Protein AF-A0A1Y2V292-F1 (afdb_monomer_lite)

Structure (mmCIF, N/CA/C/O backbone):
data_AF-A0A1Y2V292-F1
#
_entry.id   AF-A0A1Y2V292-F1
#
loop_
_atom_site.group_PDB
_atom_site.id
_atom_site.type_symbol
_atom_site.label_atom_id
_atom_site.label_alt_id
_atom_site.label_comp_id
_atom_site.label_asym_id
_atom_site.label_entity_id
_atom_site.label_seq_id
_atom_site.pdbx_PDB_ins_code
_atom_site.Cartn_x
_atom_site.Cartn_y
_atom_site.Cartn_z
_atom_site.occupancy
_atom_site.B_iso_or_equiv
_atom_site.auth_seq_id
_atom_site.auth_comp_id
_atom_site.auth_asym_id
_atom_site.auth_atom_id
_atom_site.pdbx_PDB_model_num
ATOM 1 N N . MET A 1 1 ? 59.115 -25.676 40.950 1.00 40.88 1 MET A N 1
ATOM 2 C CA . MET A 1 1 ? 59.741 -25.800 39.617 1.00 40.88 1 MET A CA 1
ATOM 3 C C . MET A 1 1 ? 59.013 -24.858 38.677 1.00 40.88 1 MET A C 1
ATOM 5 O O . MET A 1 1 ? 57.844 -25.071 38.398 1.00 40.88 1 MET A O 1
ATOM 9 N N . SER A 1 2 ? 59.670 -23.750 38.344 1.00 34.72 2 SER A N 1
ATOM 10 C CA . SER A 1 2 ? 59.132 -22.605 37.603 1.00 34.72 2 SER A CA 1
ATOM 11 C C . SER A 1 2 ? 59.642 -22.670 36.166 1.00 34.72 2 SER A C 1
ATOM 13 O O . SER A 1 2 ? 60.848 -22.814 35.972 1.00 34.72 2 SER A O 1
ATOM 15 N N . THR A 1 3 ? 58.759 -22.581 35.170 1.00 42.88 3 THR A N 1
ATOM 16 C CA . THR A 1 3 ? 59.147 -22.465 33.758 1.00 42.88 3 THR A CA 1
ATOM 17 C C . THR A 1 3 ? 58.533 -21.212 33.138 1.00 42.88 3 THR A C 1
ATOM 19 O O . THR A 1 3 ? 57.341 -21.119 32.850 1.00 42.88 3 THR A O 1
ATOM 22 N N . SER A 1 4 ? 59.409 -20.223 32.966 1.00 35.53 4 SER A N 1
ATOM 23 C CA . SER A 1 4 ? 59.188 -18.934 32.318 1.00 35.53 4 SER A CA 1
ATOM 24 C C . SER A 1 4 ? 58.824 -19.074 30.838 1.00 35.53 4 SER A C 1
ATOM 26 O O . SER A 1 4 ? 59.497 -19.781 30.090 1.00 35.53 4 SER A O 1
ATOM 28 N N . LYS A 1 5 ? 57.813 -18.318 30.390 1.00 45.03 5 LYS A N 1
ATOM 29 C CA . LYS A 1 5 ? 57.549 -18.051 28.968 1.00 45.03 5 LYS A CA 1
ATOM 30 C C . LYS A 1 5 ? 58.281 -16.778 28.541 1.00 45.03 5 LYS A C 1
ATOM 32 O O . LYS A 1 5 ? 58.003 -15.693 29.044 1.00 45.03 5 LYS A O 1
ATOM 37 N N . THR A 1 6 ? 59.211 -16.923 27.606 1.00 40.28 6 THR A N 1
ATOM 38 C CA . THR A 1 6 ? 59.966 -15.850 26.954 1.00 40.28 6 THR A CA 1
ATOM 39 C C . THR A 1 6 ? 59.163 -15.241 25.799 1.00 40.28 6 THR A C 1
ATOM 41 O O . THR A 1 6 ? 58.741 -15.939 24.880 1.00 40.28 6 THR A O 1
ATOM 44 N N . TYR A 1 7 ? 58.973 -13.920 25.827 1.00 36.31 7 TYR A N 1
ATOM 45 C CA . TYR A 1 7 ? 58.482 -13.130 24.693 1.00 36.31 7 TYR A CA 1
ATOM 46 C C . TYR A 1 7 ? 59.663 -12.753 23.784 1.00 36.31 7 TYR A C 1
ATOM 48 O O . TYR A 1 7 ? 60.621 -12.131 24.237 1.00 36.31 7 TYR A O 1
ATOM 56 N N . ARG A 1 8 ? 59.599 -13.117 22.494 1.00 41.25 8 ARG A N 1
ATOM 57 C CA . ARG A 1 8 ? 60.532 -12.637 21.458 1.00 41.25 8 ARG A CA 1
ATOM 58 C C . ARG A 1 8 ? 60.065 -11.278 20.931 1.00 41.25 8 ARG A C 1
ATOM 60 O O . ARG A 1 8 ? 58.993 -11.180 20.338 1.00 41.25 8 ARG A O 1
ATOM 67 N N . LEU A 1 9 ? 60.892 -10.253 21.118 1.00 35.84 9 LEU A N 1
ATOM 68 C CA . LEU A 1 9 ? 60.782 -8.951 20.456 1.00 35.84 9 LEU A CA 1
ATOM 69 C C . LEU A 1 9 ? 61.297 -9.072 19.011 1.00 35.84 9 LEU A C 1
ATOM 71 O O . LEU A 1 9 ? 62.362 -9.645 18.784 1.00 35.84 9 LEU A O 1
ATOM 75 N N . ARG A 1 10 ? 60.544 -8.547 18.034 1.00 39.53 10 ARG A N 1
ATOM 76 C CA . ARG A 1 10 ? 61.016 -8.381 16.647 1.00 39.53 10 ARG A CA 1
ATOM 77 C C . ARG A 1 10 ? 61.915 -7.135 16.538 1.00 39.53 10 ARG A C 1
ATOM 79 O O . ARG A 1 10 ? 61.606 -6.142 17.201 1.00 39.53 10 ARG A O 1
ATOM 86 N N . PRO A 1 11 ? 62.970 -7.149 15.702 1.00 44.09 11 PRO A N 1
ATOM 87 C CA . PRO A 1 11 ? 63.811 -5.978 15.458 1.00 44.09 11 PRO A CA 1
ATOM 88 C C . PRO A 1 11 ? 63.058 -4.922 14.639 1.00 44.09 11 PRO A C 1
ATOM 90 O O . PRO A 1 11 ? 62.239 -5.260 13.784 1.00 44.09 11 PRO A O 1
ATOM 93 N N . LYS A 1 12 ? 63.334 -3.645 14.917 1.00 37.88 12 LYS A N 1
ATOM 94 C CA . LYS A 1 12 ? 62.961 -2.520 14.055 1.00 37.88 12 LYS A CA 1
ATOM 95 C C . LYS A 1 12 ? 64.041 -2.379 12.987 1.00 37.88 12 LYS A C 1
ATOM 97 O O . LYS A 1 12 ? 65.187 -2.129 13.341 1.00 37.88 12 LYS A O 1
ATOM 102 N N . ASP A 1 13 ? 63.657 -2.529 11.726 1.00 41.38 13 ASP A N 1
ATOM 103 C CA . ASP A 1 13 ? 64.514 -2.207 10.591 1.00 41.38 13 ASP A CA 1
ATOM 104 C C . ASP A 1 13 ? 64.533 -0.691 10.359 1.00 41.38 13 ASP A C 1
ATOM 106 O O . ASP A 1 13 ? 63.489 -0.041 10.237 1.00 41.38 13 ASP A O 1
ATOM 110 N N . ASP A 1 14 ? 65.749 -0.152 10.313 1.00 42.75 14 ASP A N 1
ATOM 111 C CA . ASP A 1 14 ? 66.082 1.207 9.907 1.00 42.75 14 ASP A CA 1
ATOM 112 C C . ASP A 1 14 ? 65.820 1.394 8.405 1.00 42.75 14 ASP A C 1
ATOM 114 O O . ASP A 1 14 ? 66.371 0.677 7.568 1.00 42.75 14 ASP A O 1
ATOM 118 N N . GLN A 1 15 ? 65.021 2.403 8.046 1.00 41.19 15 GLN A N 1
ATOM 119 C CA . GLN A 1 15 ? 64.960 2.925 6.677 1.00 41.19 15 GLN A CA 1
ATOM 120 C C . GLN A 1 15 ? 65.544 4.343 6.589 1.00 41.19 15 GLN A C 1
ATOM 122 O O . GLN A 1 15 ? 65.433 5.120 7.543 1.00 41.19 15 GLN A O 1
ATOM 127 N N . PRO A 1 16 ? 66.160 4.714 5.449 1.00 44.25 16 PRO A N 1
ATOM 128 C CA . PRO A 1 16 ? 66.985 5.908 5.345 1.00 44.25 16 PRO A CA 1
ATOM 129 C C . PRO A 1 16 ? 66.153 7.188 5.211 1.00 44.25 16 PRO A C 1
ATOM 131 O O . PRO A 1 16 ? 65.164 7.247 4.476 1.00 44.25 16 PRO A O 1
ATOM 134 N N . ARG A 1 17 ? 66.633 8.244 5.881 1.00 40.88 17 ARG A N 1
ATOM 135 C CA . ARG A 1 17 ? 66.195 9.641 5.745 1.00 40.88 17 ARG A CA 1
ATOM 136 C C . ARG A 1 17 ? 66.127 10.054 4.272 1.00 40.88 17 ARG A C 1
ATOM 138 O O . ARG A 1 17 ? 67.160 10.226 3.628 1.00 40.88 17 ARG A O 1
ATOM 145 N N . ARG A 1 18 ? 64.912 10.294 3.772 1.00 40.31 18 ARG A N 1
ATOM 146 C CA . ARG A 1 18 ? 64.693 11.093 2.562 1.00 40.31 18 ARG A CA 1
ATOM 147 C C . ARG A 1 18 ? 64.847 12.577 2.888 1.00 40.31 18 ARG A C 1
ATOM 149 O O . ARG A 1 18 ? 64.392 13.064 3.920 1.00 40.31 18 ARG A O 1
ATOM 156 N N . SER A 1 19 ? 65.547 13.235 1.981 1.00 37.91 19 SER A N 1
ATOM 157 C CA . SER A 1 19 ? 65.898 14.644 1.907 1.00 37.91 19 SER A CA 1
ATOM 158 C C . SER A 1 19 ? 64.694 15.580 2.029 1.00 37.91 19 SER A C 1
ATOM 160 O O . SER A 1 19 ? 63.627 15.344 1.464 1.00 37.91 19 SER A O 1
ATOM 162 N N . ALA A 1 20 ? 64.910 16.664 2.776 1.00 39.16 20 ALA A N 1
ATOM 163 C CA . ALA A 1 20 ? 63.980 17.764 2.971 1.00 39.16 20 ALA A CA 1
ATOM 164 C C . ALA A 1 20 ? 63.659 18.462 1.640 1.00 39.16 20 ALA A C 1
ATOM 166 O O . ALA A 1 20 ? 64.563 18.855 0.904 1.00 39.16 20 ALA A O 1
ATOM 167 N N . SER A 1 21 ? 62.365 18.615 1.355 1.00 39.28 21 SER A N 1
ATOM 168 C CA . SER A 1 21 ? 61.843 19.546 0.350 1.00 39.28 21 SER A CA 1
ATOM 169 C C . SER A 1 21 ? 61.397 20.842 1.043 1.00 39.28 21 SER A C 1
ATOM 171 O O . SER A 1 21 ? 61.067 20.789 2.231 1.00 39.28 21 SER A O 1
ATOM 173 N N . PRO A 1 22 ? 61.412 21.994 0.350 1.00 44.09 22 PRO A N 1
ATOM 174 C CA . PRO A 1 22 ? 61.291 23.304 0.977 1.00 44.09 22 PRO A CA 1
ATOM 175 C C . PRO A 1 22 ? 59.896 23.549 1.548 1.00 44.09 22 PRO A C 1
ATOM 177 O O . PRO A 1 22 ? 58.886 23.143 0.975 1.00 44.09 22 PRO A O 1
ATOM 180 N N . GLU A 1 23 ? 59.890 24.242 2.680 1.00 44.22 23 GLU A N 1
ATOM 181 C CA . GLU A 1 23 ? 58.747 24.730 3.440 1.00 44.22 23 GLU A CA 1
ATOM 182 C C . GLU A 1 23 ? 57.673 25.375 2.551 1.00 44.22 23 GLU A C 1
ATOM 184 O O . GLU A 1 23 ? 57.825 26.490 2.059 1.00 44.22 23 GLU A O 1
ATOM 189 N N . SER A 1 24 ? 56.532 24.699 2.404 1.00 40.19 24 SER A N 1
ATOM 190 C CA . SER A 1 24 ? 55.270 25.386 2.150 1.00 40.19 24 SER A CA 1
ATOM 191 C C . SER A 1 24 ? 54.741 25.871 3.498 1.00 40.19 24 SER A C 1
ATOM 193 O O . SER A 1 24 ? 54.194 25.081 4.274 1.00 40.19 24 SER A O 1
ATOM 195 N N . GLU A 1 25 ? 54.934 27.154 3.800 1.00 39.38 25 GLU A N 1
ATOM 196 C CA . GLU A 1 25 ? 54.267 27.832 4.911 1.00 39.38 25 GLU A CA 1
ATOM 197 C C . GLU A 1 25 ? 52.749 27.646 4.776 1.00 39.38 25 GLU A C 1
ATOM 199 O O . GLU A 1 25 ? 52.076 28.322 3.998 1.00 39.38 25 GLU A O 1
ATOM 204 N N . ILE A 1 26 ? 52.190 26.702 5.534 1.00 41.53 26 ILE A N 1
ATOM 205 C CA . ILE A 1 26 ? 50.746 26.610 5.729 1.00 41.53 26 ILE A CA 1
ATOM 206 C C . ILE A 1 26 ? 50.348 27.899 6.458 1.00 41.53 26 ILE A C 1
ATOM 208 O O . ILE A 1 26 ? 50.830 28.126 7.575 1.00 41.53 26 ILE A O 1
ATOM 212 N N . PRO A 1 27 ? 49.478 28.749 5.880 1.00 41.22 27 PRO A N 1
ATOM 213 C CA . PRO A 1 27 ? 49.068 29.981 6.527 1.00 41.22 27 PRO A CA 1
ATOM 214 C C . PRO A 1 27 ? 48.492 29.641 7.897 1.00 41.22 27 PRO A C 1
ATOM 216 O O . PRO A 1 27 ? 47.537 28.865 7.994 1.00 41.22 27 PRO A O 1
ATOM 219 N N . ARG A 1 28 ? 49.074 30.213 8.962 1.00 43.59 28 ARG A N 1
ATOM 220 C CA . ARG A 1 28 ? 48.508 30.191 10.317 1.00 43.59 28 ARG A CA 1
ATOM 221 C C . ARG A 1 28 ? 47.019 30.497 10.199 1.00 43.59 28 ARG A C 1
ATOM 223 O O . ARG A 1 28 ? 46.648 31.631 9.899 1.00 43.59 28 ARG A O 1
ATOM 230 N N . GLN A 1 29 ? 46.188 29.469 10.394 1.00 47.66 29 GLN A N 1
ATOM 231 C CA . GLN A 1 29 ? 44.736 29.573 10.330 1.00 47.66 29 GLN A CA 1
ATOM 232 C C . GLN A 1 29 ? 44.321 30.776 11.171 1.00 47.66 29 GLN A C 1
ATOM 234 O O . GLN A 1 29 ? 44.526 30.792 12.389 1.00 47.66 29 GLN A O 1
ATOM 239 N N . LYS A 1 30 ? 43.788 31.806 10.499 1.00 43.59 30 LYS A N 1
ATOM 240 C CA . LYS A 1 30 ? 43.164 32.966 11.136 1.00 43.59 30 LYS A CA 1
ATOM 241 C C . LYS A 1 30 ? 42.320 32.427 12.285 1.00 43.59 30 LYS A C 1
ATOM 243 O O . LYS A 1 30 ? 41.455 31.587 12.037 1.00 43.59 30 LYS A O 1
ATOM 248 N N . ARG A 1 31 ? 42.603 32.854 13.526 1.00 47.22 31 ARG A N 1
ATOM 249 C CA . ARG A 1 31 ? 41.786 32.536 14.709 1.00 47.22 31 ARG A CA 1
ATOM 250 C C . ARG A 1 31 ? 40.329 32.756 14.306 1.00 47.22 31 ARG A C 1
ATOM 252 O O . ARG A 1 31 ? 39.920 33.907 14.164 1.00 47.22 31 ARG A O 1
ATOM 259 N N . LYS A 1 32 ? 39.589 31.667 14.038 1.00 55.28 32 LYS A N 1
ATOM 260 C CA . LYS A 1 32 ? 38.180 31.728 13.636 1.00 55.28 32 LYS A CA 1
ATOM 261 C C . LYS A 1 32 ? 37.493 32.607 14.674 1.00 55.28 32 LYS A C 1
ATOM 263 O O . LYS A 1 32 ? 37.588 32.313 15.869 1.00 55.28 32 LYS A O 1
ATOM 268 N N . ARG A 1 33 ? 36.879 33.715 14.236 1.00 55.53 33 ARG A N 1
ATOM 269 C CA . ARG A 1 33 ? 35.988 34.508 15.093 1.00 55.53 33 ARG A CA 1
ATOM 270 C C . ARG A 1 33 ? 35.072 33.502 15.785 1.00 55.53 33 ARG A C 1
ATOM 272 O O . ARG A 1 33 ? 34.469 32.674 15.105 1.00 55.53 33 ARG A O 1
ATOM 279 N N . ARG A 1 34 ? 35.061 33.501 17.122 1.00 61.03 34 ARG A N 1
ATOM 280 C CA . ARG A 1 34 ? 34.201 32.607 17.902 1.00 61.03 34 ARG A CA 1
ATOM 281 C C . ARG A 1 34 ? 32.762 32.942 17.521 1.00 61.03 34 ARG A C 1
ATOM 283 O O . ARG A 1 34 ? 32.246 33.960 17.965 1.00 61.03 34 ARG A O 1
ATOM 290 N N . GLN A 1 35 ? 32.170 32.135 16.645 1.00 70.62 35 GLN A N 1
ATOM 291 C CA . GLN A 1 35 ? 30.758 32.245 16.303 1.00 70.62 35 GLN A CA 1
ATOM 292 C C . GLN A 1 35 ? 29.939 32.083 17.585 1.00 70.62 35 GLN A C 1
ATOM 294 O O . GLN A 1 35 ? 30.312 31.301 18.469 1.00 70.62 35 GLN A O 1
ATOM 299 N N . ALA A 1 36 ? 28.846 32.838 17.699 1.00 84.50 36 ALA A N 1
ATOM 300 C CA . ALA A 1 36 ? 27.937 32.712 18.825 1.00 84.50 36 ALA A CA 1
ATOM 301 C C . ALA A 1 36 ? 27.435 31.264 18.921 1.00 84.50 36 ALA A C 1
ATOM 303 O O . ALA A 1 36 ? 27.092 30.624 17.922 1.00 84.50 36 ALA A O 1
ATOM 304 N N . ALA A 1 37 ? 27.425 30.710 20.132 1.00 91.00 37 ALA A N 1
ATOM 305 C CA . ALA A 1 37 ? 26.958 29.347 20.324 1.00 91.00 37 ALA A CA 1
ATOM 306 C C . ALA A 1 37 ? 25.457 29.246 20.030 1.00 91.00 37 ALA A C 1
ATOM 308 O O . ALA A 1 37 ? 24.704 30.124 20.441 1.00 91.00 37 ALA A O 1
ATOM 309 N N . CYS A 1 38 ? 25.014 28.179 19.355 1.00 94.06 38 CYS A N 1
ATOM 310 C CA . CYS A 1 38 ? 23.580 27.925 19.169 1.00 94.06 38 CYS A CA 1
ATOM 311 C C . CYS A 1 38 ? 22.887 27.639 20.511 1.00 94.06 38 CYS A C 1
ATOM 313 O O . CYS A 1 38 ? 23.549 27.230 21.471 1.00 94.06 38 CYS A O 1
ATOM 315 N N . GLN A 1 39 ? 21.562 27.788 20.567 1.00 94.06 39 GLN A N 1
ATOM 316 C CA . GLN A 1 39 ? 20.769 27.582 21.786 1.00 94.06 39 GLN A CA 1
ATOM 317 C C . GLN A 1 39 ? 21.048 26.214 22.441 1.00 94.06 39 GLN A C 1
ATOM 319 O O . GLN A 1 39 ? 21.305 26.144 23.642 1.00 94.06 39 GLN A O 1
ATOM 324 N N . GLY A 1 40 ? 21.113 25.133 21.652 1.00 91.75 40 GLY A N 1
ATOM 325 C CA . GLY A 1 40 ? 21.432 23.792 22.161 1.00 91.75 40 GLY A CA 1
ATOM 326 C C . GLY A 1 40 ? 22.835 23.688 22.781 1.00 91.75 40 GLY A C 1
ATOM 327 O O . GLY A 1 40 ? 23.012 23.108 23.851 1.00 91.75 40 GLY A O 1
ATOM 328 N N . CYS A 1 41 ? 23.850 24.309 22.169 1.00 92.50 41 CYS A N 1
ATOM 329 C CA . CYS A 1 41 ? 25.205 24.366 22.734 1.00 92.50 41 CYS A CA 1
ATOM 330 C C . CYS A 1 41 ? 25.301 25.282 23.968 1.00 92.50 41 CYS A C 1
ATOM 332 O O . CYS A 1 41 ? 26.134 25.041 24.847 1.00 92.50 41 CYS A O 1
ATOM 334 N N . GLN A 1 42 ? 24.473 26.327 24.051 1.00 92.88 42 GLN A N 1
ATOM 335 C CA . GLN A 1 42 ? 24.370 27.190 25.232 1.00 92.88 42 GLN A CA 1
ATOM 336 C C . GLN A 1 42 ? 23.706 26.470 26.416 1.00 92.88 42 GLN A C 1
ATOM 338 O O . GLN A 1 42 ? 24.078 26.720 27.565 1.00 92.88 42 GLN A O 1
ATOM 343 N N . ALA A 1 43 ? 22.783 25.545 26.137 1.00 91.50 43 ALA A N 1
ATOM 344 C CA . ALA A 1 43 ? 22.066 24.752 27.133 1.00 91.50 43 ALA A CA 1
ATOM 345 C C . ALA A 1 43 ? 22.886 23.596 27.738 1.00 91.50 43 ALA A C 1
ATOM 347 O O . ALA A 1 43 ? 22.407 22.918 28.643 1.00 91.50 43 ALA A O 1
ATOM 348 N N . ARG A 1 44 ? 24.126 23.351 27.294 1.00 90.00 44 ARG A N 1
ATOM 349 C CA . ARG A 1 44 ? 24.986 22.296 27.861 1.00 90.00 44 ARG A CA 1
ATOM 350 C C . ARG A 1 44 ? 25.307 22.547 29.340 1.00 90.00 44 ARG A C 1
ATOM 352 O O . ARG A 1 44 ? 25.632 23.670 29.727 1.00 90.00 44 ARG A O 1
ATOM 359 N N . VAL A 1 45 ? 25.257 21.489 30.153 1.00 82.31 45 VAL A N 1
ATOM 360 C CA . VAL A 1 45 ? 25.317 21.603 31.623 1.00 82.31 45 VAL A CA 1
ATOM 361 C C . VAL A 1 45 ? 26.758 21.688 32.162 1.00 82.31 45 VAL A C 1
ATOM 363 O O . VAL A 1 45 ? 27.010 22.494 33.054 1.00 82.31 45 VAL A O 1
ATOM 366 N N . ALA A 1 46 ? 27.732 20.961 31.585 1.00 73.25 46 ALA A N 1
ATOM 367 C CA . ALA A 1 46 ? 29.126 20.967 32.066 1.00 73.25 46 ALA A CA 1
ATOM 368 C C . ALA A 1 46 ? 30.203 20.843 30.961 1.00 73.25 46 ALA A C 1
ATOM 370 O O . ALA A 1 46 ? 30.022 20.152 29.955 1.00 73.25 46 ALA A O 1
ATOM 371 N N . GLY A 1 47 ? 31.354 21.506 31.163 1.00 64.38 47 GLY A N 1
ATOM 372 C CA . GLY A 1 47 ? 32.618 21.342 30.411 1.00 64.38 47 GLY A CA 1
ATOM 373 C C . GLY A 1 47 ? 32.657 21.837 28.955 1.00 64.38 47 GLY A C 1
ATOM 374 O O . GLY A 1 47 ? 33.739 22.042 28.416 1.00 64.38 47 GLY A O 1
ATOM 375 N N . TYR A 1 48 ? 31.498 22.052 28.326 1.00 65.44 48 TYR A N 1
ATOM 376 C CA . TYR A 1 48 ? 31.367 22.415 26.905 1.00 65.44 48 TYR A CA 1
ATOM 377 C C . TYR A 1 48 ? 30.347 23.540 26.662 1.00 65.44 48 TYR A C 1
ATOM 379 O O . TYR A 1 48 ? 29.878 23.723 25.537 1.00 65.44 48 TYR A O 1
ATOM 387 N N . LYS A 1 49 ? 29.968 24.284 27.710 1.00 72.00 49 LYS A N 1
ATOM 388 C CA . LYS A 1 49 ? 29.015 25.392 27.589 1.00 72.00 49 LYS A CA 1
ATOM 389 C C . LYS A 1 49 ? 29.580 26.451 26.642 1.00 72.00 49 LYS A C 1
ATOM 391 O O . LYS A 1 49 ? 30.691 26.935 26.839 1.00 72.00 49 LYS A O 1
ATOM 396 N N . GLY A 1 50 ? 28.821 26.787 25.602 1.00 70.12 50 GLY A N 1
ATOM 397 C CA . GLY A 1 50 ? 29.223 27.799 24.624 1.00 70.12 50 GLY A CA 1
ATOM 398 C C . GLY A 1 50 ? 30.226 27.328 23.561 1.00 70.12 50 GLY A C 1
ATOM 399 O O . GLY A 1 50 ? 30.602 28.128 22.709 1.00 70.12 50 GLY A O 1
ATOM 400 N N . HIS A 1 51 ? 30.636 26.052 23.547 1.00 82.19 51 HIS A N 1
ATOM 401 C CA . HIS A 1 51 ? 31.389 25.509 22.415 1.00 82.19 51 HIS A CA 1
ATOM 402 C C . HIS A 1 51 ? 30.409 25.022 21.342 1.00 82.19 51 HIS A C 1
ATOM 404 O O . HIS A 1 51 ? 29.716 24.020 21.518 1.00 82.19 51 HIS A O 1
ATOM 410 N N . CYS A 1 52 ? 30.358 25.732 20.217 1.00 87.38 52 CYS A N 1
ATOM 411 C CA . CYS A 1 52 ? 29.556 25.368 19.054 1.00 87.38 52 CYS A CA 1
ATOM 412 C C . CYS A 1 52 ? 30.492 25.014 17.899 1.00 87.38 52 CYS A C 1
ATOM 414 O O . CYS A 1 52 ? 31.326 25.817 17.490 1.00 87.38 52 CYS A O 1
ATOM 416 N N . ASP A 1 53 ? 30.405 23.775 17.434 1.00 85.88 53 ASP A N 1
ATOM 417 C CA . ASP A 1 53 ? 31.248 23.186 16.400 1.00 85.88 53 ASP A CA 1
ATOM 418 C C . ASP A 1 53 ? 30.532 23.218 15.046 1.00 85.88 53 ASP A C 1
ATOM 420 O O . ASP A 1 53 ? 30.122 22.185 14.522 1.00 85.88 53 ASP A O 1
ATOM 424 N N . ARG A 1 54 ? 30.337 24.420 14.491 1.00 86.94 54 ARG A N 1
ATOM 425 C CA . ARG A 1 54 ? 29.807 24.589 13.128 1.00 86.94 54 ARG A CA 1
ATOM 426 C C . ARG A 1 54 ? 30.937 24.416 12.114 1.00 86.94 54 ARG A C 1
ATOM 428 O O . ARG A 1 54 ? 31.847 25.251 12.085 1.00 86.94 54 ARG A O 1
ATOM 435 N N . PRO A 1 55 ? 30.929 23.343 11.306 1.00 82.19 55 PRO A N 1
ATOM 436 C CA . PRO A 1 55 ? 31.976 23.136 10.317 1.00 82.19 55 PRO A CA 1
ATOM 437 C C . PRO A 1 55 ? 31.756 24.001 9.074 1.00 82.19 55 PRO A C 1
ATOM 439 O O . PRO A 1 55 ? 32.736 24.427 8.466 1.00 82.19 55 PRO A O 1
ATOM 442 N N . VAL A 1 56 ? 30.492 24.293 8.745 1.00 84.38 56 VAL A N 1
ATOM 443 C CA . VAL A 1 56 ? 30.058 25.012 7.542 1.00 84.38 56 VAL A CA 1
ATOM 444 C C . VAL A 1 56 ? 29.178 26.194 7.952 1.00 84.38 56 VAL A C 1
ATOM 446 O O . VAL A 1 56 ? 28.338 26.072 8.845 1.00 84.38 56 VAL A O 1
ATOM 449 N N . GLU A 1 57 ? 29.395 27.349 7.327 1.00 86.69 57 GLU A N 1
ATOM 450 C CA . GLU A 1 57 ? 28.551 28.534 7.508 1.00 86.69 57 GLU A CA 1
ATOM 451 C C . GLU A 1 57 ? 27.128 28.272 6.984 1.00 86.69 57 GLU A C 1
ATOM 453 O O . GLU A 1 57 ? 26.924 27.460 6.081 1.00 86.69 57 GLU A O 1
ATOM 458 N N . GLY A 1 58 ? 26.120 28.877 7.615 1.00 90.69 58 GLY A N 1
ATOM 459 C CA . GLY A 1 58 ? 24.710 28.632 7.287 1.00 90.69 58 GLY A CA 1
ATOM 460 C C . GLY A 1 58 ? 24.164 27.259 7.701 1.00 90.69 58 GLY A C 1
ATOM 461 O O . GLY A 1 58 ? 22.979 27.020 7.529 1.00 90.69 58 GLY A O 1
ATOM 462 N N . HIS A 1 59 ? 24.978 26.371 8.280 1.00 94.38 59 HIS A N 1
ATOM 463 C CA . HIS A 1 59 ? 24.536 25.054 8.742 1.00 94.38 59 HIS A CA 1
ATOM 464 C C . HIS A 1 59 ? 24.629 24.924 10.264 1.00 94.38 59 HIS A C 1
ATOM 466 O O . HIS A 1 59 ? 25.381 25.617 10.960 1.00 94.38 59 HIS A O 1
ATOM 472 N N . GLY A 1 60 ? 23.851 23.989 10.791 1.00 94.69 60 GLY A N 1
ATOM 473 C CA . GLY A 1 60 ? 23.842 23.602 12.184 1.00 94.69 60 GLY A CA 1
ATOM 474 C C . GLY A 1 60 ? 25.170 22.997 12.624 1.00 94.69 60 GLY A C 1
ATOM 475 O O . GLY A 1 60 ? 26.000 22.578 11.819 1.00 94.69 60 GLY A O 1
ATOM 476 N N . CYS A 1 61 ? 25.394 22.949 13.935 1.00 94.06 61 CYS A N 1
ATOM 477 C CA . CYS A 1 61 ? 26.616 22.371 14.483 1.00 94.06 61 CYS A CA 1
ATOM 478 C C . CYS A 1 61 ? 26.568 20.838 14.539 1.00 94.06 61 CYS A C 1
ATOM 480 O O . CYS A 1 61 ? 25.493 20.227 14.602 1.00 94.06 61 CYS A O 1
ATOM 482 N N . ILE A 1 62 ? 27.750 20.216 14.577 1.00 90.81 62 ILE A N 1
ATOM 483 C CA . ILE A 1 62 ? 27.903 18.758 14.708 1.00 90.81 62 ILE A CA 1
ATOM 484 C C . ILE A 1 62 ? 27.227 18.274 15.996 1.00 90.81 62 ILE A C 1
ATOM 486 O O . ILE A 1 62 ? 26.562 17.238 16.001 1.00 90.81 62 ILE A O 1
ATOM 490 N N . SER A 1 63 ? 27.337 19.046 17.081 1.00 90.31 63 SER A N 1
ATOM 491 C CA . SER A 1 63 ? 26.672 18.755 18.349 1.00 90.31 63 SER A CA 1
ATOM 492 C C . SER A 1 63 ? 25.152 18.604 18.211 1.00 90.31 63 SER A C 1
ATOM 494 O O . SER A 1 63 ? 24.609 17.611 18.683 1.00 90.31 63 SER A O 1
ATOM 496 N N . CYS A 1 64 ? 24.456 19.565 17.596 1.00 93.62 64 CYS A N 1
ATOM 497 C CA . CYS A 1 64 ? 22.996 19.511 17.448 1.00 93.62 64 CYS A CA 1
ATOM 498 C C . CYS A 1 64 ? 22.573 18.315 16.589 1.00 93.62 64 CYS A C 1
ATOM 500 O O . CYS A 1 64 ? 21.730 17.536 17.033 1.00 93.62 64 CYS A O 1
ATOM 502 N N . ARG A 1 65 ? 23.252 18.087 15.451 1.00 92.25 65 ARG A N 1
ATOM 503 C CA . ARG A 1 65 ? 23.029 16.896 14.611 1.00 92.25 65 ARG A CA 1
ATOM 504 C C . ARG A 1 65 ? 23.169 15.611 15.422 1.00 92.25 65 ARG A C 1
ATOM 506 O O . ARG A 1 65 ? 22.317 14.736 15.349 1.00 92.25 65 ARG A O 1
ATOM 513 N N . ARG A 1 66 ? 24.207 15.530 16.255 1.00 87.94 66 ARG A N 1
ATOM 514 C CA . ARG A 1 66 ? 24.496 14.363 17.089 1.00 87.94 66 ARG A CA 1
ATOM 515 C C . ARG A 1 66 ? 23.450 14.079 18.166 1.00 87.94 66 ARG A C 1
ATOM 517 O O . ARG A 1 66 ? 23.366 12.933 18.589 1.00 87.94 66 ARG A O 1
ATOM 524 N N . PHE A 1 67 ? 22.715 15.080 18.640 1.00 90.56 67 PHE A N 1
ATOM 525 C CA . PHE A 1 67 ? 21.610 14.864 19.577 1.00 90.56 67 PHE A CA 1
ATOM 526 C C . PHE A 1 67 ? 20.269 14.652 18.877 1.00 90.56 67 PHE A C 1
ATOM 528 O O . PHE A 1 67 ? 19.313 14.320 19.557 1.00 90.56 67 PHE A O 1
ATOM 535 N N . GLY A 1 68 ? 20.169 14.841 17.559 1.00 93.50 68 GLY A N 1
ATOM 536 C CA . GLY A 1 68 ? 18.863 14.919 16.904 1.00 93.50 68 GLY A CA 1
ATOM 537 C C . GLY A 1 68 ? 18.156 16.266 17.123 1.00 93.50 68 GLY A C 1
ATOM 538 O O . GLY A 1 68 ? 16.952 16.372 16.918 1.00 93.50 68 GLY A O 1
ATOM 539 N N . LEU A 1 69 ? 18.882 17.306 17.551 1.00 95.44 69 LEU A N 1
ATOM 540 C CA . LEU A 1 69 ? 18.339 18.642 17.812 1.00 95.44 69 LEU A CA 1
ATOM 541 C C . LEU A 1 69 ? 18.455 19.539 16.576 1.00 95.44 69 LEU A C 1
ATOM 543 O O . LEU A 1 69 ? 19.439 19.472 15.836 1.00 95.44 69 LEU A O 1
ATOM 547 N N . VAL A 1 70 ? 17.500 20.452 16.416 1.00 96.81 70 VAL A N 1
ATOM 548 C CA . VAL A 1 70 ? 17.585 21.534 15.432 1.00 96.81 70 VAL A CA 1
ATOM 549 C C . VAL A 1 70 ? 18.501 22.628 15.966 1.00 96.81 70 VAL A C 1
ATOM 551 O O . VAL A 1 70 ? 18.436 23.027 17.130 1.00 96.81 70 VAL A O 1
ATOM 554 N N . CYS A 1 71 ? 19.412 23.103 15.121 1.00 96.88 71 CYS A N 1
ATOM 555 C CA . CYS A 1 71 ? 20.382 24.109 15.524 1.00 96.88 71 CYS A CA 1
ATOM 556 C C . CYS A 1 71 ? 19.787 25.516 15.379 1.00 96.88 71 CYS A C 1
ATOM 558 O O . CYS A 1 71 ? 19.760 26.055 14.278 1.00 96.88 71 CYS A O 1
ATOM 560 N N . LEU A 1 72 ? 19.367 26.124 16.494 1.00 95.50 72 LEU A N 1
ATOM 561 C CA . LEU A 1 72 ? 18.895 27.513 16.537 1.00 95.50 72 LEU A CA 1
ATOM 562 C C . LEU A 1 72 ? 20.053 28.487 16.792 1.00 95.50 72 LEU A C 1
ATOM 564 O O . LEU A 1 72 ? 20.695 28.438 17.850 1.00 95.50 72 LEU A O 1
ATOM 568 N N . SER A 1 73 ? 20.315 29.383 15.844 1.00 93.94 73 SER A N 1
ATOM 569 C CA . SER A 1 73 ? 21.305 30.456 15.970 1.00 93.94 73 SER A CA 1
ATOM 570 C C . SER A 1 73 ? 20.674 31.786 15.621 1.00 93.94 73 SER A C 1
ATOM 572 O O . SER A 1 73 ? 20.106 31.899 14.550 1.00 93.94 73 SER A O 1
ATOM 574 N N . GLU A 1 74 ? 20.811 32.791 16.488 1.00 91.38 74 GLU A N 1
ATOM 575 C CA . GLU A 1 74 ? 20.366 34.164 16.180 1.00 91.38 74 GLU A CA 1
ATOM 576 C C . GLU A 1 74 ? 18.883 34.253 15.746 1.00 91.38 74 GLU A C 1
ATOM 578 O O . GLU A 1 74 ? 18.491 35.154 15.021 1.00 91.38 74 GLU A O 1
ATOM 583 N N . GLY A 1 75 ? 18.042 33.325 16.224 1.00 91.69 75 GLY A N 1
ATOM 584 C CA . GLY A 1 75 ? 16.616 33.256 15.881 1.00 91.69 75 GLY A CA 1
ATOM 585 C C . GLY A 1 75 ? 16.284 32.409 14.647 1.00 91.69 75 GLY A C 1
ATOM 586 O O . GLY A 1 75 ? 15.106 32.180 14.385 1.00 91.69 75 GLY A O 1
ATOM 587 N N . GLU A 1 76 ? 17.285 31.884 13.940 1.00 94.50 76 GLU A N 1
ATOM 588 C CA . GLU A 1 76 ? 17.104 31.079 12.729 1.00 94.50 76 GLU A CA 1
ATOM 589 C C . GLU A 1 76 ? 17.368 29.584 12.958 1.00 94.50 76 GLU A C 1
ATOM 591 O O . GLU A 1 76 ? 18.361 29.189 13.585 1.00 94.50 76 GLU A O 1
ATOM 596 N N . TYR A 1 77 ? 16.482 28.734 12.426 1.00 96.06 77 TYR A N 1
ATOM 597 C CA . TYR A 1 77 ? 16.688 27.285 12.378 1.00 96.06 77 TYR A CA 1
ATOM 598 C C . TYR A 1 77 ? 17.604 26.949 11.208 1.00 96.06 77 TYR A C 1
ATOM 600 O O . TYR A 1 77 ? 17.225 27.107 10.049 1.00 96.06 77 TYR A O 1
ATOM 608 N N . LEU A 1 78 ? 18.807 26.472 11.508 1.00 95.94 78 LEU A N 1
ATOM 609 C CA . LEU A 1 78 ? 19.790 26.162 10.478 1.00 95.94 78 LEU A CA 1
ATOM 610 C C . LEU A 1 78 ? 19.611 24.728 9.948 1.00 95.94 78 LEU A C 1
ATOM 612 O O . LEU A 1 78 ? 19.376 23.822 10.761 1.00 95.94 78 LEU A O 1
ATOM 616 N N . PRO A 1 79 ? 19.809 24.494 8.634 1.00 95.38 79 PRO A N 1
ATOM 617 C CA . PRO A 1 79 ? 19.945 23.161 8.052 1.00 95.38 79 PRO A CA 1
ATOM 618 C C . PRO A 1 79 ? 20.925 22.276 8.825 1.00 95.38 79 PRO A C 1
ATOM 620 O O . PRO A 1 79 ? 21.899 22.790 9.375 1.00 95.38 79 PRO A O 1
ATOM 623 N N . PRO A 1 80 ? 20.735 20.949 8.891 1.00 93.88 80 PRO A N 1
ATOM 624 C CA . PRO A 1 80 ? 21.672 20.063 9.575 1.00 93.88 80 PRO A CA 1
ATOM 625 C C . PRO A 1 80 ? 23.104 20.189 9.053 1.00 93.88 80 PRO A C 1
ATOM 627 O O . PRO A 1 80 ? 23.339 20.374 7.867 1.00 93.88 80 PRO A O 1
ATOM 630 N N . CYS A 1 81 ? 24.090 20.016 9.934 1.00 92.44 81 CYS A N 1
ATOM 631 C CA . CYS A 1 81 ? 25.494 19.895 9.528 1.00 92.44 81 CYS A CA 1
ATOM 632 C C . CYS A 1 81 ? 25.654 18.802 8.452 1.00 92.44 81 CYS A C 1
ATOM 634 O O . CYS A 1 81 ? 25.263 17.682 8.765 1.00 92.44 81 CYS A O 1
ATOM 636 N N . PRO A 1 82 ? 26.276 19.026 7.278 1.00 87.88 82 PRO A N 1
ATOM 637 C CA . PRO A 1 82 ? 26.444 17.988 6.253 1.00 87.88 82 PRO A CA 1
ATOM 638 C C . PRO A 1 82 ? 27.152 16.727 6.776 1.00 87.88 82 PRO A C 1
ATOM 640 O O . PRO A 1 82 ? 28.024 16.812 7.648 1.00 87.88 82 PRO A O 1
ATOM 643 N N . ARG A 1 83 ? 26.784 15.554 6.240 1.00 79.50 83 ARG A N 1
ATOM 644 C CA . ARG A 1 83 ? 27.214 14.230 6.740 1.00 79.50 83 ARG A CA 1
ATOM 645 C C . ARG A 1 83 ? 28.731 14.056 6.756 1.00 79.50 83 ARG A C 1
ATOM 647 O O . ARG A 1 83 ? 29.273 13.558 7.737 1.00 79.50 83 ARG A O 1
ATOM 654 N N . GLU A 1 84 ? 29.401 14.504 5.702 1.00 80.56 84 GLU A N 1
ATOM 655 C CA . GLU A 1 84 ? 30.854 14.378 5.510 1.00 80.56 84 GLU A CA 1
ATOM 656 C C . GLU A 1 84 ? 31.667 15.055 6.624 1.00 80.56 84 GLU A C 1
ATOM 658 O O . GLU A 1 84 ? 32.806 14.681 6.892 1.00 80.56 84 GLU A O 1
ATOM 663 N N . ASN A 1 85 ? 31.053 16.012 7.326 1.00 74.31 85 ASN A N 1
ATOM 664 C CA . ASN A 1 85 ? 31.694 16.805 8.368 1.00 74.31 85 ASN A CA 1
ATOM 665 C C . ASN A 1 85 ? 31.420 16.293 9.793 1.00 74.31 85 ASN A C 1
ATOM 667 O O . ASN A 1 85 ? 31.967 16.842 10.752 1.00 74.31 85 ASN A O 1
ATOM 671 N N . ALA A 1 86 ? 30.581 15.266 9.965 1.00 70.94 86 ALA A N 1
ATOM 672 C CA . ALA A 1 86 ? 30.237 14.722 11.275 1.00 70.94 86 ALA A CA 1
ATOM 673 C C . ALA A 1 86 ? 31.129 13.506 11.611 1.00 70.94 86 ALA A C 1
ATOM 675 O O . ALA A 1 86 ? 31.002 12.455 10.983 1.00 70.94 86 ALA A O 1
ATOM 676 N N . PRO A 1 87 ? 32.032 13.587 12.607 1.00 70.19 87 PRO A N 1
ATOM 677 C CA . PRO A 1 87 ? 32.870 12.454 12.976 1.00 70.19 87 PRO A CA 1
ATOM 678 C C . PRO A 1 87 ? 32.027 11.291 13.519 1.00 70.19 87 PRO A C 1
ATOM 680 O O . PRO A 1 87 ? 31.260 11.450 14.468 1.00 70.19 87 PRO A O 1
ATOM 683 N N . ASN A 1 88 ? 32.255 10.089 12.978 1.00 56.91 88 ASN A N 1
ATOM 684 C CA . ASN A 1 88 ? 31.543 8.847 13.327 1.00 56.91 88 ASN A CA 1
ATOM 685 C C . ASN A 1 88 ? 31.701 8.385 14.791 1.00 56.91 88 ASN A C 1
ATOM 687 O O . ASN A 1 88 ? 31.058 7.425 15.209 1.00 56.91 88 ASN A O 1
ATOM 691 N N . ARG A 1 89 ? 32.578 9.005 15.591 1.00 52.31 89 ARG A N 1
ATOM 692 C CA . ARG A 1 89 ? 32.839 8.592 16.978 1.00 52.31 89 ARG A CA 1
ATOM 693 C C . ARG A 1 89 ? 33.041 9.794 17.882 1.00 52.31 89 ARG A C 1
ATOM 695 O O . ARG A 1 89 ? 34.132 10.348 17.963 1.00 52.31 89 ARG A O 1
ATOM 702 N N . ALA A 1 90 ? 32.012 10.138 18.642 1.00 55.84 90 ALA A N 1
ATOM 703 C CA . ALA A 1 90 ? 32.154 11.035 19.776 1.00 55.84 90 ALA A CA 1
ATOM 704 C C . ALA A 1 90 ? 31.692 10.333 21.063 1.00 55.84 90 ALA A C 1
ATOM 706 O O . ALA A 1 90 ? 30.873 9.416 21.032 1.00 55.84 90 ALA A O 1
ATOM 707 N N . LYS A 1 91 ? 32.267 10.727 22.207 1.00 64.69 91 LYS A N 1
ATOM 708 C CA . LYS A 1 91 ? 31.982 10.121 23.522 1.00 64.69 91 LYS A CA 1
ATOM 709 C C . LYS A 1 91 ? 30.507 10.313 23.869 1.00 64.69 91 LYS A C 1
ATOM 711 O O . LYS A 1 91 ? 30.020 11.444 23.789 1.00 64.69 91 LYS A O 1
ATOM 716 N N . TYR A 1 92 ? 29.787 9.229 24.152 1.00 71.44 92 TYR A N 1
ATOM 717 C CA . TYR A 1 92 ? 28.368 9.266 24.525 1.00 71.44 92 TYR A CA 1
ATOM 718 C C . TYR A 1 92 ? 28.153 10.110 25.796 1.00 71.44 92 TYR A C 1
ATOM 720 O O . TYR A 1 92 ? 29.058 10.157 26.637 1.00 71.44 92 TYR A O 1
ATOM 728 N N . PRO A 1 93 ? 27.016 10.817 25.923 1.00 84.25 93 PRO A N 1
ATOM 729 C CA . PRO A 1 93 ? 26.666 11.512 27.158 1.00 84.25 93 PRO A CA 1
ATOM 730 C C . PRO A 1 93 ? 26.531 10.522 28.324 1.00 84.25 93 PRO A C 1
ATOM 732 O O . PRO A 1 93 ? 26.220 9.347 28.117 1.00 84.25 93 PRO A O 1
ATOM 735 N N . THR A 1 94 ? 26.765 10.986 29.550 1.00 90.62 94 THR A N 1
ATOM 736 C CA . THR A 1 94 ? 26.588 10.158 30.751 1.00 90.62 94 THR A CA 1
ATOM 737 C C . THR A 1 94 ? 25.115 10.067 31.154 1.00 90.62 94 THR A C 1
ATOM 739 O O . THR A 1 94 ? 24.390 11.065 31.137 1.00 90.62 94 THR A O 1
ATOM 742 N N . ARG A 1 95 ? 24.655 8.867 31.528 1.00 94.88 95 ARG A N 1
ATOM 743 C CA . ARG A 1 95 ? 23.312 8.670 32.098 1.00 94.88 95 ARG A CA 1
ATOM 744 C C . ARG A 1 95 ? 23.236 9.324 33.485 1.00 94.88 95 ARG A C 1
ATOM 746 O O . ARG A 1 95 ? 24.269 9.567 34.106 1.00 94.88 95 ARG A O 1
ATOM 753 N N . CYS A 1 96 ? 22.032 9.680 33.931 1.00 96.38 96 CYS A N 1
ATOM 754 C CA . CYS A 1 96 ? 21.830 10.076 35.325 1.00 96.38 96 CYS A CA 1
ATOM 755 C C . CYS A 1 96 ? 21.908 8.834 36.226 1.00 96.38 96 CYS A C 1
ATOM 757 O O . CYS A 1 96 ? 21.589 7.729 35.776 1.00 96.38 96 CYS A O 1
ATOM 759 N N . THR A 1 97 ? 22.296 9.024 37.486 1.00 97.44 97 THR A N 1
ATOM 760 C CA . THR A 1 97 ? 22.445 7.947 38.472 1.00 97.44 97 THR A CA 1
ATOM 761 C C . THR A 1 97 ? 21.170 7.100 38.596 1.00 97.44 97 THR A C 1
ATOM 763 O O . THR A 1 97 ? 21.278 5.885 38.436 1.00 97.44 97 THR A O 1
ATOM 766 N N . PRO A 1 98 ? 19.950 7.676 38.719 1.00 97.31 98 PRO A N 1
ATOM 767 C CA . PRO A 1 98 ? 18.734 6.864 38.827 1.00 97.31 98 PRO A CA 1
ATOM 768 C C . PRO A 1 98 ? 18.454 5.975 37.604 1.00 97.31 98 PRO A C 1
ATOM 770 O O . PRO A 1 98 ? 17.992 4.844 37.749 1.00 97.31 98 PRO A O 1
ATOM 773 N N . CYS A 1 99 ? 18.716 6.459 36.382 1.00 97.06 99 CYS A N 1
ATOM 774 C CA . CYS A 1 99 ? 18.524 5.647 35.176 1.00 97.06 99 CYS A CA 1
ATOM 775 C C . CYS A 1 99 ? 19.624 4.594 35.009 1.00 97.06 99 CYS A C 1
ATOM 777 O O . CYS A 1 99 ? 19.359 3.531 34.457 1.00 97.06 99 CYS A O 1
ATOM 779 N N . GLU A 1 100 ? 20.853 4.881 35.440 1.00 96.75 100 GLU A N 1
ATOM 780 C CA . GLU A 1 100 ? 21.955 3.920 35.396 1.00 96.75 100 GLU A CA 1
ATOM 781 C C . GLU A 1 100 ? 21.727 2.766 36.379 1.00 96.75 100 GLU A C 1
ATOM 783 O O . GLU A 1 100 ? 21.718 1.612 35.953 1.00 96.75 100 GLU A O 1
ATOM 788 N N . GLU A 1 101 ? 21.439 3.076 37.646 1.00 96.69 101 GLU A N 1
ATOM 789 C CA . GLU A 1 101 ? 21.145 2.091 38.697 1.00 96.69 101 GLU A CA 1
ATOM 790 C C . GLU A 1 101 ? 19.865 1.300 38.408 1.00 96.69 101 GLU A C 1
ATOM 792 O O . GLU A 1 101 ? 19.810 0.092 38.614 1.00 96.69 101 GLU A O 1
ATOM 797 N N . 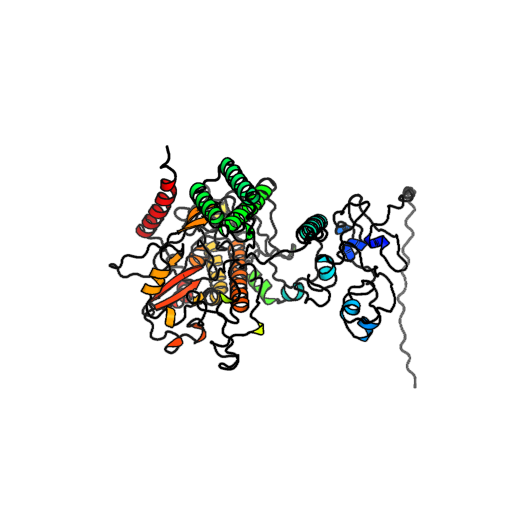GLY A 1 102 ? 18.836 1.967 37.879 1.00 94.50 102 GLY A N 1
ATOM 798 C CA . GLY A 1 102 ? 17.575 1.328 37.512 1.00 94.50 102 GLY A CA 1
ATOM 799 C C . GLY A 1 102 ? 17.595 0.592 36.170 1.00 94.50 102 GLY A C 1
ATOM 800 O O . GLY A 1 102 ? 16.537 0.136 35.740 1.00 94.50 102 GLY A O 1
ATOM 801 N N . HIS A 1 103 ? 18.738 0.539 35.472 1.00 94.31 103 HIS A N 1
ATOM 802 C CA . HIS A 1 103 ? 18.868 0.010 34.106 1.00 94.31 103 HIS A CA 1
ATOM 803 C C . HIS A 1 103 ? 17.837 0.578 33.108 1.00 94.31 103 HIS A C 1
ATOM 805 O O . HIS A 1 103 ? 17.406 -0.098 32.173 1.00 94.31 103 HIS A O 1
ATOM 811 N N . ARG A 1 104 ? 17.451 1.846 33.282 1.00 94.00 104 ARG A N 1
ATOM 812 C CA . ARG A 1 104 ? 16.455 2.542 32.455 1.00 94.00 104 ARG A CA 1
ATOM 813 C C . ARG A 1 104 ? 17.122 3.313 31.319 1.00 94.00 104 ARG A C 1
ATOM 815 O O . ARG A 1 104 ? 18.316 3.640 31.362 1.00 94.00 104 ARG A O 1
ATOM 822 N N . LYS A 1 105 ? 16.347 3.634 30.282 1.00 93.31 105 LYS A N 1
ATOM 823 C CA . LYS A 1 105 ? 16.793 4.554 29.231 1.00 93.31 105 LYS A CA 1
ATOM 824 C C . LYS A 1 105 ? 16.833 5.984 29.790 1.00 93.31 105 LYS A C 1
ATOM 826 O O . LYS A 1 105 ? 15.968 6.389 30.556 1.00 93.31 105 LYS A O 1
ATOM 831 N N . CYS A 1 106 ? 17.868 6.738 29.430 1.00 95.19 106 CYS A N 1
ATOM 832 C CA . CYS A 1 106 ? 18.038 8.140 29.810 1.00 95.19 106 CYS A CA 1
ATOM 833 C C . CYS A 1 106 ? 18.161 8.951 28.526 1.00 95.19 106 CYS A C 1
ATOM 835 O O . CYS A 1 106 ? 18.981 8.612 27.674 1.00 95.19 106 CYS A O 1
ATOM 837 N N . ASP A 1 107 ? 17.368 10.010 28.397 1.00 94.00 107 ASP A N 1
ATOM 838 C CA . ASP A 1 107 ? 17.373 10.879 27.218 1.00 94.00 107 ASP A CA 1
ATOM 839 C C . ASP A 1 107 ? 18.555 11.875 27.214 1.00 94.00 107 ASP A C 1
ATOM 841 O O . ASP A 1 107 ? 18.890 12.470 26.194 1.00 94.00 107 ASP A O 1
ATOM 845 N N . TYR A 1 108 ? 19.259 12.010 28.340 1.00 93.19 108 TYR A N 1
ATOM 846 C CA . TYR A 1 108 ? 20.360 12.955 28.548 1.00 93.19 108 TYR A CA 1
ATOM 847 C C . TYR A 1 108 ? 19.943 14.435 28.663 1.00 93.19 108 TYR A C 1
ATOM 849 O O . TYR A 1 108 ? 20.825 15.301 28.740 1.00 93.19 108 TYR A O 1
ATOM 857 N N . LYS A 1 109 ? 18.636 14.729 28.775 1.00 94.38 109 LYS A N 1
ATOM 858 C CA . LYS A 1 109 ? 18.155 15.998 29.346 1.00 94.38 109 LYS A CA 1
ATOM 859 C C . LYS A 1 109 ? 18.470 16.019 30.843 1.00 94.38 109 LYS A C 1
ATOM 861 O O . LYS A 1 109 ? 18.691 14.982 31.487 1.00 94.38 109 LYS A O 1
ATOM 866 N N . ARG A 1 110 ? 18.508 17.219 31.415 1.00 93.81 110 ARG A N 1
ATOM 867 C CA . ARG A 1 110 ? 18.616 17.435 32.862 1.00 93.81 110 ARG A CA 1
ATOM 868 C C . ARG A 1 110 ? 17.549 18.433 33.326 1.00 93.81 110 ARG A C 1
ATOM 870 O O . ARG A 1 110 ? 17.634 19.598 32.924 1.00 93.81 110 ARG A O 1
ATOM 877 N N . PRO A 1 111 ? 16.574 18.001 34.154 1.00 96.38 111 PRO A N 1
ATOM 878 C CA . PRO A 1 111 ? 16.261 16.597 34.487 1.00 96.38 111 PRO A CA 1
ATOM 879 C C . PRO A 1 111 ? 15.826 15.789 33.244 1.00 96.38 111 PRO A C 1
ATOM 881 O O . PRO A 1 111 ? 15.270 16.374 32.318 1.00 96.38 111 PRO A O 1
ATOM 884 N N . CYS A 1 112 ? 16.090 14.474 33.215 1.00 96.69 112 CYS A N 1
ATOM 885 C CA . CYS A 1 112 ? 15.712 13.578 32.103 1.00 96.69 112 CYS A CA 1
ATOM 886 C C . CYS A 1 112 ? 14.211 13.245 32.096 1.00 96.69 112 CYS A C 1
ATOM 888 O O . CYS A 1 112 ? 13.583 13.322 33.154 1.00 96.69 112 CYS A O 1
ATOM 890 N N . ASP A 1 113 ? 13.634 12.869 30.946 1.00 96.00 113 ASP A N 1
ATOM 891 C CA . ASP A 1 113 ? 12.196 12.549 30.819 1.00 96.00 113 ASP A CA 1
ATOM 892 C C . ASP A 1 113 ? 11.742 11.472 31.804 1.00 96.00 113 ASP A C 1
ATOM 894 O O . ASP A 1 113 ? 10.760 11.670 32.514 1.00 96.00 113 ASP A O 1
ATOM 898 N N . HIS A 1 114 ? 12.516 10.392 31.941 1.00 95.19 114 HIS A N 1
ATOM 899 C CA . HIS A 1 114 ? 12.221 9.320 32.894 1.00 95.19 114 HIS A CA 1
ATOM 900 C C . HIS A 1 114 ? 12.090 9.860 34.332 1.00 95.19 114 HIS A C 1
ATOM 902 O O . HIS A 1 114 ? 11.092 9.619 35.008 1.00 95.19 114 HIS A O 1
ATOM 908 N N . CYS A 1 115 ? 13.085 10.621 34.802 1.00 96.94 115 CYS A N 1
ATOM 909 C CA . CYS A 1 115 ? 13.085 11.202 36.150 1.00 96.94 115 CYS A CA 1
ATOM 910 C C . CYS A 1 115 ? 11.928 12.188 36.352 1.00 96.94 115 CYS A C 1
ATOM 912 O O . CYS A 1 115 ? 11.286 12.160 37.402 1.00 96.94 115 CYS A O 1
ATOM 914 N N . THR A 1 116 ? 11.650 13.029 35.350 1.00 96.75 116 THR A N 1
ATOM 915 C CA . THR A 1 116 ? 10.528 13.975 35.371 1.00 96.75 116 THR A CA 1
ATOM 916 C C . THR A 1 116 ? 9.192 13.242 35.493 1.00 96.75 116 THR A C 1
ATOM 918 O O . THR A 1 116 ? 8.390 13.600 36.351 1.00 96.75 116 THR A O 1
ATOM 921 N N . ASN A 1 117 ? 8.982 12.180 34.712 1.00 93.62 117 ASN A N 1
ATOM 922 C CA . ASN A 1 117 ? 7.734 11.416 34.708 1.00 93.62 117 ASN A CA 1
ATOM 923 C C . ASN A 1 117 ? 7.515 10.629 36.008 1.00 93.62 117 ASN A C 1
ATOM 925 O O . ASN A 1 117 ? 6.382 10.498 36.459 1.00 93.62 117 ASN A O 1
ATOM 929 N N . THR A 1 118 ? 8.582 10.119 36.634 1.00 94.19 118 THR A N 1
ATOM 930 C CA . THR A 1 118 ? 8.469 9.356 37.890 1.00 94.19 118 THR A CA 1
ATOM 931 C C . THR A 1 118 ? 8.585 10.206 39.156 1.00 94.19 118 THR A C 1
ATOM 933 O O . THR A 1 118 ? 8.531 9.651 40.250 1.00 94.19 118 THR A O 1
ATOM 936 N N . GLY A 1 119 ? 8.812 11.519 39.040 1.00 96.00 119 GLY A N 1
ATOM 937 C CA . GLY A 1 119 ? 9.039 12.403 40.190 1.00 96.00 119 GLY A CA 1
ATOM 938 C C . GLY A 1 119 ? 10.317 12.094 40.984 1.00 96.00 119 GLY A C 1
ATOM 939 O O . GLY A 1 119 ? 10.425 12.475 42.145 1.00 96.00 119 GLY A O 1
ATOM 940 N N . VAL A 1 120 ? 11.283 11.393 40.378 1.00 96.44 120 VAL A N 1
ATOM 941 C CA . VAL A 1 120 ? 12.563 11.040 41.019 1.00 96.44 120 VAL A CA 1
ATOM 942 C C . VAL A 1 120 ? 13.587 12.129 40.714 1.00 96.44 120 VAL A C 1
ATOM 944 O O . VAL A 1 120 ? 13.692 12.582 39.574 1.00 96.44 120 VAL A O 1
ATOM 947 N N . GLU A 1 121 ? 14.380 12.531 41.706 1.00 97.44 121 GLU A N 1
ATOM 948 C CA . GLU A 1 121 ? 15.423 13.542 41.519 1.00 97.44 121 GLU A CA 1
ATOM 949 C C . GLU A 1 121 ? 16.496 13.069 40.520 1.00 97.44 121 GLU A C 1
ATOM 951 O O . GLU A 1 121 ? 17.082 11.997 40.660 1.00 97.44 121 GLU A O 1
ATOM 956 N N . CYS A 1 122 ? 16.762 13.869 39.483 1.00 97.06 122 CYS A N 1
ATOM 957 C CA . CYS A 1 122 ? 17.711 13.524 38.423 1.00 97.06 122 CYS A CA 1
ATOM 958 C C . CYS A 1 122 ? 19.145 13.922 38.813 1.00 97.06 122 CYS A C 1
ATOM 960 O O . CYS A 1 122 ? 19.591 15.024 38.494 1.00 97.06 122 CYS A O 1
ATOM 962 N N . THR A 1 123 ? 19.865 13.027 39.492 1.00 96.31 123 THR A N 1
ATOM 963 C CA . THR A 1 123 ? 21.249 13.238 39.960 1.00 96.31 123 THR A CA 1
ATOM 964 C C . THR A 1 123 ? 22.292 12.539 39.072 1.00 96.31 123 THR A C 1
ATOM 966 O O . THR A 1 123 ? 21.950 11.719 38.219 1.00 96.31 123 THR A O 1
ATOM 969 N N . GLY A 1 124 ? 23.579 12.864 39.238 1.00 91.06 124 GLY A N 1
ATOM 970 C CA . GLY A 1 124 ? 24.698 12.194 38.556 1.00 91.06 124 GLY A CA 1
ATOM 971 C C . GLY A 1 124 ? 25.560 13.119 37.686 1.00 91.06 124 GLY A C 1
ATOM 972 O O . GLY A 1 124 ? 25.391 14.338 37.705 1.00 91.06 124 GLY A O 1
ATOM 973 N N . PRO A 1 125 ? 26.528 12.572 36.929 1.00 89.31 125 PRO A N 1
ATOM 974 C CA . PRO A 1 125 ? 27.427 13.373 36.109 1.00 89.31 125 PRO A CA 1
ATOM 975 C C . PRO A 1 125 ? 26.709 14.014 34.907 1.00 89.31 125 PRO A C 1
ATOM 977 O O . PRO A 1 125 ? 25.985 13.365 34.147 1.00 89.31 125 PRO A O 1
ATOM 980 N N . ASP A 1 126 ? 27.013 15.290 34.674 1.00 87.94 126 ASP A N 1
ATOM 981 C CA . ASP A 1 126 ? 26.436 16.130 33.611 1.00 87.94 126 ASP A CA 1
ATOM 982 C C . ASP A 1 126 ? 27.252 16.144 32.307 1.00 87.94 126 ASP A C 1
ATOM 984 O O . ASP A 1 126 ? 27.119 17.019 31.440 1.00 87.94 126 ASP A O 1
ATOM 988 N N . LYS A 1 127 ? 28.153 15.173 32.144 1.00 87.62 127 LYS A N 1
ATOM 989 C CA . LYS A 1 127 ? 29.114 15.168 31.046 1.00 87.62 127 LYS A CA 1
ATOM 990 C C . LYS A 1 127 ? 28.410 14.915 29.715 1.00 87.62 127 LYS A C 1
ATOM 992 O O . LYS A 1 127 ? 27.955 13.815 29.418 1.00 87.62 127 LYS A O 1
ATOM 997 N N . GLY A 1 128 ? 28.385 15.952 28.881 1.00 84.94 128 GLY A N 1
ATOM 998 C CA . GLY A 1 128 ? 27.752 15.902 27.566 1.00 84.94 128 GLY A CA 1
ATOM 999 C C . GLY A 1 128 ? 26.229 16.016 27.596 1.00 84.94 128 GLY A C 1
ATOM 1000 O O . GLY A 1 128 ? 25.629 15.825 26.553 1.00 84.94 128 GLY A O 1
ATOM 1001 N N . CYS A 1 129 ? 25.612 16.337 28.733 1.00 91.25 129 CYS A N 1
ATOM 1002 C CA . CYS A 1 129 ? 24.165 16.543 28.833 1.00 91.25 129 CYS A CA 1
ATOM 1003 C C . CYS A 1 129 ? 23.781 18.001 28.525 1.00 91.25 129 CYS A C 1
ATOM 1005 O O . CYS A 1 129 ? 24.638 18.899 28.522 1.00 91.25 129 CYS A O 1
ATOM 1007 N N . PHE A 1 130 ? 22.491 18.251 28.305 1.00 92.62 130 PHE A N 1
ATOM 1008 C CA . PHE A 1 130 ? 21.932 19.598 28.158 1.00 92.62 130 PHE A CA 1
ATOM 1009 C C . PHE A 1 130 ? 20.726 19.804 29.084 1.00 92.62 130 PHE A C 1
ATOM 1011 O O . PHE A 1 130 ? 20.089 18.849 29.528 1.00 92.62 130 PHE A O 1
ATOM 1018 N N . LYS A 1 131 ? 20.468 21.062 29.443 1.00 93.25 131 LYS A N 1
ATOM 1019 C CA . LYS A 1 131 ? 19.337 21.452 30.286 1.00 93.25 131 LYS A CA 1
ATOM 1020 C C . LYS A 1 131 ? 18.032 21.252 29.525 1.00 93.25 131 LYS A C 1
ATOM 1022 O O . LYS A 1 131 ? 17.973 21.612 28.352 1.00 93.25 131 LYS A O 1
ATOM 1027 N N . ARG A 1 132 ? 17.007 20.756 30.220 1.00 94.19 132 ARG A N 1
ATOM 1028 C CA . ARG A 1 132 ? 15.624 20.769 29.729 1.00 94.19 132 ARG A CA 1
ATOM 1029 C C . ARG A 1 132 ? 15.198 22.205 29.373 1.00 94.19 132 ARG A C 1
ATOM 1031 O O . ARG A 1 132 ? 15.640 23.159 30.018 1.00 94.19 132 ARG A O 1
ATOM 1038 N N . GLY A 1 133 ? 14.337 22.346 28.376 1.00 93.19 133 GLY A N 1
ATOM 1039 C CA . GLY A 1 133 ? 13.822 23.595 27.823 1.00 93.19 133 GLY A CA 1
ATOM 1040 C C . GLY A 1 133 ? 14.483 24.022 26.509 1.00 93.19 133 GLY A C 1
ATOM 1041 O O . GLY A 1 133 ? 14.309 25.170 26.098 1.00 93.19 133 GLY A O 1
ATOM 1042 N N . VAL A 1 134 ? 15.265 23.157 25.850 1.00 93.81 134 VAL A N 1
ATOM 1043 C CA . VAL A 1 134 ? 15.754 23.452 24.493 1.00 93.81 134 VAL A CA 1
ATOM 1044 C C . VAL A 1 134 ? 14.590 23.329 23.519 1.00 93.81 134 VAL A C 1
ATOM 1046 O O . VAL A 1 134 ? 13.837 22.367 23.555 1.00 93.81 134 VAL A O 1
ATOM 1049 N N . GLU A 1 135 ? 14.452 24.293 22.613 1.00 93.81 135 GLU A N 1
ATOM 1050 C CA . GLU A 1 135 ? 13.231 24.440 21.819 1.00 93.81 135 GLU A CA 1
ATOM 1051 C C . GLU A 1 135 ? 12.865 23.201 20.981 1.00 93.81 135 GLU A C 1
ATOM 1053 O O . GLU A 1 135 ? 11.690 22.882 20.820 1.00 93.81 135 GLU A O 1
ATOM 1058 N N . SER A 1 136 ? 13.870 22.480 20.477 1.00 94.69 136 SER A N 1
ATOM 1059 C CA . SER A 1 136 ? 13.690 21.272 19.666 1.00 94.69 136 SER A CA 1
ATOM 1060 C C . SER A 1 136 ? 13.847 19.963 20.445 1.00 94.69 136 SER A C 1
ATOM 1062 O O . SER A 1 136 ? 14.084 18.925 19.830 1.00 94.69 136 SER A O 1
ATOM 1064 N N . GLU A 1 137 ? 13.821 19.991 21.779 1.00 94.06 137 GLU A N 1
ATOM 1065 C CA . GLU A 1 137 ? 14.084 18.799 22.601 1.00 94.06 137 GLU A CA 1
ATOM 1066 C C . GLU A 1 137 ? 12.938 17.783 22.610 1.00 94.06 137 GLU A C 1
ATOM 1068 O O . GLU A 1 137 ? 13.154 16.627 22.961 1.00 94.06 137 GLU A O 1
ATOM 1073 N N . ASP A 1 138 ? 11.742 18.210 22.206 1.00 93.19 138 ASP A N 1
ATOM 1074 C CA . ASP A 1 138 ? 10.555 17.357 22.082 1.00 93.19 138 ASP A CA 1
ATOM 1075 C C . ASP A 1 138 ? 10.227 17.042 20.615 1.00 93.19 138 ASP A C 1
ATOM 1077 O O . ASP A 1 138 ? 9.153 16.523 20.306 1.00 93.19 138 ASP A O 1
ATOM 1081 N N . PHE A 1 139 ? 11.116 17.403 19.684 1.00 95.94 139 PHE A N 1
ATOM 1082 C CA . PHE A 1 139 ? 10.930 17.090 18.274 1.00 95.94 139 PHE A CA 1
ATOM 1083 C C . PHE A 1 139 ? 11.391 15.663 17.967 1.00 95.94 139 PHE A C 1
ATOM 1085 O O . PHE A 1 139 ? 12.338 15.161 18.571 1.00 95.94 139 PHE A O 1
ATOM 1092 N N . TYR A 1 140 ? 10.728 15.002 17.016 1.00 94.25 140 TYR A N 1
ATOM 1093 C CA . TYR A 1 140 ? 10.807 13.547 16.848 1.00 94.25 140 TYR A CA 1
ATOM 1094 C C . TYR A 1 140 ? 12.242 13.016 16.681 1.00 94.25 140 TYR A C 1
ATOM 1096 O O . TYR A 1 140 ? 12.591 11.967 17.224 1.00 94.25 140 TYR A O 1
ATOM 1104 N N . GLY A 1 141 ? 13.095 13.738 15.949 1.00 92.00 141 GLY A N 1
ATOM 1105 C CA . GLY A 1 141 ? 14.436 13.264 15.624 1.00 92.00 141 GLY A CA 1
ATOM 1106 C C . GLY A 1 141 ? 15.369 13.226 16.829 1.00 92.00 141 GLY A C 1
ATOM 1107 O O . GLY A 1 141 ? 16.322 12.452 16.826 1.00 92.00 141 GLY A O 1
ATOM 1108 N N . TYR A 1 142 ? 15.069 13.971 17.897 1.00 95.25 142 TYR A N 1
ATOM 1109 C CA . TYR A 1 142 ? 15.800 13.871 19.155 1.00 95.25 142 TYR A CA 1
ATOM 1110 C C . TYR A 1 142 ? 15.693 12.456 19.747 1.00 95.25 142 TYR A C 1
ATOM 1112 O O . TYR A 1 142 ? 16.712 11.813 19.999 1.00 95.25 142 TYR A O 1
ATOM 1120 N N . TYR A 1 143 ? 14.476 11.922 19.887 1.00 94.88 143 TYR A N 1
ATOM 1121 C CA . TYR A 1 143 ? 14.262 10.580 20.440 1.00 94.88 143 TYR A CA 1
ATOM 1122 C C . TYR A 1 143 ? 14.703 9.467 19.488 1.00 94.88 143 TYR A C 1
ATOM 1124 O O . TYR A 1 143 ? 15.351 8.511 19.927 1.00 94.88 143 TYR A O 1
ATOM 1132 N N . LEU A 1 144 ? 14.438 9.615 18.182 1.00 90.88 144 LEU A N 1
ATOM 1133 C CA . LEU A 1 144 ? 14.864 8.631 17.180 1.00 90.88 144 LEU A CA 1
ATOM 1134 C C . LEU A 1 144 ? 16.386 8.466 17.162 1.00 90.88 144 LEU A C 1
ATOM 1136 O O . LEU A 1 144 ? 16.899 7.349 17.112 1.00 90.88 144 LEU A O 1
ATOM 1140 N N . ASN A 1 145 ? 17.123 9.568 17.283 1.00 90.12 145 ASN A N 1
ATOM 1141 C CA . ASN A 1 145 ? 18.578 9.544 17.340 1.00 90.12 145 ASN A CA 1
ATOM 1142 C C . ASN A 1 145 ? 19.130 8.864 18.613 1.00 90.12 145 ASN A C 1
ATOM 1144 O O . ASN A 1 145 ? 20.274 8.411 18.634 1.00 90.12 145 ASN A O 1
ATOM 1148 N N . LEU A 1 146 ? 18.318 8.751 19.669 1.00 89.38 146 LEU A N 1
ATOM 1149 C CA . LEU A 1 146 ? 18.638 8.025 20.902 1.00 89.38 146 LEU A CA 1
ATOM 1150 C C . LEU A 1 146 ? 18.205 6.549 20.868 1.00 89.38 146 LEU A C 1
ATOM 1152 O O . LEU A 1 146 ? 18.361 5.846 21.868 1.00 89.38 146 LEU A O 1
ATOM 1156 N N . GLY A 1 147 ? 17.660 6.065 19.747 1.00 88.94 147 GLY A N 1
ATOM 1157 C CA . GLY A 1 147 ? 17.133 4.703 19.638 1.00 88.94 147 GLY A CA 1
ATOM 1158 C C . GLY A 1 147 ? 15.854 4.503 20.454 1.00 88.94 147 GLY A C 1
ATOM 1159 O O . GLY A 1 147 ? 15.665 3.459 21.087 1.00 88.94 147 GLY A O 1
ATOM 1160 N N . SER A 1 148 ? 15.002 5.527 20.495 1.00 90.94 148 SER A N 1
ATOM 1161 C CA . SER A 1 148 ? 13.655 5.479 21.078 1.00 90.94 148 SER A CA 1
ATOM 1162 C C . SER A 1 148 ? 12.645 6.011 20.068 1.00 90.94 148 SER A C 1
ATOM 1164 O O . SER A 1 148 ? 13.029 6.654 19.094 1.00 90.94 148 SER A O 1
ATOM 1166 N N . GLY A 1 149 ? 11.372 5.677 20.223 1.00 88.19 149 GLY A N 1
ATOM 1167 C CA . GLY A 1 149 ? 10.326 6.084 19.295 1.00 88.19 149 GLY A CA 1
ATOM 1168 C C . GLY A 1 149 ? 10.056 7.592 19.324 1.00 88.19 149 GLY A C 1
ATOM 1169 O O . GLY A 1 149 ? 10.534 8.326 20.186 1.00 88.19 149 GLY A O 1
ATOM 1170 N N . HIS A 1 150 ? 9.303 8.074 18.338 1.00 91.38 150 HIS A N 1
ATOM 1171 C CA . HIS A 1 150 ? 9.065 9.504 18.125 1.00 91.38 150 HIS A CA 1
ATOM 1172 C C . HIS A 1 150 ? 8.278 10.185 19.258 1.00 91.38 150 HIS A C 1
ATOM 1174 O O . HIS A 1 150 ? 8.292 11.414 19.330 1.00 91.38 150 HIS A O 1
ATOM 1180 N N . LYS A 1 151 ? 7.597 9.418 20.125 1.00 87.75 151 LYS A N 1
ATOM 1181 C CA . LYS A 1 151 ? 6.795 9.950 21.239 1.00 87.75 151 LYS A CA 1
ATOM 1182 C C . LYS A 1 151 ? 7.575 10.120 22.544 1.00 87.75 151 LYS A C 1
ATOM 1184 O O . LYS A 1 151 ? 7.036 10.721 23.469 1.00 87.75 151 LYS A O 1
ATOM 1189 N N . GLY A 1 152 ? 8.802 9.604 22.651 1.00 93.19 152 GLY A N 1
ATOM 1190 C CA . GLY A 1 152 ? 9.598 9.754 23.869 1.00 93.19 152 GLY A CA 1
ATOM 1191 C C . GLY A 1 152 ? 10.614 8.642 24.118 1.00 93.19 152 GLY A C 1
ATOM 1192 O O . GLY A 1 152 ? 10.762 7.710 23.332 1.00 93.19 152 GLY A O 1
ATOM 1193 N N . ILE A 1 153 ? 11.307 8.727 25.257 1.00 93.00 153 ILE A N 1
ATOM 1194 C CA . ILE A 1 153 ? 12.359 7.776 25.661 1.00 93.00 153 ILE A CA 1
ATOM 1195 C C . ILE A 1 153 ? 11.832 6.352 25.929 1.00 93.00 153 ILE A C 1
ATOM 1197 O O . ILE A 1 153 ? 12.562 5.377 25.735 1.00 93.00 153 ILE A O 1
ATOM 1201 N N . ASP A 1 154 ? 10.563 6.240 26.330 1.00 89.69 154 ASP A N 1
ATOM 1202 C CA . ASP A 1 154 ? 9.882 4.969 26.607 1.00 89.69 154 ASP A CA 1
ATOM 1203 C C . ASP A 1 154 ? 9.128 4.415 25.386 1.00 89.69 154 ASP A C 1
ATOM 1205 O O . ASP A 1 154 ? 8.699 3.262 25.391 1.00 89.69 154 ASP A O 1
ATOM 1209 N N . ASP A 1 155 ? 8.994 5.208 24.318 1.00 88.31 155 ASP A N 1
ATOM 1210 C CA . ASP A 1 155 ? 8.373 4.771 23.068 1.00 88.31 155 ASP A CA 1
ATOM 1211 C C . ASP A 1 155 ? 9.303 3.744 22.384 1.00 88.31 155 ASP A C 1
ATOM 1213 O O . ASP A 1 155 ? 10.512 3.996 22.245 1.00 88.31 155 ASP A O 1
ATOM 1217 N N . PRO A 1 156 ? 8.814 2.556 21.981 1.00 85.06 156 PRO A N 1
ATOM 1218 C CA . PRO A 1 156 ? 9.638 1.577 21.284 1.00 85.06 156 PRO A CA 1
ATOM 1219 C C . PRO A 1 156 ? 10.169 2.150 19.967 1.00 85.06 156 PRO A C 1
ATOM 1221 O O . PRO A 1 156 ? 9.461 2.814 19.215 1.00 85.06 156 PRO A O 1
ATOM 1224 N N . TYR A 1 157 ? 11.446 1.894 19.678 1.00 83.25 157 TYR A N 1
ATOM 1225 C CA . TYR A 1 157 ? 12.100 2.425 18.485 1.00 83.25 157 TYR A CA 1
ATOM 1226 C C . TYR A 1 157 ? 11.592 1.690 17.233 1.00 83.25 157 TYR A C 1
ATOM 1228 O O . TYR A 1 157 ? 11.921 0.513 17.055 1.00 83.25 157 TYR A O 1
ATOM 1236 N N . PRO A 1 158 ? 10.824 2.347 16.338 1.00 69.56 158 PRO A N 1
ATOM 1237 C CA . PRO A 1 158 ? 10.162 1.671 15.216 1.00 69.56 158 PRO A CA 1
ATOM 1238 C C . PRO A 1 158 ? 11.169 1.064 14.234 1.00 69.56 158 PRO A C 1
ATOM 1240 O O . PRO A 1 158 ? 10.933 0.024 13.633 1.00 69.56 158 PRO A O 1
ATOM 1243 N N . ALA A 1 159 ? 12.345 1.672 14.141 1.00 60.41 159 ALA A N 1
ATOM 1244 C CA . ALA A 1 159 ? 13.485 1.214 13.365 1.00 60.41 159 ALA A CA 1
ATOM 1245 C C . ALA A 1 159 ? 13.939 -0.219 13.687 1.00 60.41 159 ALA A C 1
ATOM 1247 O O . ALA A 1 159 ? 14.452 -0.889 12.800 1.00 60.41 159 ALA A O 1
ATOM 1248 N N . GLN A 1 160 ? 13.719 -0.726 14.904 1.00 57.19 160 GLN A N 1
ATOM 1249 C CA . GLN A 1 160 ? 14.053 -2.116 15.228 1.00 57.19 160 GLN A CA 1
ATOM 1250 C C . GLN A 1 160 ? 13.069 -3.107 14.582 1.00 57.19 160 GLN A C 1
ATOM 1252 O O . GLN A 1 160 ? 13.479 -4.188 14.176 1.00 57.19 160 GLN A O 1
ATOM 1257 N N . ALA A 1 161 ? 11.804 -2.705 14.407 1.00 50.06 161 ALA A N 1
ATOM 1258 C CA . ALA A 1 161 ? 10.809 -3.445 13.628 1.00 50.06 161 ALA A CA 1
ATOM 1259 C C . ALA A 1 161 ? 10.974 -3.240 12.107 1.00 50.06 161 ALA A C 1
ATOM 1261 O O . ALA A 1 161 ? 10.586 -4.103 11.328 1.00 50.06 161 ALA A O 1
ATOM 1262 N N . LEU A 1 162 ? 11.574 -2.118 11.686 1.00 48.94 162 LEU A N 1
ATOM 1263 C CA . LEU A 1 162 ? 11.800 -1.748 10.278 1.00 48.94 162 LEU A CA 1
ATOM 1264 C C . LEU A 1 162 ? 13.227 -2.048 9.765 1.00 48.94 162 LEU A C 1
ATOM 1266 O O . LEU A 1 162 ? 13.571 -1.670 8.646 1.00 48.94 162 LEU A O 1
ATOM 1270 N N . GLY A 1 163 ? 14.083 -2.689 10.569 1.00 60.31 163 GLY A N 1
ATOM 1271 C CA . GLY A 1 163 ? 15.458 -3.056 10.194 1.00 60.31 163 GLY A CA 1
ATOM 1272 C C . GLY A 1 163 ? 16.453 -1.890 10.049 1.00 60.31 163 GLY A C 1
ATOM 1273 O O . GLY A 1 163 ? 17.528 -2.059 9.470 1.00 60.31 163 GLY A O 1
ATOM 1274 N N . TRP A 1 164 ? 16.147 -0.690 10.550 1.00 67.62 164 TRP A N 1
ATOM 1275 C CA . TRP A 1 164 ? 17.060 0.456 10.468 1.00 67.62 164 TRP A CA 1
ATOM 1276 C C . TRP A 1 164 ? 18.130 0.391 11.565 1.00 67.62 164 TRP A C 1
ATOM 1278 O O . TRP A 1 164 ? 17.825 0.337 12.756 1.00 67.62 164 TRP A O 1
ATOM 1288 N N . LYS A 1 165 ? 19.410 0.478 11.174 1.00 65.12 165 LYS A N 1
ATOM 1289 C CA . LYS A 1 165 ? 20.546 0.481 12.120 1.00 65.12 165 LYS A CA 1
ATOM 1290 C C . LYS A 1 165 ? 20.622 1.757 12.968 1.00 65.12 165 LYS A C 1
ATOM 1292 O O . LYS A 1 165 ? 21.052 1.701 14.115 1.00 65.12 165 LYS A O 1
ATOM 1297 N N . SER A 1 166 ? 20.224 2.896 12.408 1.00 78.00 166 SER A N 1
ATOM 1298 C CA . SER A 1 166 ? 20.206 4.204 13.071 1.00 78.00 166 SER A CA 1
ATOM 1299 C C . SER A 1 166 ? 19.344 5.175 12.274 1.00 78.00 166 SER A C 1
ATOM 1301 O O . SER A 1 166 ? 19.293 5.078 11.050 1.00 78.00 166 SER A O 1
ATOM 1303 N N . TRP A 1 167 ? 18.693 6.115 12.952 1.00 86.94 167 TRP A N 1
ATOM 1304 C CA . TRP A 1 167 ? 17.976 7.200 12.297 1.00 86.94 167 TRP A CA 1
ATOM 1305 C C . TRP A 1 167 ? 18.977 8.173 11.671 1.00 86.94 167 TRP A C 1
ATOM 1307 O O . TRP A 1 167 ? 19.966 8.547 12.306 1.00 86.94 167 TRP A O 1
ATOM 1317 N N . GLU A 1 168 ? 18.729 8.572 10.426 1.00 87.12 168 GLU A N 1
ATOM 1318 C CA . GLU A 1 168 ? 19.492 9.618 9.751 1.00 87.12 168 GLU A CA 1
ATOM 1319 C C . GLU A 1 168 ? 18.655 10.901 9.713 1.00 87.12 168 GLU A C 1
ATOM 1321 O O . GLU A 1 168 ? 17.504 10.886 9.285 1.00 87.12 168 GLU A O 1
ATOM 1326 N N . MET A 1 169 ? 19.240 12.009 10.180 1.00 90.62 169 MET A N 1
ATOM 1327 C CA . MET A 1 169 ? 18.604 13.328 10.159 1.00 90.62 169 MET A CA 1
ATOM 1328 C C . MET A 1 169 ? 18.431 13.814 8.706 1.00 90.62 169 MET A C 1
ATOM 1330 O O . MET A 1 169 ? 19.459 13.976 8.040 1.00 90.62 169 MET A O 1
ATOM 1334 N N . PRO A 1 170 ? 17.193 14.065 8.229 1.00 91.44 170 PRO A N 1
ATOM 1335 C CA . PRO A 1 170 ? 16.929 14.587 6.882 1.00 91.44 170 PRO A CA 1
ATOM 1336 C C . PRO A 1 170 ? 17.521 15.983 6.661 1.00 91.44 170 PRO A C 1
ATOM 1338 O O . PRO A 1 170 ? 17.583 16.767 7.604 1.00 91.44 170 PRO A O 1
ATOM 1341 N N . ASP A 1 171 ? 17.902 16.345 5.436 1.00 90.38 171 ASP A N 1
ATOM 1342 C CA . ASP A 1 171 ? 18.503 17.664 5.153 1.00 90.38 171 ASP A CA 1
ATOM 1343 C C . ASP A 1 171 ? 17.514 18.835 5.363 1.00 90.38 171 ASP A C 1
ATOM 1345 O O . ASP A 1 171 ? 17.891 19.944 5.752 1.00 90.38 171 ASP A O 1
ATOM 1349 N N . ASP A 1 172 ? 16.216 18.577 5.223 1.00 93.69 172 ASP A N 1
ATOM 1350 C CA . ASP A 1 172 ? 15.112 19.507 5.473 1.00 93.69 172 ASP A CA 1
ATOM 1351 C C . ASP A 1 172 ? 14.607 19.487 6.933 1.00 93.69 172 ASP A C 1
ATOM 1353 O O . ASP A 1 172 ? 13.617 20.141 7.256 1.00 93.69 172 ASP A O 1
ATOM 1357 N N . TYR A 1 173 ? 15.296 18.803 7.858 1.00 95.75 173 TYR A N 1
ATOM 1358 C CA . TYR A 1 173 ? 14.855 18.631 9.256 1.00 95.75 173 TYR A CA 1
ATOM 1359 C C . TYR A 1 173 ? 14.554 19.953 9.992 1.00 95.75 173 TYR A C 1
ATOM 1361 O O . TYR A 1 173 ? 13.666 20.026 10.841 1.00 95.75 173 TYR A O 1
ATOM 1369 N N . HIS A 1 174 ? 15.266 21.024 9.643 1.00 96.88 174 HIS A N 1
ATOM 1370 C CA . HIS A 1 174 ? 15.040 22.375 10.161 1.00 96.88 174 HIS A CA 1
ATOM 1371 C C . HIS A 1 174 ? 13.715 23.005 9.683 1.00 96.88 174 HIS A C 1
ATOM 1373 O O . HIS A 1 174 ? 13.079 23.731 10.449 1.00 96.88 174 HIS A O 1
ATOM 1379 N N . LEU A 1 175 ? 13.275 22.704 8.455 1.00 93.81 175 LEU A N 1
ATOM 1380 C CA . LEU A 1 175 ? 11.985 23.139 7.906 1.00 93.81 175 LEU A CA 1
ATOM 1381 C C . LEU A 1 175 ? 10.842 22.353 8.541 1.00 93.81 175 LEU A C 1
ATOM 1383 O O . LEU A 1 175 ? 9.881 22.954 9.014 1.00 93.81 175 LEU A O 1
ATOM 1387 N N . GLN A 1 176 ? 11.001 21.034 8.668 1.00 94.12 176 GLN A N 1
ATOM 1388 C CA . GLN A 1 176 ? 10.014 20.179 9.334 1.00 94.12 176 GLN A CA 1
ATOM 1389 C C . GLN A 1 176 ? 9.766 20.619 10.785 1.00 94.12 176 GLN A C 1
ATOM 1391 O O . GLN A 1 176 ? 8.635 20.614 11.268 1.00 94.12 176 GLN A O 1
ATOM 1396 N N . PHE A 1 177 ? 10.816 21.047 11.492 1.00 96.69 177 PHE A N 1
ATOM 1397 C CA . PHE A 1 177 ? 10.676 21.598 12.839 1.00 96.69 177 PHE A CA 1
ATOM 1398 C C . PHE A 1 177 ? 9.923 22.928 12.867 1.00 96.69 177 PHE A C 1
ATOM 1400 O O . PHE A 1 177 ? 9.097 23.149 13.757 1.00 96.69 177 PHE A O 1
ATOM 1407 N N . LYS A 1 178 ? 10.187 23.810 11.896 1.00 94.94 178 LYS A N 1
ATOM 1408 C CA . LYS A 1 178 ? 9.467 25.078 11.753 1.00 94.94 178 LYS A CA 1
ATOM 1409 C C . LYS A 1 178 ? 7.972 24.826 11.549 1.00 94.94 178 LYS A C 1
ATOM 1411 O O . LYS A 1 178 ? 7.165 25.375 12.295 1.00 94.94 178 LYS A O 1
ATOM 1416 N N . GLU A 1 179 ? 7.619 23.934 10.627 1.00 91.31 179 GLU A N 1
ATOM 1417 C CA . GLU A 1 179 ? 6.232 23.533 10.374 1.00 91.31 179 GLU A CA 1
ATOM 1418 C C . GLU A 1 179 ? 5.571 22.949 11.622 1.00 91.31 179 GLU A C 1
ATOM 1420 O O . GLU A 1 179 ? 4.481 23.380 11.999 1.00 91.31 179 GLU A O 1
ATOM 1425 N N . TRP A 1 180 ? 6.257 22.030 12.310 1.00 94.31 180 TRP A N 1
ATOM 1426 C CA . TRP A 1 180 ? 5.783 21.439 13.559 1.00 94.31 180 TRP A CA 1
ATOM 1427 C C . TRP A 1 180 ? 5.488 22.500 14.625 1.00 94.31 180 TRP A C 1
ATOM 1429 O O . TRP A 1 180 ? 4.426 22.471 15.259 1.00 94.31 180 TRP A O 1
ATOM 1439 N N . LYS A 1 181 ? 6.389 23.474 14.796 1.00 93.50 181 LYS A N 1
ATOM 1440 C CA . LYS A 1 181 ? 6.215 24.581 15.744 1.00 93.50 181 LYS A CA 1
ATOM 1441 C C . LYS A 1 181 ? 5.022 25.455 15.364 1.00 93.50 181 LYS A C 1
ATOM 1443 O O . LYS A 1 181 ? 4.233 25.811 16.241 1.00 93.50 181 LYS A O 1
ATOM 1448 N N . ASP A 1 182 ? 4.859 25.755 14.080 1.00 88.56 182 ASP A N 1
ATOM 1449 C CA . ASP A 1 182 ? 3.727 26.531 13.574 1.00 88.56 182 ASP A CA 1
ATOM 1450 C C . ASP A 1 182 ? 2.404 25.785 13.794 1.00 88.56 182 ASP A C 1
ATOM 1452 O O . ASP A 1 182 ? 1.431 26.379 14.260 1.00 88.56 182 ASP A O 1
ATOM 1456 N N . SER A 1 183 ? 2.370 24.465 13.585 1.00 84.12 183 SER A N 1
ATOM 1457 C CA . SER A 1 183 ? 1.200 23.647 13.926 1.00 84.12 183 SER A CA 1
ATOM 1458 C C . SER A 1 183 ? 0.913 23.595 15.429 1.00 84.12 183 SER A C 1
ATOM 1460 O O . SER A 1 183 ? -0.249 23.713 15.808 1.00 84.12 183 SER A O 1
ATOM 1462 N N . LYS A 1 184 ? 1.927 23.511 16.305 1.00 86.31 184 LYS A N 1
ATOM 1463 C CA . LYS A 1 184 ? 1.719 23.602 17.764 1.00 86.31 184 LYS A CA 1
ATOM 1464 C C . LYS A 1 184 ? 1.154 24.960 18.181 1.00 86.31 184 LYS A C 1
ATOM 1466 O O . LYS A 1 184 ? 0.293 25.005 19.054 1.00 86.31 184 LYS A O 1
ATOM 1471 N N . ARG A 1 185 ? 1.602 26.051 17.551 1.00 87.00 185 ARG A N 1
ATOM 1472 C CA . ARG A 1 185 ? 1.049 27.397 17.782 1.00 87.00 185 ARG A CA 1
ATOM 1473 C C . ARG A 1 185 ? -0.407 27.494 17.341 1.00 87.00 185 ARG A C 1
ATOM 1475 O O . ARG A 1 185 ? -1.202 28.063 18.074 1.00 87.00 185 ARG A O 1
ATOM 1482 N N . ARG A 1 186 ? -0.760 26.904 16.192 1.00 82.69 186 ARG A N 1
ATOM 1483 C CA . ARG A 1 186 ? -2.156 26.821 15.723 1.00 82.69 186 ARG A CA 1
ATOM 1484 C C . ARG A 1 186 ? -3.039 25.969 16.640 1.00 82.69 186 ARG A C 1
ATOM 1486 O O . ARG A 1 186 ? -4.212 26.274 16.794 1.00 82.69 186 ARG A O 1
ATOM 1493 N N . ALA A 1 187 ? -2.482 24.917 17.239 1.00 76.75 187 ALA A N 1
ATOM 1494 C CA . ALA A 1 187 ? -3.214 23.990 18.101 1.00 76.75 187 ALA A CA 1
ATOM 1495 C C . ALA A 1 187 ? -3.370 24.466 19.557 1.00 76.75 187 ALA A C 1
ATOM 1497 O O . ALA A 1 187 ? -4.187 23.908 20.287 1.00 76.75 187 ALA A O 1
ATOM 1498 N N . GLN A 1 188 ? -2.597 25.459 20.012 1.00 78.00 188 GLN A N 1
ATOM 1499 C CA . GLN A 1 188 ? -2.775 26.018 21.352 1.00 78.00 188 GLN A CA 1
ATOM 1500 C C . GLN A 1 188 ? -4.044 26.887 21.381 1.00 78.00 188 GLN A C 1
ATOM 1502 O O . GLN A 1 188 ? -4.098 27.893 20.671 1.00 78.00 188 GLN A O 1
ATOM 1507 N N . PRO A 1 189 ? -5.067 26.540 22.186 1.00 62.62 189 PRO A N 1
ATOM 1508 C CA . PRO A 1 189 ? -6.253 27.376 22.323 1.00 62.62 189 PRO A CA 1
ATOM 1509 C C . PRO A 1 189 ? -5.844 28.762 22.836 1.00 62.62 189 PRO A C 1
ATOM 1511 O O . PRO A 1 189 ? -5.011 28.861 23.738 1.00 62.62 189 PRO A O 1
ATOM 1514 N N . MET A 1 190 ? -6.421 29.825 22.261 1.00 52.50 190 MET A N 1
ATOM 1515 C CA . MET A 1 190 ? -6.204 31.227 22.650 1.00 52.50 190 MET A CA 1
ATOM 1516 C C . MET A 1 190 ? -6.700 31.487 24.084 1.00 52.50 190 MET A C 1
ATOM 1518 O O . MET A 1 190 ? -7.738 32.100 24.314 1.00 52.50 190 MET A O 1
ATOM 1522 N N . ALA A 1 191 ? -5.977 30.992 25.081 1.00 45.97 191 ALA A N 1
ATOM 1523 C CA . ALA A 1 191 ? -6.293 31.180 26.483 1.00 45.97 191 ALA A CA 1
ATOM 1524 C C . ALA A 1 191 ? -5.716 32.520 26.956 1.00 45.97 191 ALA A C 1
ATOM 1526 O O . ALA A 1 191 ? -4.560 32.554 27.368 1.00 45.97 191 ALA A O 1
ATOM 1527 N N . GLN A 1 192 ? -6.507 33.601 26.857 1.00 47.31 192 GLN A N 1
ATOM 1528 C CA . GLN A 1 192 ? -6.530 34.771 27.768 1.00 47.31 192 GLN A CA 1
ATOM 1529 C C . GLN A 1 192 ? -7.421 35.916 27.233 1.00 47.31 192 GLN A C 1
ATOM 1531 O O . GLN A 1 192 ? -6.979 37.043 27.030 1.00 47.31 192 GLN A O 1
ATOM 1536 N N . ALA A 1 193 ? -8.716 35.658 27.065 1.00 41.44 193 ALA A N 1
ATOM 1537 C CA . ALA A 1 193 ? -9.722 36.710 27.190 1.00 41.44 193 ALA A CA 1
ATOM 1538 C C . ALA A 1 193 ? -10.731 36.236 28.239 1.00 41.44 193 ALA A C 1
ATOM 1540 O O . ALA A 1 193 ? -11.333 35.174 28.086 1.00 41.44 193 ALA A O 1
ATOM 1541 N N . ALA A 1 194 ? -10.830 36.961 29.354 1.00 38.81 194 ALA A N 1
ATOM 1542 C CA . ALA A 1 194 ? -11.756 36.622 30.426 1.00 38.81 194 ALA A CA 1
ATOM 1543 C C . ALA A 1 194 ? -13.206 36.684 29.902 1.00 38.81 194 ALA A C 1
ATOM 1545 O O . ALA A 1 194 ? -13.550 37.646 29.211 1.00 38.81 194 ALA A O 1
ATOM 1546 N N . PRO A 1 195 ? -14.058 35.692 30.209 1.00 40.75 195 PRO A N 1
ATOM 1547 C CA . PRO A 1 195 ? -15.444 35.713 29.771 1.00 40.75 195 PRO A CA 1
ATOM 1548 C C . PRO A 1 195 ? -16.237 36.762 30.572 1.00 40.75 195 PRO A C 1
ATOM 1550 O O . PRO A 1 195 ? -16.048 36.866 31.789 1.00 40.75 195 PRO A O 1
ATOM 1553 N N . PRO A 1 196 ? -17.136 37.537 29.936 1.00 42.16 196 PRO A N 1
ATOM 1554 C CA . PRO A 1 196 ? -18.113 38.340 30.663 1.00 42.16 196 PRO A CA 1
ATOM 1555 C C . PRO A 1 196 ? -19.058 37.430 31.475 1.00 42.16 196 PRO A C 1
ATOM 1557 O O . PRO A 1 196 ? -19.219 36.250 31.147 1.00 42.16 196 PRO A O 1
ATOM 1560 N N . PRO A 1 197 ? -19.668 37.948 32.557 1.00 38.25 197 PRO A N 1
ATOM 1561 C CA . PRO A 1 197 ? -20.444 37.139 33.485 1.00 38.25 197 PRO A CA 1
ATOM 1562 C C . PRO A 1 197 ? -21.675 36.522 32.811 1.00 38.25 197 PRO A C 1
ATOM 1564 O O . PRO A 1 197 ? -22.404 37.170 32.063 1.00 38.25 197 PRO A O 1
ATOM 1567 N N . ILE A 1 198 ? -21.870 35.240 33.112 1.00 43.09 198 ILE A N 1
ATOM 1568 C CA . ILE A 1 198 ? -22.872 34.341 32.543 1.00 43.09 198 ILE A CA 1
ATOM 1569 C C . ILE A 1 198 ? -24.269 34.704 33.056 1.00 43.09 198 ILE A C 1
ATOM 1571 O O . ILE A 1 198 ? -24.514 34.694 34.263 1.00 43.09 198 ILE A O 1
ATOM 1575 N N . ALA A 1 199 ? -25.203 34.913 32.128 1.00 36.62 199 ALA A N 1
ATOM 1576 C CA . ALA A 1 199 ? -26.636 34.829 32.374 1.00 36.62 199 ALA A CA 1
ATOM 1577 C C . ALA A 1 199 ? -27.247 33.740 31.475 1.00 36.62 199 ALA A C 1
ATOM 1579 O O . ALA A 1 199 ? -27.263 33.894 30.261 1.00 36.62 199 ALA A O 1
ATOM 1580 N N . GLY A 1 200 ? -27.775 32.680 32.101 1.00 35.50 200 GLY A N 1
ATOM 1581 C CA . GLY A 1 200 ? -28.873 31.838 31.597 1.00 35.50 200 GLY A CA 1
ATOM 1582 C C . GLY A 1 200 ? -28.581 30.823 30.471 1.00 35.50 200 GLY A C 1
ATOM 1583 O O . GLY A 1 200 ? -27.844 31.126 29.541 1.00 35.50 200 GLY A O 1
ATOM 1584 N N . PRO A 1 201 ? -29.171 29.608 30.517 1.00 49.06 201 PRO A N 1
ATOM 1585 C CA . PRO A 1 201 ? -28.810 28.507 29.630 1.00 49.06 201 PRO A CA 1
ATOM 1586 C C . PRO A 1 201 ? -29.521 28.616 28.275 1.00 49.06 201 PRO A C 1
ATOM 1588 O O . PRO A 1 201 ? -30.738 28.470 28.181 1.00 49.06 201 PRO A O 1
ATOM 1591 N N . GLY A 1 202 ? -28.738 28.821 27.218 1.00 32.44 202 GLY A N 1
ATOM 1592 C CA . GLY A 1 202 ? -29.158 28.662 25.830 1.00 32.44 202 GLY A CA 1
ATOM 1593 C C . GLY A 1 202 ? -28.245 27.665 25.124 1.00 32.44 202 GLY A C 1
ATOM 1594 O O . GLY A 1 202 ? -27.049 27.905 24.978 1.00 32.44 202 GLY A O 1
ATOM 1595 N N . LEU A 1 203 ? -28.814 26.537 24.701 1.00 48.25 203 LEU A N 1
ATOM 1596 C CA . LEU A 1 203 ? -28.223 25.581 23.765 1.00 48.25 203 LEU A CA 1
ATOM 1597 C C . LEU A 1 203 ? -27.901 26.284 22.436 1.00 48.25 203 LEU A C 1
ATOM 1599 O O . LEU A 1 203 ? -28.744 26.335 21.549 1.00 48.25 203 LEU A O 1
ATOM 1603 N N . GLN A 1 204 ? -26.691 26.822 22.294 1.00 39.28 204 GLN A N 1
ATOM 1604 C CA . GLN A 1 204 ? -26.103 27.194 21.006 1.00 39.28 204 GLN A CA 1
ATOM 1605 C C . GLN A 1 204 ? -24.595 26.924 21.057 1.00 39.28 204 GLN A C 1
ATOM 1607 O O . GLN A 1 204 ? -23.790 27.805 21.348 1.00 39.28 204 GLN A O 1
ATOM 1612 N N . GLN A 1 205 ? -24.191 25.682 20.773 1.00 41.88 205 GLN A N 1
ATOM 1613 C CA . GLN A 1 205 ? -22.860 25.467 20.211 1.00 41.88 205 GLN A CA 1
ATOM 1614 C C . GLN A 1 205 ? -22.902 26.023 18.789 1.00 41.88 205 GLN A C 1
ATOM 1616 O O . GLN A 1 205 ? -23.422 25.384 17.880 1.00 41.88 205 GLN A O 1
ATOM 1621 N N . ALA A 1 206 ? -22.419 27.252 18.621 1.00 40.12 206 ALA A N 1
ATOM 1622 C CA . ALA A 1 206 ? -22.188 27.839 17.314 1.00 40.12 206 ALA A CA 1
ATOM 1623 C C . ALA A 1 206 ? -21.076 27.045 16.610 1.00 40.12 206 ALA A C 1
ATOM 1625 O O . ALA A 1 206 ? -19.887 27.240 16.864 1.00 40.12 206 ALA A O 1
ATOM 1626 N N . SER A 1 207 ? -21.474 26.128 15.731 1.00 46.75 207 SER A N 1
ATOM 1627 C CA . SER A 1 207 ? -20.642 25.611 14.652 1.00 46.75 207 SER A CA 1
ATOM 1628 C C . SER A 1 207 ? -20.378 26.756 13.675 1.00 46.75 207 SER A C 1
ATOM 1630 O O . SER A 1 207 ? -21.078 26.911 12.676 1.00 46.75 207 SER A O 1
ATOM 1632 N N . ASN A 1 208 ? -19.398 27.607 13.977 1.00 54.44 208 ASN A N 1
ATOM 1633 C CA . ASN A 1 208 ? -18.898 28.565 12.998 1.00 54.44 208 ASN A CA 1
ATOM 1634 C C . ASN A 1 208 ? -18.093 27.784 11.958 1.00 54.44 208 ASN A C 1
ATOM 1636 O O . ASN A 1 208 ? -16.877 27.640 12.072 1.00 54.44 208 ASN A O 1
ATOM 1640 N N . VAL A 1 209 ? -18.791 27.235 10.966 1.00 61.84 209 VAL A N 1
ATOM 1641 C CA . VAL A 1 209 ? -18.168 26.781 9.726 1.00 61.84 209 VAL A CA 1
ATOM 1642 C C . VAL A 1 209 ? -17.477 27.993 9.119 1.00 61.84 209 VAL A C 1
ATOM 1644 O O . VAL A 1 209 ? -18.111 29.008 8.830 1.00 61.84 209 VAL A O 1
ATOM 1647 N N . ASN A 1 210 ? -16.154 27.919 8.999 1.00 76.50 210 ASN A N 1
ATOM 1648 C CA . ASN A 1 210 ? -15.352 29.011 8.482 1.00 76.50 210 ASN A CA 1
ATOM 1649 C C . ASN A 1 210 ? -15.570 29.107 6.967 1.00 76.50 210 ASN A C 1
ATOM 1651 O O . ASN A 1 210 ? -14.906 28.427 6.188 1.00 76.50 210 ASN A O 1
ATOM 1655 N N . GLN A 1 211 ? -16.526 29.940 6.550 1.00 77.75 211 GLN A N 1
ATOM 1656 C CA . GLN A 1 211 ? -16.832 30.206 5.141 1.00 77.75 211 GLN A CA 1
ATOM 1657 C C . GLN A 1 211 ? -15.566 30.529 4.327 1.00 77.75 211 GLN A C 1
ATOM 1659 O O . GLN A 1 211 ? -15.432 30.085 3.189 1.00 77.75 211 GLN A O 1
ATOM 1664 N N . GLN A 1 212 ? -14.594 31.205 4.945 1.00 80.75 212 GLN A N 1
ATOM 1665 C CA . GLN A 1 212 ? -13.331 31.569 4.312 1.00 80.75 212 GLN A CA 1
ATOM 1666 C C . GLN A 1 212 ? -12.465 30.350 3.944 1.00 80.75 212 GLN A C 1
ATOM 1668 O O . GLN A 1 212 ? -11.745 30.391 2.950 1.00 80.75 212 GLN A O 1
ATOM 1673 N N . GLU A 1 213 ? -12.528 29.257 4.710 1.00 78.75 213 GLU A N 1
ATOM 1674 C CA . GLU A 1 213 ? -11.785 28.021 4.419 1.00 78.75 213 GLU A CA 1
ATOM 1675 C C . GLU A 1 213 ? -12.379 27.276 3.218 1.00 78.75 213 GLU A C 1
ATOM 1677 O O . GLU A 1 213 ? -11.637 26.828 2.341 1.00 78.75 213 GLU A O 1
ATOM 1682 N N . TYR A 1 214 ? -13.711 27.197 3.134 1.00 78.88 214 TYR A N 1
ATOM 1683 C CA . TYR A 1 214 ? -14.391 26.645 1.960 1.00 78.88 214 TYR A CA 1
ATOM 1684 C C . TYR A 1 214 ? -14.116 27.493 0.713 1.00 78.88 214 TYR A C 1
ATOM 1686 O O . TYR A 1 214 ? -13.764 26.945 -0.329 1.00 78.88 214 TYR A O 1
ATOM 1694 N N . GLU A 1 215 ? -14.189 28.823 0.817 1.00 80.38 215 GLU A N 1
ATOM 1695 C CA . GLU A 1 215 ? -13.861 29.745 -0.281 1.00 80.38 215 GLU A CA 1
ATOM 1696 C C . GLU A 1 215 ? -12.409 29.600 -0.762 1.00 80.38 215 GLU A C 1
ATOM 1698 O O . GLU A 1 215 ? -12.168 29.567 -1.970 1.00 80.38 215 GLU A O 1
ATOM 1703 N N . GLN A 1 216 ? -11.442 29.442 0.150 1.00 81.75 216 GLN A N 1
ATOM 1704 C CA . GLN A 1 216 ? -10.045 29.169 -0.211 1.00 81.75 216 GLN A CA 1
ATOM 1705 C C . GLN A 1 216 ? -9.895 27.846 -0.966 1.00 81.75 216 GLN A C 1
ATOM 1707 O O . GLN A 1 216 ? -9.190 27.799 -1.976 1.00 81.75 216 GLN A O 1
ATOM 1712 N N . LEU A 1 217 ? -10.569 26.783 -0.517 1.00 77.06 217 LEU A N 1
ATOM 1713 C CA . LEU A 1 217 ? -10.529 25.494 -1.203 1.00 77.06 217 LEU A CA 1
ATOM 1714 C C . LEU A 1 217 ? -11.192 25.571 -2.586 1.00 77.06 217 LEU A C 1
ATOM 1716 O O . LEU A 1 217 ? -10.633 25.059 -3.555 1.00 77.06 217 LEU A O 1
ATOM 1720 N N . PHE A 1 218 ? -12.335 26.255 -2.711 1.00 79.19 218 PHE A N 1
ATOM 1721 C CA . PHE A 1 218 ? -12.978 26.503 -4.003 1.00 79.19 218 PHE A CA 1
ATOM 1722 C C . PHE A 1 218 ? -12.052 27.253 -4.960 1.00 79.19 218 PHE A C 1
ATOM 1724 O O . PHE A 1 218 ? -11.929 26.864 -6.122 1.00 79.19 218 PHE A O 1
ATOM 1731 N N . GLN A 1 219 ? -11.368 28.291 -4.475 1.00 79.00 219 GLN A N 1
ATOM 1732 C CA . GLN A 1 219 ? -10.431 29.057 -5.288 1.00 79.00 219 GLN A CA 1
ATOM 1733 C C . GLN A 1 219 ? -9.241 28.201 -5.737 1.00 79.00 219 GLN A C 1
ATOM 1735 O O . GLN A 1 219 ? -8.852 28.256 -6.902 1.00 79.00 219 GLN A O 1
ATOM 1740 N N . LEU A 1 220 ? -8.729 27.339 -4.857 1.00 74.75 220 LEU A N 1
ATOM 1741 C CA . LEU A 1 220 ? -7.652 26.405 -5.172 1.00 74.75 220 LEU A CA 1
ATOM 1742 C C . LEU A 1 220 ? -8.072 25.390 -6.250 1.00 74.75 220 LEU A C 1
ATOM 1744 O O . LEU A 1 220 ? -7.310 25.142 -7.181 1.00 74.75 220 LEU A O 1
ATOM 1748 N N . ILE A 1 221 ? -9.300 24.859 -6.186 1.00 71.44 221 ILE A N 1
ATOM 1749 C CA . ILE A 1 221 ? -9.863 23.995 -7.240 1.00 71.44 221 ILE A CA 1
ATOM 1750 C C . ILE A 1 221 ? -9.958 24.757 -8.572 1.00 71.44 221 ILE A C 1
ATOM 1752 O O . ILE A 1 221 ? -9.588 24.230 -9.623 1.00 71.44 221 ILE A O 1
ATOM 1756 N N . ILE A 1 222 ? -10.440 26.004 -8.548 1.00 72.06 222 ILE A N 1
ATOM 1757 C CA . ILE A 1 222 ? -10.542 26.858 -9.742 1.00 72.06 222 ILE A CA 1
ATOM 1758 C C . ILE A 1 222 ? -9.155 27.116 -10.349 1.00 72.06 222 ILE A C 1
ATOM 1760 O O . ILE A 1 222 ? -8.987 27.075 -11.566 1.00 72.06 222 ILE A O 1
ATOM 1764 N N . ASP A 1 223 ? -8.139 27.360 -9.530 1.00 70.06 223 ASP A N 1
ATOM 1765 C CA . ASP A 1 223 ? -6.798 27.658 -10.030 1.00 70.06 223 ASP A CA 1
ATOM 1766 C C . ASP A 1 223 ? -6.093 26.407 -10.574 1.00 70.06 223 ASP A C 1
ATOM 1768 O O . ASP A 1 223 ? -5.457 26.478 -11.624 1.00 70.06 223 ASP A O 1
ATOM 1772 N N . VAL A 1 224 ? -6.301 25.241 -9.952 1.00 61.47 224 VAL A N 1
ATOM 1773 C CA . VAL A 1 224 ? -5.826 23.937 -10.456 1.00 61.47 224 VAL A CA 1
ATOM 1774 C C . VAL A 1 224 ? -6.542 23.514 -11.747 1.00 61.47 224 VAL A C 1
ATOM 1776 O O . VAL A 1 224 ? -6.004 22.755 -12.543 1.00 61.47 224 VAL A O 1
ATOM 1779 N N . THR A 1 225 ? -7.749 24.011 -12.007 1.00 62.59 225 THR A N 1
ATOM 1780 C CA . THR A 1 225 ? -8.484 23.687 -13.244 1.00 62.59 225 THR A CA 1
ATOM 1781 C C . THR A 1 225 ? -8.116 24.617 -14.395 1.00 62.59 225 THR A C 1
ATOM 1783 O O . THR A 1 225 ? -8.049 24.180 -15.545 1.00 62.59 225 THR A O 1
ATOM 1786 N N . LYS A 1 226 ? -7.743 25.871 -14.102 1.00 66.62 226 LYS A N 1
ATOM 1787 C CA . LYS A 1 226 ? -7.151 26.793 -15.089 1.00 66.62 226 LYS A CA 1
ATOM 1788 C C . LYS A 1 226 ? -5.817 26.303 -15.658 1.00 66.62 226 LYS A C 1
ATOM 1790 O O . LYS A 1 226 ? -5.469 26.705 -16.764 1.00 66.62 226 LYS A O 1
ATOM 1795 N N . THR A 1 227 ? -5.081 25.438 -14.956 1.00 58.91 227 THR A N 1
ATOM 1796 C CA . THR A 1 227 ? -3.837 24.836 -15.473 1.00 58.91 227 THR A CA 1
ATOM 1797 C C . THR A 1 227 ? -4.079 23.696 -16.472 1.00 58.91 227 THR A C 1
ATOM 1799 O O . THR A 1 227 ? -3.126 23.057 -16.910 1.00 58.91 227 THR A O 1
ATOM 1802 N N . GLY A 1 228 ? -5.330 23.471 -16.894 1.00 44.28 228 GLY A N 1
ATOM 1803 C CA . GLY A 1 228 ? -5.668 22.540 -17.972 1.00 44.28 228 GLY A CA 1
ATOM 1804 C C . GLY A 1 228 ? -5.934 21.113 -17.505 1.00 44.28 228 GLY A C 1
ATOM 1805 O O . GLY A 1 228 ? -5.922 20.197 -18.323 1.00 44.28 228 GLY A O 1
ATOM 1806 N N . ILE A 1 229 ? -6.183 20.909 -16.210 1.00 45.97 229 ILE A N 1
ATOM 1807 C CA . ILE A 1 229 ? -6.563 19.601 -15.681 1.00 45.97 229 ILE A CA 1
ATOM 1808 C C . ILE A 1 229 ? -8.078 19.409 -15.871 1.00 45.97 229 ILE A C 1
ATOM 1810 O O . ILE A 1 229 ? -8.865 20.172 -15.303 1.00 45.97 229 ILE A O 1
ATOM 1814 N N . PRO A 1 230 ? -8.519 18.399 -16.644 1.00 42.22 230 PRO A N 1
ATOM 1815 C CA . PRO A 1 230 ? -9.934 18.086 -16.765 1.00 42.22 230 PRO A CA 1
ATOM 1816 C C . PRO A 1 230 ? -10.482 17.583 -15.421 1.00 42.22 230 PRO A C 1
ATOM 1818 O O . PRO A 1 230 ? -9.832 16.865 -14.681 1.00 42.22 230 PRO A O 1
ATOM 1821 N N . GLY A 1 231 ? -11.703 17.921 -15.055 1.00 53.84 231 GLY A N 1
ATOM 1822 C CA . GLY A 1 231 ? -12.316 17.378 -13.846 1.00 53.84 231 GLY A CA 1
ATOM 1823 C C . GLY A 1 231 ? -13.783 17.740 -13.821 1.00 53.84 231 GLY A C 1
ATOM 1824 O O . GLY A 1 231 ? -14.166 18.774 -14.364 1.00 53.84 231 GLY A O 1
ATOM 1825 N N . ASN A 1 232 ? -14.626 16.919 -13.190 1.00 59.03 232 ASN A N 1
ATOM 1826 C CA . ASN A 1 232 ? -16.005 17.319 -12.904 1.00 59.03 232 ASN A CA 1
ATOM 1827 C C . ASN A 1 232 ? -16.003 18.302 -11.725 1.00 59.03 232 ASN A C 1
ATOM 1829 O O . ASN A 1 232 ? -16.480 18.005 -10.630 1.00 59.03 232 ASN A O 1
ATOM 1833 N N . VAL A 1 233 ? -15.413 19.474 -11.954 1.00 62.44 233 VAL A N 1
ATOM 1834 C CA . VAL A 1 233 ? -15.328 20.583 -10.999 1.00 62.44 233 VAL A CA 1
ATOM 1835 C C . VAL A 1 233 ? -16.712 20.940 -10.487 1.00 62.44 233 VAL A C 1
ATOM 1837 O O . VAL A 1 233 ? -16.873 21.241 -9.313 1.00 62.44 233 VAL A O 1
ATOM 1840 N N . VAL A 1 234 ? -17.718 20.839 -11.359 1.00 63.28 234 VAL A N 1
ATOM 1841 C CA . VAL A 1 234 ? -19.121 21.084 -11.033 1.00 63.28 234 VAL A CA 1
ATOM 1842 C C . VAL A 1 234 ? -19.607 20.118 -9.951 1.00 63.28 234 VAL A C 1
ATOM 1844 O O . VAL A 1 234 ? -20.151 20.575 -8.953 1.00 63.28 234 VAL A O 1
ATOM 1847 N N . GLY A 1 235 ? -19.355 18.814 -10.087 1.00 65.38 235 GLY A N 1
ATOM 1848 C CA . GLY A 1 235 ? -19.753 17.808 -9.097 1.00 65.38 235 GLY A CA 1
ATOM 1849 C C . GLY A 1 235 ? -19.027 17.951 -7.756 1.00 65.38 235 GLY A C 1
ATOM 1850 O O . GLY A 1 235 ? -19.656 17.863 -6.702 1.00 65.38 235 GLY A O 1
ATOM 1851 N N . ILE A 1 236 ? -17.719 18.238 -7.776 1.00 67.88 236 ILE A N 1
ATOM 1852 C CA . ILE A 1 236 ? -16.946 18.524 -6.552 1.00 67.88 236 ILE A CA 1
ATOM 1853 C C . ILE A 1 236 ? -17.499 19.772 -5.864 1.00 67.88 236 ILE A C 1
ATOM 1855 O O . ILE A 1 236 ? -17.716 19.775 -4.653 1.00 67.88 236 ILE A O 1
ATOM 1859 N N . LYS A 1 237 ? -17.748 20.824 -6.649 1.00 73.50 237 LYS A N 1
ATOM 1860 C CA . LYS A 1 237 ? -18.266 22.092 -6.152 1.00 73.50 237 LYS A CA 1
ATOM 1861 C C . LYS A 1 237 ? -19.635 21.905 -5.513 1.00 73.50 237 LYS A C 1
ATOM 1863 O O . LYS A 1 237 ? -19.806 22.307 -4.374 1.00 73.50 237 LYS A O 1
ATOM 1868 N N . GLN A 1 238 ? -20.550 21.213 -6.191 1.00 77.38 238 GLN A N 1
ATOM 1869 C CA . GLN A 1 238 ? -21.879 20.886 -5.668 1.00 77.38 238 GLN A CA 1
ATOM 1870 C C . GLN A 1 238 ? -21.809 20.103 -4.356 1.00 77.38 238 GLN A C 1
ATOM 1872 O O . GLN A 1 238 ? -22.584 20.367 -3.440 1.00 77.38 238 GLN A O 1
ATOM 1877 N N . ARG A 1 239 ? -20.873 19.151 -4.233 1.00 75.94 239 ARG A N 1
ATOM 1878 C CA . ARG A 1 239 ? -20.716 18.385 -2.995 1.00 75.94 239 ARG A CA 1
ATOM 1879 C C . ARG A 1 239 ? -20.176 19.238 -1.848 1.00 75.94 239 ARG A C 1
ATOM 1881 O O . ARG A 1 239 ? -20.721 19.167 -0.756 1.00 75.94 239 ARG A O 1
ATOM 1888 N N . LEU A 1 240 ? -19.155 20.056 -2.095 1.00 80.56 240 LEU A N 1
ATOM 1889 C CA . LEU A 1 240 ? -18.624 20.995 -1.101 1.00 80.56 240 LEU A CA 1
ATOM 1890 C C . LEU A 1 240 ? -19.647 22.076 -0.719 1.00 80.56 240 LEU A C 1
ATOM 1892 O O . LEU A 1 240 ? -19.701 22.479 0.437 1.00 80.56 240 LEU A O 1
ATOM 1896 N N . GLU A 1 241 ? -20.470 22.528 -1.667 1.00 80.44 241 GLU A N 1
ATOM 1897 C CA . GLU A 1 241 ? -21.591 23.439 -1.411 1.00 80.44 241 GLU A CA 1
ATOM 1898 C C . GLU A 1 241 ? -22.650 22.772 -0.526 1.00 80.44 241 GLU A C 1
ATOM 1900 O O . GLU A 1 241 ? -23.122 23.405 0.413 1.00 80.44 241 GLU A O 1
ATOM 1905 N N . SER A 1 242 ? -22.976 21.495 -0.766 1.00 79.12 242 SER A N 1
ATOM 1906 C CA . SER A 1 242 ? -23.857 20.718 0.118 1.00 79.12 242 SER A CA 1
ATOM 1907 C C . SER A 1 242 ? -23.269 20.594 1.521 1.00 79.12 242 SER A C 1
ATOM 1909 O O . SER A 1 242 ? -23.949 20.930 2.481 1.00 79.12 242 SER A O 1
ATOM 1911 N N . ASP A 1 243 ? -21.999 20.190 1.646 1.00 79.88 243 ASP A N 1
ATOM 1912 C CA . ASP A 1 243 ? -21.327 20.052 2.943 1.00 79.88 243 ASP A CA 1
ATOM 1913 C C . ASP A 1 243 ? -21.307 21.396 3.707 1.00 79.88 243 ASP A C 1
ATOM 1915 O O . ASP A 1 243 ? -21.510 21.431 4.920 1.00 79.88 243 ASP A O 1
ATOM 1919 N N . PHE A 1 244 ? -21.120 22.517 3.000 1.00 82.88 244 PHE A N 1
ATOM 1920 C CA . PHE A 1 244 ? -21.201 23.860 3.578 1.00 82.88 244 PHE A CA 1
ATOM 1921 C C . PHE A 1 244 ? -22.623 24.216 4.044 1.00 82.88 244 PHE A C 1
ATOM 1923 O O . PHE A 1 244 ? -22.788 24.717 5.158 1.00 82.88 244 PHE A O 1
ATOM 1930 N N . VAL A 1 245 ? -23.647 23.940 3.226 1.00 84.81 245 VAL A N 1
ATOM 1931 C CA . VAL A 1 245 ? -25.067 24.157 3.572 1.00 84.81 245 VAL A CA 1
ATOM 1932 C C . VAL A 1 245 ? -25.479 23.313 4.782 1.00 84.81 245 VAL A C 1
ATOM 1934 O O . VAL A 1 245 ? -26.177 23.814 5.663 1.00 84.81 245 VAL A O 1
ATOM 1937 N N . ASP A 1 246 ? -24.987 22.078 4.863 1.00 81.25 246 ASP A N 1
ATOM 1938 C CA . ASP A 1 246 ? -25.214 21.144 5.972 1.00 81.25 246 ASP A CA 1
ATOM 1939 C C . ASP A 1 246 ? -24.363 21.469 7.217 1.00 81.25 246 ASP A C 1
ATOM 1941 O O . ASP A 1 246 ? -24.388 20.742 8.211 1.00 81.25 246 ASP A O 1
ATOM 1945 N N . LEU A 1 247 ? -23.626 22.585 7.184 1.00 84.69 247 LEU A N 1
ATOM 1946 C CA . LEU A 1 247 ? -22.760 23.081 8.249 1.00 84.69 247 LEU A CA 1
ATOM 1947 C C . LEU A 1 247 ? -21.674 22.080 8.684 1.00 84.69 247 LEU A C 1
ATOM 1949 O O . LEU A 1 247 ? -21.266 22.060 9.849 1.00 84.69 247 LEU A O 1
ATOM 1953 N N . ILE A 1 248 ? -21.166 21.275 7.750 1.00 75.06 248 ILE A N 1
ATOM 1954 C CA . ILE A 1 248 ? -20.068 20.337 7.991 1.00 75.06 248 ILE A CA 1
ATOM 1955 C C . ILE A 1 248 ? -18.744 21.127 8.012 1.00 75.06 248 ILE A C 1
ATOM 1957 O O . ILE A 1 248 ? -18.375 21.742 7.006 1.00 75.06 248 ILE A O 1
ATOM 1961 N N . PRO A 1 249 ? -17.978 21.131 9.121 1.00 78.81 249 PRO A N 1
ATOM 1962 C CA . PRO A 1 249 ? -16.657 21.760 9.166 1.00 78.81 249 PRO A CA 1
ATOM 1963 C C . PRO A 1 249 ? -15.717 21.210 8.083 1.00 78.81 249 PRO A C 1
ATOM 1965 O O . PRO A 1 249 ? -15.727 20.011 7.810 1.00 78.81 249 PRO A O 1
ATOM 1968 N N . LEU A 1 250 ? -14.852 22.046 7.493 1.00 73.88 250 LEU A N 1
ATOM 1969 C CA . LEU A 1 250 ? -14.007 21.641 6.355 1.00 73.88 250 LEU A CA 1
ATOM 1970 C C . LEU A 1 250 ? -13.110 20.431 6.680 1.00 73.88 250 LEU A C 1
ATOM 1972 O O . LEU A 1 250 ? -12.931 19.537 5.859 1.00 73.88 250 LEU A O 1
ATOM 1976 N N . ASN A 1 251 ? -12.586 20.351 7.906 1.00 72.62 251 ASN A N 1
ATOM 1977 C CA . ASN A 1 251 ? -11.778 19.217 8.367 1.00 72.62 251 ASN A CA 1
ATOM 1978 C C . ASN A 1 251 ? -12.579 17.912 8.567 1.00 72.62 251 ASN A C 1
ATOM 1980 O O . ASN A 1 251 ? -11.964 16.849 8.712 1.00 72.62 251 ASN A O 1
ATOM 1984 N N . GLN A 1 252 ? -13.911 17.995 8.582 1.00 72.06 252 GLN A N 1
ATOM 1985 C CA . GLN A 1 252 ? -14.860 16.880 8.628 1.00 72.06 252 GLN A CA 1
ATOM 1986 C C . GLN A 1 252 ? -15.492 16.597 7.253 1.00 72.06 252 GLN A C 1
ATOM 1988 O O . GLN A 1 252 ? -16.035 15.516 7.058 1.00 72.06 252 GLN A O 1
ATOM 1993 N N . SER A 1 253 ? -15.381 17.512 6.282 1.00 74.88 253 SER A N 1
ATOM 1994 C CA . SER A 1 253 ? -15.823 17.268 4.906 1.00 74.88 253 SER A CA 1
ATOM 1995 C C . SER A 1 253 ? -14.907 16.257 4.214 1.00 74.88 253 SER A C 1
ATOM 1997 O O . SER A 1 253 ? -13.714 16.495 3.990 1.00 74.88 253 SER A O 1
ATOM 1999 N N . GLN A 1 254 ? -15.485 15.118 3.831 1.00 67.56 254 GLN A N 1
ATOM 2000 C CA . GLN A 1 254 ? -14.781 14.105 3.046 1.00 67.56 254 GLN A CA 1
ATOM 2001 C C . GLN A 1 254 ? -14.376 14.652 1.673 1.00 67.56 254 GLN A C 1
ATOM 2003 O O . GLN A 1 254 ? -13.244 14.447 1.241 1.00 67.56 254 GLN A O 1
ATOM 2008 N N . ALA A 1 255 ? -15.266 15.406 1.017 1.00 70.19 255 ALA A N 1
ATOM 2009 C CA . ALA A 1 255 ? -14.978 16.013 -0.278 1.00 70.19 255 ALA A CA 1
ATOM 2010 C C . ALA A 1 255 ? -13.794 16.988 -0.191 1.00 70.19 255 ALA A C 1
ATOM 2012 O O . ALA A 1 255 ? -12.927 16.989 -1.065 1.00 70.19 255 ALA A O 1
ATOM 2013 N N . ALA A 1 256 ? -13.703 17.768 0.891 1.00 74.00 256 ALA A N 1
ATOM 2014 C CA . ALA A 1 256 ? -12.609 18.711 1.087 1.00 74.00 256 ALA A CA 1
ATOM 2015 C C . ALA A 1 256 ? -11.252 18.021 1.243 1.00 74.00 256 ALA A C 1
ATOM 2017 O O . ALA A 1 256 ? -10.240 18.503 0.725 1.00 74.00 256 ALA A O 1
ATOM 2018 N N . ARG A 1 257 ? -11.222 16.873 1.924 1.00 66.75 257 ARG A N 1
ATOM 2019 C CA . ARG A 1 257 ? -10.015 16.052 2.059 1.00 66.75 257 ARG A CA 1
ATOM 2020 C C . ARG A 1 257 ? -9.630 15.365 0.768 1.00 66.75 257 ARG A C 1
ATOM 2022 O O . ARG A 1 257 ? -8.454 15.408 0.436 1.00 66.75 257 ARG A O 1
ATOM 2029 N N . ASP A 1 258 ? -10.584 14.790 0.042 1.00 64.00 258 ASP A N 1
ATOM 2030 C CA . ASP A 1 258 ? -10.313 14.144 -1.247 1.00 64.00 258 ASP A CA 1
ATOM 2031 C C . ASP A 1 258 ? -9.667 15.149 -2.212 1.00 64.00 258 ASP A C 1
ATOM 2033 O O . ASP A 1 258 ? -8.648 14.859 -2.842 1.00 64.00 258 ASP A O 1
ATOM 2037 N N . VAL A 1 259 ? -10.192 16.380 -2.238 1.00 70.25 259 VAL A N 1
ATOM 2038 C CA . VAL A 1 259 ? -9.618 17.502 -2.988 1.00 70.25 259 VAL A CA 1
ATOM 2039 C C . VAL A 1 259 ? -8.246 17.906 -2.447 1.00 70.25 259 VAL A C 1
ATOM 2041 O O . VAL A 1 259 ? -7.312 18.083 -3.221 1.00 70.25 259 VAL A O 1
ATOM 2044 N N . SER A 1 260 ? -8.089 18.058 -1.133 1.00 68.38 260 SER A N 1
ATOM 2045 C CA . SER A 1 260 ? -6.814 18.490 -0.541 1.00 68.38 260 SER A CA 1
ATOM 2046 C C . SER A 1 260 ? -5.706 17.458 -0.753 1.00 68.38 260 SER A C 1
ATOM 2048 O O . SER A 1 260 ? -4.593 17.818 -1.126 1.00 68.38 260 SER A O 1
ATOM 2050 N N . PHE A 1 261 ? -6.016 16.172 -0.574 1.00 60.16 261 PHE A N 1
ATOM 2051 C CA . PHE A 1 261 ? -5.129 15.052 -0.872 1.00 60.16 261 PHE A CA 1
ATOM 2052 C C . PHE A 1 261 ? -4.760 15.054 -2.350 1.00 60.16 261 PHE A C 1
ATOM 2054 O O . PHE A 1 261 ? -3.580 14.961 -2.684 1.00 60.16 261 PHE A O 1
ATOM 2061 N N . TYR A 1 262 ? -5.742 15.236 -3.236 1.00 62.25 262 TYR A N 1
ATOM 2062 C CA . TYR A 1 262 ? -5.494 15.376 -4.663 1.00 62.25 262 TYR A CA 1
ATOM 2063 C C . TYR A 1 262 ? -4.513 16.517 -4.962 1.00 62.25 262 TYR A C 1
ATOM 2065 O O . TYR A 1 262 ? -3.502 16.299 -5.628 1.00 62.25 262 TYR A O 1
ATOM 2073 N N . ILE A 1 263 ? -4.753 17.710 -4.421 1.00 64.19 263 ILE A N 1
ATOM 2074 C CA . ILE A 1 263 ? -3.909 18.884 -4.658 1.00 64.19 263 ILE A CA 1
ATOM 2075 C C . ILE A 1 263 ? -2.516 18.688 -4.064 1.00 64.19 263 ILE A C 1
ATOM 2077 O O . ILE A 1 263 ? -1.527 19.071 -4.687 1.00 64.19 263 ILE A O 1
ATOM 2081 N N . GLN A 1 264 ? -2.401 18.044 -2.905 1.00 61.72 264 GLN A N 1
ATOM 2082 C CA . GLN A 1 264 ? -1.113 17.701 -2.311 1.00 61.72 264 GLN A CA 1
ATOM 2083 C C . GLN A 1 264 ? -0.349 16.700 -3.187 1.00 61.72 264 GLN A C 1
ATOM 2085 O O . GLN A 1 264 ? 0.836 16.902 -3.448 1.00 61.72 264 GLN A O 1
ATOM 2090 N N . GLN A 1 265 ? -1.017 15.665 -3.703 1.00 55.31 265 GLN A N 1
ATOM 2091 C CA . GLN A 1 265 ? -0.418 14.721 -4.648 1.00 55.31 265 GLN A CA 1
ATOM 2092 C C . GLN A 1 265 ? -0.005 15.418 -5.946 1.00 55.31 265 GLN A C 1
ATOM 2094 O O . GLN A 1 265 ? 1.102 15.187 -6.423 1.00 55.31 265 GLN A O 1
ATOM 2099 N N . GLN A 1 266 ? -0.824 16.324 -6.484 1.00 56.12 266 GLN A N 1
ATOM 2100 C CA . GLN A 1 266 ? -0.465 17.110 -7.665 1.00 56.12 266 GLN A CA 1
ATOM 2101 C C . GLN A 1 266 ? 0.689 18.060 -7.397 1.00 56.12 266 GLN A C 1
ATOM 2103 O O . GLN A 1 266 ? 1.588 18.146 -8.213 1.00 56.12 266 GLN A O 1
ATOM 2108 N N . THR A 1 267 ? 0.732 18.721 -6.245 1.00 52.97 267 THR A N 1
ATOM 2109 C CA . THR A 1 267 ? 1.851 19.596 -5.871 1.00 52.97 267 THR A CA 1
ATOM 2110 C C . THR A 1 267 ? 3.141 18.787 -5.757 1.00 52.97 267 THR A C 1
ATOM 2112 O O . THR A 1 267 ? 4.195 19.224 -6.211 1.00 52.97 267 THR A O 1
ATOM 2115 N N . ILE A 1 268 ? 3.063 17.565 -5.223 1.00 49.41 268 ILE A N 1
ATOM 2116 C CA . ILE A 1 268 ? 4.177 16.613 -5.199 1.00 49.41 268 ILE A CA 1
ATOM 2117 C C . ILE A 1 268 ? 4.573 16.183 -6.619 1.00 49.41 268 ILE A C 1
ATOM 2119 O O . ILE A 1 268 ? 5.760 16.051 -6.892 1.00 49.41 268 ILE A O 1
ATOM 2123 N N . VAL A 1 269 ? 3.619 15.959 -7.524 1.00 44.00 269 VAL A N 1
ATOM 2124 C CA . VAL A 1 269 ? 3.899 15.613 -8.927 1.00 44.00 269 VAL A CA 1
ATOM 2125 C C . VAL A 1 269 ? 4.526 16.803 -9.666 1.00 44.00 269 VAL A C 1
ATOM 2127 O O . VAL A 1 269 ? 5.603 16.641 -10.228 1.00 44.00 269 VAL A O 1
ATOM 2130 N N . LEU A 1 270 ? 3.931 17.995 -9.581 1.00 45.03 270 LEU A N 1
ATOM 2131 C CA . LEU A 1 270 ? 4.354 19.236 -10.238 1.00 45.03 270 LEU A CA 1
ATOM 2132 C C . LEU A 1 270 ? 5.733 19.715 -9.758 1.00 45.03 270 LEU A C 1
ATOM 2134 O O . LEU A 1 270 ? 6.623 19.962 -10.568 1.00 45.03 270 LEU A O 1
ATOM 2138 N N . SER A 1 271 ? 5.966 19.741 -8.440 1.00 45.53 271 SER A N 1
ATOM 2139 C CA . SER A 1 271 ? 7.289 20.067 -7.872 1.00 45.53 271 SER A CA 1
ATOM 2140 C C . SER A 1 271 ? 8.380 19.059 -8.257 1.00 45.53 271 SER A C 1
ATOM 2142 O O . SER A 1 271 ? 9.567 19.364 -8.161 1.00 45.53 271 SER A O 1
ATOM 2144 N N . ARG A 1 272 ? 7.998 17.854 -8.703 1.00 41.62 272 ARG A N 1
ATOM 2145 C CA . ARG A 1 272 ? 8.919 16.815 -9.178 1.00 41.62 272 ARG A CA 1
ATOM 2146 C C . ARG A 1 272 ? 9.091 16.812 -10.696 1.00 41.62 272 ARG A C 1
ATOM 2148 O O . ARG A 1 272 ? 10.148 16.383 -11.146 1.00 41.62 272 ARG A O 1
ATOM 2155 N N . THR A 1 273 ? 8.117 17.291 -11.474 1.00 40.28 273 THR A N 1
ATOM 2156 C CA . THR A 1 273 ? 8.243 17.460 -12.934 1.00 40.28 273 THR A CA 1
ATOM 2157 C C . THR A 1 273 ? 9.095 18.668 -13.321 1.00 40.28 273 THR A C 1
ATOM 2159 O O . THR A 1 273 ? 9.741 18.623 -14.363 1.00 40.28 273 THR A O 1
ATOM 2162 N N . ASP A 1 274 ? 9.177 19.695 -12.468 1.00 41.56 274 ASP A N 1
ATOM 2163 C CA . ASP A 1 274 ? 10.067 20.850 -12.686 1.00 41.56 274 ASP A CA 1
ATOM 2164 C C . ASP A 1 274 ? 11.560 20.521 -12.475 1.00 41.56 274 ASP A C 1
ATOM 2166 O O . ASP A 1 274 ? 12.439 21.260 -12.925 1.00 41.56 274 ASP A O 1
ATOM 2170 N N . ASN A 1 275 ? 11.882 19.368 -11.873 1.00 38.12 275 ASN A N 1
ATOM 2171 C CA . ASN A 1 275 ? 13.241 18.828 -11.861 1.00 38.12 275 ASN A CA 1
ATOM 2172 C C . ASN A 1 275 ? 13.519 18.062 -13.169 1.00 38.12 275 ASN A C 1
ATOM 2174 O O . ASN A 1 275 ? 13.366 16.847 -13.257 1.00 38.12 275 ASN A O 1
ATOM 2178 N N . LEU A 1 276 ? 13.998 18.785 -14.187 1.00 39.47 276 LEU A N 1
ATOM 2179 C CA . LEU A 1 276 ? 14.459 18.250 -15.484 1.00 39.47 276 LEU A CA 1
ATOM 2180 C C . LEU A 1 276 ? 15.620 17.235 -15.386 1.00 39.47 276 LEU A C 1
ATOM 2182 O O . LEU A 1 276 ? 15.970 16.591 -16.379 1.00 39.47 276 LEU A O 1
ATOM 2186 N N . LEU A 1 277 ? 16.218 17.062 -14.206 1.00 39.31 277 LEU A N 1
ATOM 2187 C CA . LEU A 1 277 ? 17.145 15.971 -13.938 1.00 39.31 277 LEU A CA 1
ATOM 2188 C C . LEU A 1 277 ? 16.338 14.722 -13.579 1.00 39.31 277 LEU A C 1
ATOM 2190 O O . LEU A 1 277 ? 15.835 14.580 -12.468 1.00 39.31 277 LEU A O 1
ATOM 2194 N N . LYS A 1 278 ? 16.239 13.807 -14.552 1.00 44.19 278 LYS A N 1
ATOM 2195 C CA . LYS A 1 278 ? 15.839 12.407 -14.366 1.00 44.19 278 LYS A CA 1
ATOM 2196 C C . LYS A 1 278 ? 16.783 11.760 -13.346 1.00 44.19 278 LYS A C 1
ATOM 2198 O O . LYS A 1 278 ? 17.748 11.109 -13.733 1.00 44.19 278 LYS A O 1
ATOM 2203 N N . GLU A 1 279 ? 16.558 11.977 -12.055 1.00 39.84 279 GLU A N 1
ATOM 2204 C CA . GLU A 1 279 ? 17.299 11.265 -11.023 1.00 39.84 279 GLU A CA 1
ATOM 2205 C C . GLU A 1 279 ? 16.945 9.781 -11.150 1.00 39.84 279 GLU A C 1
ATOM 2207 O O . GLU A 1 279 ? 15.838 9.352 -10.812 1.00 39.84 279 GLU A O 1
ATOM 2212 N N . GLU A 1 280 ? 17.877 8.998 -11.698 1.00 41.75 280 GLU A N 1
ATOM 2213 C CA . GLU A 1 280 ? 17.890 7.551 -11.537 1.00 41.75 280 GLU A CA 1
ATOM 2214 C C . GLU A 1 280 ? 17.895 7.286 -10.034 1.00 41.75 280 GLU A C 1
ATOM 2216 O O . GLU A 1 280 ? 18.895 7.501 -9.351 1.00 41.75 280 GLU A O 1
ATOM 2221 N N . VAL A 1 281 ? 16.751 6.881 -9.488 1.00 40.72 281 VAL A N 1
ATOM 2222 C CA . VAL A 1 281 ? 16.683 6.535 -8.075 1.00 40.72 281 VAL A CA 1
ATOM 2223 C C . VAL A 1 281 ? 17.156 5.095 -7.957 1.00 40.72 281 VAL A C 1
ATOM 2225 O O . VAL A 1 281 ? 16.444 4.195 -8.414 1.00 40.72 281 VAL A O 1
ATOM 2228 N N . PRO A 1 282 ? 18.312 4.827 -7.325 1.00 41.91 282 PRO A N 1
ATOM 2229 C CA . PRO A 1 282 ? 18.616 3.474 -6.912 1.00 41.91 282 PRO A CA 1
ATOM 2230 C C . PRO A 1 282 ? 17.521 3.070 -5.927 1.00 41.91 282 PRO A C 1
ATOM 2232 O O . PRO A 1 282 ? 17.450 3.590 -4.810 1.00 41.91 282 PRO A O 1
ATOM 2235 N N . ILE A 1 283 ? 16.627 2.164 -6.330 1.00 42.75 283 ILE A N 1
ATOM 2236 C CA . ILE A 1 283 ? 15.805 1.474 -5.342 1.00 42.75 283 ILE A CA 1
ATOM 2237 C C . ILE A 1 283 ? 16.772 0.571 -4.597 1.00 42.75 283 ILE A C 1
ATOM 2239 O O . ILE A 1 283 ? 17.078 -0.545 -5.014 1.00 42.75 283 ILE A O 1
ATOM 2243 N N . ASN A 1 284 ? 17.270 1.092 -3.482 1.00 43.88 284 ASN A N 1
ATOM 2244 C CA . ASN A 1 284 ? 17.788 0.276 -2.410 1.00 43.88 284 ASN A CA 1
ATOM 2245 C C . ASN A 1 284 ? 16.599 -0.529 -1.912 1.00 43.88 284 ASN A C 1
ATOM 2247 O O . ASN A 1 284 ? 15.859 -0.076 -1.041 1.00 43.88 284 ASN A O 1
ATOM 2251 N N . VAL A 1 285 ? 16.369 -1.689 -2.527 1.00 46.66 285 VAL A N 1
ATOM 2252 C CA . VAL A 1 285 ? 15.425 -2.652 -1.989 1.00 46.66 285 VAL A CA 1
ATOM 2253 C C . VAL A 1 285 ? 15.897 -2.914 -0.562 1.00 46.66 285 VAL A C 1
ATOM 2255 O O . VAL A 1 285 ? 17.048 -3.331 -0.389 1.00 46.66 285 VAL A O 1
ATOM 2258 N N . PRO A 1 286 ? 15.088 -2.625 0.470 1.00 43.81 286 PRO A N 1
ATOM 2259 C CA . PRO A 1 286 ? 15.480 -2.881 1.841 1.00 43.81 286 PRO A CA 1
ATOM 2260 C C . PRO A 1 286 ? 15.412 -4.397 2.076 1.00 43.81 286 PRO A C 1
ATOM 2262 O O . PRO A 1 286 ? 14.528 -4.899 2.751 1.00 43.81 286 PRO A O 1
ATOM 2265 N N . LEU A 1 287 ? 16.365 -5.142 1.511 1.00 46.31 287 LEU A N 1
ATOM 2266 C CA . LEU A 1 287 ? 16.552 -6.591 1.680 1.00 46.31 287 LEU A CA 1
ATOM 2267 C C . LEU A 1 287 ? 17.230 -6.919 3.024 1.00 46.31 287 LEU A C 1
ATOM 2269 O O . LEU A 1 287 ? 17.764 -8.004 3.210 1.00 46.31 287 LEU A O 1
ATOM 2273 N N . ASN A 1 288 ? 17.265 -5.955 3.949 1.00 40.50 288 ASN A N 1
ATOM 2274 C CA . ASN A 1 288 ? 18.139 -5.935 5.120 1.00 40.50 288 ASN A CA 1
ATOM 2275 C C . ASN A 1 288 ? 17.389 -6.140 6.446 1.00 40.50 288 ASN A C 1
ATOM 2277 O O . ASN A 1 288 ? 17.857 -5.668 7.481 1.00 40.50 288 ASN A O 1
ATOM 2281 N N . ASP A 1 289 ? 16.299 -6.917 6.466 1.00 46.69 289 ASP A N 1
ATOM 2282 C CA . ASP A 1 289 ? 15.829 -7.503 7.738 1.00 46.69 289 ASP A CA 1
ATOM 2283 C C . ASP A 1 289 ? 16.877 -8.454 8.364 1.00 46.69 289 ASP A C 1
ATOM 2285 O O . ASP A 1 289 ? 16.721 -8.926 9.488 1.00 46.69 289 ASP A O 1
ATOM 2289 N N . GLY A 1 290 ? 17.994 -8.681 7.662 1.00 42.88 290 GLY A N 1
ATOM 2290 C CA . GLY A 1 290 ? 19.141 -9.435 8.137 1.00 42.88 290 GLY A CA 1
ATOM 2291 C C . GLY A 1 290 ? 19.002 -10.928 7.887 1.00 42.88 290 GLY A C 1
ATOM 2292 O O . GLY A 1 290 ? 19.894 -11.669 8.290 1.00 42.88 290 GLY A O 1
ATOM 2293 N N . THR A 1 291 ? 17.938 -11.377 7.209 1.00 45.34 291 THR A N 1
ATOM 2294 C CA . THR A 1 291 ? 17.822 -12.763 6.762 1.00 45.34 291 THR A CA 1
ATOM 2295 C C . THR A 1 291 ? 18.564 -12.928 5.429 1.00 45.34 291 THR A C 1
ATOM 2297 O O . THR A 1 291 ? 18.136 -12.381 4.412 1.00 45.34 291 THR A O 1
ATOM 2300 N N . PRO A 1 292 ? 19.678 -13.686 5.370 1.00 51.84 292 PRO A N 1
ATOM 2301 C CA . PRO A 1 292 ? 20.416 -13.914 4.121 1.00 51.84 292 PRO A CA 1
ATOM 2302 C C . PRO A 1 292 ? 19.528 -14.457 2.986 1.00 51.84 292 PRO A C 1
ATOM 2304 O O . PRO A 1 292 ? 19.787 -14.209 1.813 1.00 51.84 292 PRO A O 1
ATOM 2307 N N . SER A 1 293 ? 18.420 -15.117 3.346 1.00 63.19 293 SER A N 1
ATOM 2308 C CA . SER A 1 293 ? 17.499 -15.759 2.411 1.00 63.19 293 SER A CA 1
ATOM 2309 C C . SER A 1 293 ? 16.799 -14.790 1.448 1.00 63.19 293 SER A C 1
ATOM 2311 O O . SER A 1 293 ? 16.717 -15.103 0.265 1.00 63.19 293 SER A O 1
ATOM 2313 N N . LYS A 1 294 ? 16.369 -13.596 1.896 1.00 65.31 294 LYS A N 1
ATOM 2314 C CA . LYS A 1 294 ? 15.628 -12.655 1.029 1.00 65.31 294 LYS A CA 1
ATOM 2315 C C . LYS A 1 294 ? 16.520 -11.981 -0.007 1.00 65.31 294 LYS A C 1
ATOM 2317 O O . LYS A 1 294 ? 16.104 -11.753 -1.140 1.00 65.31 294 LYS A O 1
ATOM 2322 N N . LEU A 1 295 ? 17.763 -11.675 0.365 1.00 66.25 295 LEU A N 1
ATOM 2323 C CA . LEU A 1 295 ? 18.751 -11.140 -0.570 1.00 66.25 295 LEU A CA 1
ATOM 2324 C C . LEU A 1 295 ? 19.130 -12.187 -1.621 1.00 66.25 295 LEU A C 1
ATOM 2326 O O . LEU A 1 295 ? 19.214 -11.867 -2.806 1.00 66.25 295 LEU A O 1
ATOM 2330 N N . ASP A 1 296 ? 19.326 -13.436 -1.202 1.00 71.62 296 ASP A N 1
ATOM 2331 C CA . ASP A 1 296 ? 19.633 -14.533 -2.118 1.00 71.62 296 ASP A CA 1
ATOM 2332 C C . ASP A 1 296 ? 18.448 -14.873 -3.031 1.00 71.62 296 ASP A C 1
ATOM 2334 O O . ASP A 1 296 ? 18.641 -15.184 -4.205 1.00 71.62 296 ASP A O 1
ATOM 2338 N N . GLU A 1 297 ? 17.216 -14.748 -2.543 1.00 74.94 297 GLU A N 1
ATOM 2339 C CA . GLU A 1 297 ? 16.005 -14.874 -3.354 1.00 74.94 297 GLU A CA 1
ATOM 2340 C C . GLU A 1 297 ? 15.874 -13.733 -4.372 1.00 74.94 297 GLU A C 1
ATOM 2342 O O . GLU A 1 297 ? 15.697 -13.989 -5.564 1.00 74.94 297 GLU A O 1
ATOM 2347 N N . ALA A 1 298 ? 16.085 -12.482 -3.955 1.00 74.38 298 ALA A N 1
ATOM 2348 C CA . ALA A 1 298 ? 16.108 -11.338 -4.865 1.00 74.38 298 ALA A CA 1
ATOM 2349 C C . ALA A 1 298 ? 17.196 -11.472 -5.946 1.00 74.38 298 ALA A C 1
ATOM 2351 O O . ALA A 1 298 ? 16.959 -11.115 -7.099 1.00 74.38 298 ALA A O 1
ATOM 2352 N N . ARG A 1 299 ? 18.364 -12.039 -5.608 1.00 73.69 299 ARG A N 1
ATOM 2353 C CA . ARG A 1 299 ? 19.437 -12.361 -6.568 1.00 73.69 299 ARG A CA 1
ATOM 2354 C C . ARG A 1 299 ? 19.029 -13.446 -7.563 1.00 73.69 299 ARG A C 1
ATOM 2356 O O . ARG A 1 299 ? 19.338 -13.328 -8.743 1.00 73.69 299 ARG A O 1
ATOM 2363 N N . LYS A 1 300 ? 18.324 -14.491 -7.117 1.00 79.00 300 LYS A N 1
ATOM 2364 C CA . LYS A 1 300 ? 17.800 -15.542 -8.012 1.00 79.00 300 LYS A CA 1
ATOM 2365 C C . LYS A 1 300 ? 16.771 -14.984 -8.998 1.00 79.00 300 LYS A C 1
ATOM 2367 O O . LYS A 1 300 ? 16.756 -15.373 -10.168 1.00 79.00 300 LYS A O 1
ATOM 2372 N N . LEU A 1 301 ? 15.928 -14.070 -8.522 1.00 81.62 301 LEU A N 1
ATOM 2373 C CA . LEU A 1 301 ? 14.879 -13.427 -9.311 1.00 81.62 301 LEU A CA 1
ATOM 2374 C C . LEU A 1 301 ? 15.420 -12.353 -10.264 1.00 81.62 301 LEU A C 1
ATOM 2376 O O . LEU A 1 301 ? 14.916 -12.207 -11.376 1.00 81.62 301 LEU A O 1
ATOM 2380 N N . ASN A 1 302 ? 16.470 -11.634 -9.864 1.00 77.12 302 ASN A N 1
ATOM 2381 C CA . ASN A 1 302 ? 17.144 -10.644 -10.695 1.00 77.12 302 ASN A CA 1
ATOM 2382 C C . ASN A 1 302 ? 18.668 -10.901 -10.734 1.00 77.12 302 ASN A C 1
ATOM 2384 O O . ASN A 1 302 ? 19.414 -10.317 -9.943 1.00 77.12 302 ASN A O 1
ATOM 2388 N N . PRO A 1 303 ? 19.143 -11.766 -11.653 1.00 65.44 303 PRO A N 1
ATOM 2389 C CA . PRO A 1 303 ? 20.521 -12.265 -11.692 1.00 65.44 303 PRO A CA 1
ATOM 2390 C C . PRO A 1 303 ? 21.519 -11.226 -12.215 1.00 65.44 303 PRO A C 1
ATOM 2392 O O . PRO A 1 303 ? 22.723 -11.454 -12.167 1.00 65.44 303 PRO A O 1
ATOM 2395 N N . GLY A 1 304 ? 21.032 -10.065 -12.651 1.00 58.00 304 GLY A N 1
ATOM 2396 C CA . GLY A 1 304 ? 21.779 -8.862 -13.008 1.00 58.00 304 GLY A CA 1
ATOM 2397 C C . GLY A 1 304 ? 22.709 -8.260 -11.953 1.00 58.00 304 GLY A C 1
ATOM 2398 O O . GLY A 1 304 ? 23.145 -7.120 -12.052 1.00 58.00 304 GLY A O 1
ATOM 2399 N N . PHE A 1 305 ? 22.980 -8.973 -10.869 1.00 54.31 305 PHE A N 1
ATOM 2400 C CA . PHE A 1 305 ? 23.769 -8.484 -9.753 1.00 54.31 305 PHE A CA 1
ATOM 2401 C C . PHE A 1 305 ? 25.209 -8.151 -10.178 1.00 54.31 305 PHE A C 1
ATOM 2403 O O . PHE A 1 305 ? 25.947 -9.006 -10.660 1.00 54.31 305 PHE A O 1
ATOM 2410 N N . SER A 1 306 ? 25.635 -6.909 -9.929 1.00 51.44 306 SER A N 1
ATOM 2411 C CA . SER A 1 306 ? 27.028 -6.494 -10.099 1.00 51.44 306 SER A CA 1
ATOM 2412 C C . SER A 1 306 ? 27.789 -6.700 -8.791 1.00 51.44 306 SER A C 1
ATOM 2414 O O . SER A 1 306 ? 27.695 -5.886 -7.867 1.00 51.44 306 SER A O 1
ATOM 2416 N N . GLU A 1 307 ? 28.610 -7.750 -8.739 1.00 41.53 307 GLU A N 1
ATOM 2417 C CA . GLU A 1 307 ? 29.464 -8.086 -7.590 1.00 41.53 307 GLU A CA 1
ATOM 2418 C C . GLU A 1 307 ? 30.408 -6.935 -7.197 1.00 41.53 307 GLU A C 1
ATOM 2420 O O . GLU A 1 307 ? 30.636 -6.693 -6.014 1.00 41.53 307 GLU A O 1
ATOM 2425 N N . GLN A 1 308 ? 30.851 -6.134 -8.173 1.00 44.31 308 GLN A N 1
ATOM 2426 C CA . GLN A 1 308 ? 31.675 -4.938 -7.951 1.00 44.31 308 GLN A CA 1
ATOM 2427 C C . GLN A 1 308 ? 30.963 -3.800 -7.211 1.00 44.31 308 GLN A C 1
ATOM 2429 O O . GLN A 1 308 ? 31.631 -2.960 -6.612 1.00 44.31 308 GLN A O 1
ATOM 2434 N N . LEU A 1 309 ? 29.629 -3.737 -7.267 1.00 47.25 309 LEU A N 1
ATOM 2435 C CA . LEU A 1 309 ? 28.864 -2.645 -6.662 1.00 47.25 309 LEU A CA 1
ATOM 2436 C C . LEU A 1 309 ? 28.240 -3.059 -5.327 1.00 47.25 309 LEU A C 1
ATOM 2438 O O . LEU A 1 309 ? 28.015 -2.192 -4.492 1.00 47.25 309 LEU A O 1
ATOM 2442 N N . GLY A 1 310 ? 28.009 -4.353 -5.086 1.00 47.09 310 GLY A N 1
ATOM 2443 C CA . GLY A 1 310 ? 27.413 -4.845 -3.838 1.00 47.09 310 GLY A CA 1
ATOM 2444 C C . GLY A 1 310 ? 25.889 -4.684 -3.753 1.00 47.09 310 GLY A C 1
ATOM 2445 O O . GLY A 1 310 ? 25.322 -4.881 -2.681 1.00 47.09 310 GLY A O 1
ATOM 2446 N N . TRP A 1 311 ? 25.218 -4.372 -4.869 1.00 51.62 311 TRP A N 1
ATOM 2447 C CA . TRP A 1 311 ? 23.759 -4.213 -4.964 1.00 51.62 311 TRP A CA 1
ATOM 2448 C C . TRP A 1 311 ? 23.227 -4.941 -6.213 1.00 51.62 311 TRP A C 1
ATOM 2450 O O . TRP A 1 311 ? 23.959 -5.131 -7.188 1.00 51.62 311 TRP A O 1
ATOM 2460 N N . VAL A 1 312 ? 21.954 -5.357 -6.180 1.00 52.16 312 VAL A N 1
ATOM 2461 C CA . VAL A 1 312 ? 21.196 -5.833 -7.360 1.00 52.16 312 VAL A CA 1
ATOM 2462 C C . VAL A 1 312 ? 21.301 -4.766 -8.458 1.00 52.16 312 VAL A C 1
ATOM 2464 O O . VAL A 1 312 ? 21.291 -3.586 -8.100 1.00 52.16 312 VAL A O 1
ATOM 2467 N N . ALA A 1 313 ? 21.452 -5.148 -9.742 1.00 47.44 313 ALA A N 1
ATOM 2468 C CA . ALA A 1 313 ? 21.550 -4.198 -10.861 1.00 47.44 313 ALA A CA 1
ATOM 2469 C C . ALA A 1 313 ? 20.611 -3.012 -10.624 1.00 47.44 313 ALA A C 1
ATOM 2471 O O . ALA A 1 313 ? 19.430 -3.242 -10.323 1.00 47.44 313 ALA A O 1
ATOM 2472 N N . PRO A 1 314 ? 21.111 -1.761 -10.697 1.00 47.41 314 PRO A N 1
ATOM 2473 C CA . PRO A 1 314 ? 20.254 -0.619 -10.460 1.00 47.41 314 PRO A CA 1
ATOM 2474 C C . PRO A 1 314 ? 19.067 -0.725 -11.412 1.00 47.41 314 PRO A C 1
ATOM 2476 O O . PRO A 1 314 ? 19.213 -1.161 -12.556 1.00 47.41 314 PRO A O 1
ATOM 2479 N N . LEU A 1 315 ? 17.893 -0.315 -10.954 1.00 51.25 315 LEU A N 1
ATOM 2480 C CA . LEU A 1 315 ? 16.765 -0.038 -11.832 1.00 51.25 315 LEU A CA 1
ATOM 2481 C C . LEU A 1 315 ? 17.136 1.169 -12.705 1.00 51.25 315 LEU A C 1
ATOM 2483 O O . LEU A 1 315 ? 16.668 2.279 -12.481 1.00 51.25 315 LEU A O 1
ATOM 2487 N N . ARG A 1 316 ? 18.045 0.969 -13.667 1.00 43.50 316 ARG A N 1
ATOM 2488 C CA . ARG A 1 316 ? 18.756 2.041 -14.380 1.00 43.50 316 ARG A CA 1
ATOM 2489 C C . ARG A 1 316 ? 17.841 2.906 -15.240 1.00 43.50 316 ARG A C 1
ATOM 2491 O O . ARG A 1 316 ? 18.292 3.898 -15.770 1.00 43.50 316 ARG A O 1
ATOM 2498 N N . ASN A 1 317 ? 16.560 2.566 -15.367 1.00 48.31 317 ASN A N 1
ATOM 2499 C CA . ASN A 1 317 ? 15.623 3.266 -16.238 1.00 48.31 317 ASN A CA 1
ATOM 2500 C C . ASN A 1 317 ? 14.209 3.315 -15.655 1.00 48.31 317 ASN A C 1
ATOM 2502 O O . ASN A 1 317 ? 13.264 3.185 -16.421 1.00 48.31 317 ASN A O 1
ATOM 2506 N N . THR A 1 318 ? 14.027 3.429 -14.337 1.00 45.69 318 THR A N 1
ATOM 2507 C CA . THR A 1 318 ? 12.675 3.484 -13.746 1.00 45.69 318 THR A CA 1
ATOM 2508 C C . THR A 1 318 ? 12.481 4.810 -13.030 1.00 45.69 318 THR A C 1
ATOM 2510 O O . THR A 1 318 ? 13.173 5.094 -12.052 1.00 45.69 318 THR A O 1
ATOM 2513 N N . SER A 1 319 ? 11.562 5.641 -13.511 1.00 46.53 319 SER A N 1
ATOM 2514 C CA . SER A 1 319 ? 11.174 6.869 -12.832 1.00 46.53 319 SER A CA 1
ATOM 2515 C C . SER A 1 319 ? 10.363 6.549 -11.568 1.00 46.53 319 SER A C 1
ATOM 2517 O O . SER A 1 319 ? 9.683 5.522 -11.458 1.00 46.53 319 SER A O 1
ATOM 2519 N N . ARG A 1 320 ? 10.408 7.452 -10.578 1.00 43.03 320 ARG A N 1
ATOM 2520 C CA . ARG A 1 320 ? 9.543 7.374 -9.382 1.00 43.03 320 ARG A CA 1
ATOM 2521 C C . ARG A 1 320 ? 8.056 7.491 -9.722 1.00 43.03 320 ARG A C 1
ATOM 2523 O O . ARG A 1 320 ? 7.218 7.012 -8.961 1.00 43.03 320 ARG A O 1
ATOM 2530 N N . VAL A 1 321 ? 7.736 8.159 -10.826 1.00 42.56 321 VAL A N 1
ATOM 2531 C CA . VAL A 1 321 ? 6.374 8.492 -11.239 1.00 42.56 321 VAL A CA 1
ATOM 2532 C C . VAL A 1 321 ? 6.291 8.260 -12.749 1.00 42.56 321 VAL A C 1
ATOM 2534 O O . VAL A 1 321 ? 7.071 8.883 -13.473 1.00 42.56 321 VAL A O 1
ATOM 2537 N N . PRO A 1 322 ? 5.417 7.358 -13.236 1.00 43.34 322 PRO A N 1
ATOM 2538 C CA . PRO A 1 322 ? 5.158 7.220 -14.667 1.00 43.34 322 PRO A CA 1
ATOM 2539 C C . PRO A 1 322 ? 4.862 8.594 -15.262 1.00 43.34 322 PRO A C 1
ATOM 2541 O O . PRO A 1 322 ? 4.067 9.331 -14.677 1.00 43.34 322 PRO A O 1
ATOM 2544 N N . VAL A 1 323 ? 5.510 8.931 -16.380 1.00 39.78 323 VAL A N 1
ATOM 2545 C CA . VAL A 1 323 ? 5.305 10.221 -17.069 1.00 39.78 323 VAL A CA 1
ATOM 2546 C C . VAL A 1 323 ? 3.842 10.359 -17.504 1.00 39.78 323 VAL A C 1
ATOM 2548 O O . VAL A 1 323 ? 3.288 11.444 -17.431 1.00 39.78 323 VAL A O 1
ATOM 2551 N N . ASP A 1 324 ? 3.197 9.225 -17.785 1.00 42.88 324 ASP A N 1
ATOM 2552 C CA . ASP A 1 324 ? 1.761 9.082 -17.970 1.00 42.88 324 ASP A CA 1
ATOM 2553 C C . ASP A 1 324 ? 1.307 7.813 -17.233 1.00 42.88 324 ASP A C 1
ATOM 2555 O O . ASP A 1 324 ? 1.780 6.714 -17.530 1.00 42.88 324 ASP A O 1
ATOM 2559 N N . ARG A 1 325 ? 0.413 7.926 -16.241 1.00 42.53 325 ARG A N 1
ATOM 2560 C CA . ARG A 1 325 ? -0.256 6.762 -15.622 1.00 42.53 325 ARG A CA 1
ATOM 2561 C C . ARG A 1 325 ? -1.524 6.427 -16.423 1.00 42.53 325 ARG A C 1
ATOM 2563 O O . ARG A 1 325 ? -2.553 7.049 -16.154 1.00 42.53 325 ARG A O 1
ATOM 2570 N N . PRO A 1 326 ? -1.542 5.458 -17.358 1.00 39.16 326 PRO A N 1
ATOM 2571 C CA . PRO A 1 326 ? -2.796 5.063 -17.987 1.00 39.16 326 PRO A CA 1
ATOM 2572 C C . PRO A 1 326 ? -3.654 4.154 -17.089 1.00 39.16 326 PRO A C 1
ATOM 2574 O O . PRO A 1 326 ? -3.185 3.199 -16.476 1.00 39.16 326 PRO A O 1
ATOM 2577 N N . LEU A 1 327 ? -4.956 4.457 -17.078 1.00 47.47 327 LEU A N 1
ATOM 2578 C CA . LEU A 1 327 ? -6.123 3.557 -17.126 1.00 47.47 327 LEU A CA 1
ATOM 2579 C C . LEU A 1 327 ? -6.039 2.206 -16.392 1.00 47.47 327 LEU A C 1
ATOM 2581 O O . LEU A 1 327 ? -6.446 1.152 -16.882 1.00 47.47 327 LEU A O 1
ATOM 2585 N N . SER A 1 328 ? -5.602 2.207 -15.143 1.00 52.03 328 SER A N 1
ATOM 2586 C CA . SER A 1 328 ? -6.092 1.216 -14.184 1.00 52.03 328 SER A CA 1
ATOM 2587 C C . SER A 1 328 ? -6.502 1.907 -12.904 1.00 52.03 328 SER A C 1
ATOM 2589 O O . SER A 1 328 ? -5.904 1.631 -11.860 1.00 52.03 328 SER A O 1
ATOM 2591 N N . PRO A 1 329 ? -7.511 2.800 -12.978 1.00 57.00 329 PRO A N 1
ATOM 2592 C CA . PRO A 1 329 ? -7.981 3.511 -11.802 1.00 57.00 329 PRO A CA 1
ATOM 2593 C C . PRO A 1 329 ? -8.252 2.511 -10.692 1.00 57.00 329 PRO A C 1
ATOM 2595 O O . PRO A 1 329 ? -8.822 1.452 -10.954 1.00 57.00 329 PRO A O 1
ATOM 2598 N N . GLY A 1 330 ? -7.772 2.786 -9.481 1.00 59.34 330 GLY A N 1
ATOM 2599 C CA . GLY A 1 330 ? -8.222 2.050 -8.302 1.00 59.34 330 GLY A CA 1
ATOM 2600 C C . GLY A 1 330 ? -9.749 2.116 -8.181 1.00 59.34 330 GLY A C 1
ATOM 2601 O O . GLY A 1 330 ? -10.385 2.890 -8.903 1.00 59.34 330 GLY A O 1
ATOM 2602 N N . PRO A 1 331 ? -10.375 1.309 -7.313 1.00 67.56 331 PRO A N 1
ATOM 2603 C CA . PRO A 1 331 ? -11.741 1.631 -6.921 1.00 67.56 331 PRO A CA 1
ATOM 2604 C C . PRO A 1 331 ? -11.805 3.057 -6.360 1.00 67.56 331 PRO A C 1
ATOM 2606 O O . PRO A 1 331 ? -10.804 3.582 -5.870 1.00 67.56 331 PRO A O 1
ATOM 2609 N N . ALA A 1 332 ? -13.003 3.638 -6.373 1.00 63.41 332 ALA A N 1
ATOM 2610 C CA . ALA A 1 332 ? -13.260 4.952 -5.783 1.00 63.41 332 ALA A CA 1
ATOM 2611 C C . ALA A 1 332 ? -12.827 5.029 -4.314 1.00 63.41 332 ALA A C 1
ATOM 2613 O O . ALA A 1 332 ? -12.439 6.081 -3.817 1.00 63.41 332 ALA A O 1
ATOM 2614 N N . ARG A 1 333 ? -12.931 3.898 -3.609 1.00 72.44 333 ARG A N 1
ATOM 2615 C CA . ARG A 1 333 ? -12.540 3.749 -2.213 1.00 72.44 333 ARG A CA 1
ATOM 2616 C C . ARG A 1 333 ? -11.773 2.446 -2.030 1.00 72.44 333 ARG A C 1
ATOM 2618 O O . ARG A 1 333 ? -12.204 1.417 -2.558 1.00 72.44 333 ARG A O 1
ATOM 2625 N N . PRO A 1 334 ? -10.663 2.454 -1.281 1.00 83.38 334 PRO A N 1
ATOM 2626 C CA . PRO A 1 334 ? -9.937 1.232 -0.985 1.00 83.38 334 PRO A CA 1
ATOM 2627 C C . PRO A 1 334 ? -10.771 0.294 -0.100 1.00 83.38 334 PRO A C 1
ATOM 2629 O O . PRO A 1 334 ? -11.655 0.714 0.652 1.00 83.38 334 PRO A O 1
ATOM 2632 N N . GLN A 1 335 ? -10.495 -1.007 -0.171 1.00 89.25 335 GLN A N 1
ATOM 2633 C CA . GLN A 1 335 ? -11.156 -1.975 0.700 1.00 89.25 335 GLN A CA 1
ATOM 2634 C C . GLN A 1 335 ? -10.784 -1.713 2.165 1.00 89.25 335 GLN A C 1
ATOM 2636 O O . GLN A 1 335 ? -9.626 -1.453 2.440 1.00 89.25 335 GLN A O 1
ATOM 2641 N N . TYR A 1 336 ? -11.737 -1.837 3.096 1.00 90.81 336 TYR A N 1
ATOM 2642 C CA . TYR A 1 336 ? -11.583 -1.466 4.520 1.00 90.81 336 TYR A CA 1
ATOM 2643 C C . TYR A 1 336 ? -11.382 0.019 4.795 1.00 90.81 336 TYR A C 1
ATOM 2645 O O . TYR A 1 336 ? -11.063 0.381 5.922 1.00 90.81 336 TYR A O 1
ATOM 2653 N N . TRP A 1 337 ? -11.638 0.886 3.817 1.00 86.75 337 TRP A N 1
ATOM 2654 C CA . TRP A 1 337 ? -11.661 2.313 4.079 1.00 86.75 337 TRP A CA 1
ATOM 2655 C C . TRP A 1 337 ? -12.670 2.657 5.182 1.00 86.75 337 TRP A C 1
ATOM 2657 O O . TRP A 1 337 ? -13.812 2.168 5.178 1.00 86.75 337 TRP A O 1
ATOM 2667 N N . ILE A 1 338 ? -12.225 3.472 6.130 1.00 83.31 338 ILE A N 1
ATOM 2668 C CA . ILE A 1 338 ? -13.006 3.986 7.251 1.00 83.31 338 ILE A CA 1
ATOM 2669 C C . ILE A 1 338 ? -13.046 5.503 7.072 1.00 83.31 338 ILE A C 1
ATOM 2671 O O . ILE A 1 338 ? -11.973 6.108 6.997 1.00 83.31 338 ILE A O 1
ATOM 2675 N N . PRO A 1 339 ? -14.243 6.104 6.964 1.00 77.06 339 PRO A N 1
ATOM 2676 C CA . PRO A 1 339 ? -14.383 7.552 6.920 1.00 77.06 339 PRO A CA 1
ATOM 2677 C C . PRO A 1 339 ? -13.691 8.205 8.115 1.00 77.06 339 PRO A C 1
ATOM 2679 O O . PRO A 1 339 ? -13.717 7.665 9.217 1.00 77.06 339 PRO A O 1
ATOM 2682 N N . TRP A 1 340 ? -13.071 9.366 7.922 1.00 67.06 340 TRP A N 1
ATOM 2683 C CA . TRP A 1 340 ? -12.362 10.021 9.025 1.00 67.06 340 TRP A CA 1
ATOM 2684 C C . TRP A 1 340 ? -13.297 10.494 10.145 1.00 67.06 340 TRP A C 1
ATOM 2686 O O . TRP A 1 340 ? -12.905 10.573 11.306 1.00 67.06 340 TRP A O 1
ATOM 2696 N N . ASP A 1 341 ? -14.528 10.841 9.791 1.00 67.25 341 ASP A N 1
ATOM 2697 C CA . ASP A 1 341 ? -15.589 11.217 10.719 1.00 67.25 341 ASP A CA 1
ATOM 2698 C C . ASP A 1 341 ? -16.218 10.009 11.433 1.00 67.25 341 ASP A C 1
ATOM 2700 O O . ASP A 1 341 ? -17.031 10.202 12.341 1.00 67.25 341 ASP A O 1
ATOM 2704 N N . ALA A 1 342 ? -15.818 8.779 11.078 1.00 76.56 342 ALA A N 1
ATOM 2705 C CA . ALA A 1 342 ? -16.260 7.580 11.769 1.00 76.56 342 ALA A CA 1
ATOM 2706 C C . ALA A 1 342 ? -15.758 7.586 13.216 1.00 76.56 342 ALA A C 1
ATOM 2708 O O . ALA A 1 342 ? -14.560 7.647 13.510 1.00 76.56 342 ALA A O 1
ATOM 2709 N N . LYS A 1 343 ? -16.702 7.488 14.142 1.00 79.88 343 LYS A N 1
ATOM 2710 C CA . LYS A 1 343 ? -16.449 7.365 15.573 1.00 79.88 343 LYS A CA 1
ATOM 2711 C C . LYS A 1 343 ? -16.086 5.929 15.910 1.00 79.88 343 LYS A C 1
ATOM 2713 O O . LYS A 1 343 ? -16.457 4.990 15.210 1.00 79.88 343 LYS A O 1
ATOM 2718 N N . ASN A 1 344 ? -15.471 5.733 17.077 1.00 77.50 344 ASN A N 1
ATOM 2719 C CA . ASN A 1 344 ? -15.188 4.382 17.561 1.00 77.50 344 ASN A CA 1
ATOM 2720 C C . ASN A 1 344 ? -16.439 3.501 17.702 1.00 77.50 344 ASN A C 1
ATOM 2722 O O . ASN A 1 344 ? -16.346 2.285 17.579 1.00 77.50 344 ASN A O 1
ATOM 2726 N N . SER A 1 345 ? -17.602 4.110 17.946 1.00 80.50 345 SER A N 1
ATOM 2727 C CA . SER A 1 345 ? -18.898 3.425 17.981 1.00 80.50 345 SER A CA 1
ATOM 2728 C C . SER A 1 345 ? -19.354 2.895 16.624 1.00 80.50 345 SER A C 1
ATOM 2730 O O . SER A 1 345 ? -20.174 1.985 16.584 1.00 80.50 345 SER A O 1
ATOM 2732 N N . ASP A 1 346 ? -18.841 3.457 15.531 1.00 81.62 346 ASP A N 1
ATOM 2733 C CA . ASP A 1 346 ? -19.274 3.137 14.169 1.00 81.62 346 ASP A CA 1
ATOM 2734 C C . ASP A 1 346 ? -18.547 1.892 13.634 1.00 81.62 346 ASP A C 1
ATOM 2736 O O . ASP A 1 346 ? -18.912 1.332 12.599 1.00 81.62 346 ASP A O 1
ATOM 2740 N N . ILE A 1 347 ? -17.517 1.434 14.354 1.00 85.94 347 ILE A N 1
ATOM 2741 C CA . ILE A 1 347 ? -16.752 0.229 14.050 1.00 85.94 347 ILE A CA 1
ATOM 2742 C C . ILE A 1 347 ? -17.100 -0.827 15.095 1.00 85.94 347 ILE A C 1
ATOM 2744 O O . ILE A 1 347 ? -16.581 -0.836 16.212 1.00 85.94 347 ILE A O 1
ATOM 2748 N N . GLU A 1 348 ? -17.990 -1.741 14.715 1.00 87.00 348 GLU A N 1
ATOM 2749 C CA . GLU A 1 348 ? -18.413 -2.845 15.572 1.00 87.00 348 GLU A CA 1
ATOM 2750 C C . GLU A 1 348 ? -17.254 -3.823 15.834 1.00 87.00 348 GLU A C 1
ATOM 2752 O O . GLU A 1 348 ? -16.982 -4.727 15.042 1.00 87.00 348 GLU A O 1
ATOM 2757 N N . VAL A 1 349 ? -16.588 -3.672 16.982 1.00 89.81 349 VAL A N 1
ATOM 2758 C CA . VAL A 1 349 ? -15.640 -4.657 17.521 1.00 89.81 349 VAL A CA 1
ATOM 2759 C C . VAL A 1 349 ? -16.202 -5.212 18.822 1.00 89.81 349 VAL A C 1
ATOM 2761 O O . VAL A 1 349 ? -16.279 -4.509 19.830 1.00 89.81 349 VAL A O 1
ATOM 2764 N N . ILE A 1 350 ? -16.610 -6.479 18.788 1.00 90.00 350 ILE A N 1
ATOM 2765 C CA . ILE A 1 350 ? -17.159 -7.187 19.946 1.00 90.00 350 ILE A CA 1
ATOM 2766 C C . ILE A 1 350 ? -16.013 -7.927 20.631 1.00 90.00 350 ILE A C 1
ATOM 2768 O O . ILE A 1 350 ? -15.404 -8.803 20.017 1.00 90.00 350 ILE A O 1
ATOM 2772 N N . ASP A 1 351 ? -15.745 -7.594 21.895 1.00 91.62 351 ASP A N 1
ATOM 2773 C CA . ASP A 1 351 ? -14.856 -8.402 22.727 1.00 91.62 351 ASP A CA 1
ATOM 2774 C C . ASP A 1 351 ? -15.511 -9.765 22.962 1.00 91.62 351 ASP A C 1
ATOM 2776 O O . ASP A 1 351 ? -16.596 -9.871 23.534 1.00 91.62 351 ASP A O 1
ATOM 2780 N N . ASN A 1 352 ? -14.872 -10.805 22.446 1.00 93.00 352 ASN A N 1
ATOM 2781 C CA . ASN A 1 352 ? -15.320 -12.183 22.569 1.00 93.00 352 ASN A CA 1
ATOM 2782 C C . ASN A 1 352 ? -14.214 -13.084 23.128 1.00 93.00 352 ASN A C 1
ATOM 2784 O O . ASN A 1 352 ? -14.250 -14.300 22.920 1.00 93.00 352 ASN A O 1
ATOM 2788 N N . SER A 1 353 ? -13.246 -12.482 23.825 1.00 91.69 353 SER A N 1
ATOM 2789 C CA . SER A 1 353 ? -12.105 -13.185 24.409 1.00 91.69 353 SER A CA 1
ATOM 2790 C C . SER A 1 353 ? -12.506 -14.229 25.458 1.00 91.69 353 SER A C 1
ATOM 2792 O O . SER A 1 353 ? -11.805 -15.225 25.607 1.00 91.69 353 SER A O 1
ATOM 2794 N N . ASP A 1 354 ? -13.670 -14.067 26.094 1.00 94.06 354 ASP A N 1
ATOM 2795 C CA . ASP A 1 354 ? -14.248 -15.049 27.024 1.00 94.06 354 ASP A CA 1
ATOM 2796 C C . ASP A 1 354 ? -14.991 -16.206 26.326 1.00 94.06 354 ASP A C 1
ATOM 2798 O O . ASP A 1 354 ? -15.274 -17.234 26.942 1.00 94.06 354 ASP A O 1
ATOM 2802 N N . ILE A 1 355 ? -15.352 -16.045 25.047 1.00 96.38 355 ILE A N 1
ATOM 2803 C CA . ILE A 1 355 ? -16.169 -17.014 24.293 1.00 96.38 355 ILE A CA 1
ATOM 2804 C C . ILE A 1 355 ? -15.284 -17.955 23.478 1.00 96.38 355 ILE A C 1
ATOM 2806 O O . ILE A 1 355 ? -15.584 -19.142 23.350 1.00 96.38 355 ILE A O 1
ATOM 2810 N N . TYR A 1 356 ? -14.212 -17.421 22.896 1.00 95.44 356 TYR A N 1
ATOM 2811 C CA . TYR A 1 356 ? -13.357 -18.147 21.968 1.00 95.44 356 TYR A CA 1
ATOM 2812 C C . TYR A 1 356 ? -11.910 -18.185 22.469 1.00 95.44 356 TYR A C 1
ATOM 2814 O O . TYR A 1 356 ? -11.405 -17.161 22.925 1.00 95.44 356 TYR A O 1
ATOM 2822 N N . PRO A 1 357 ? -11.211 -19.330 22.359 1.00 94.88 357 PRO A N 1
ATOM 2823 C CA . PRO A 1 357 ? -9.787 -19.387 22.663 1.00 94.88 357 PRO A CA 1
ATOM 2824 C C . PRO A 1 357 ? -8.971 -18.632 21.602 1.00 94.88 357 PRO A C 1
ATOM 2826 O O . PRO A 1 357 ? -9.439 -18.410 20.487 1.00 94.88 357 PRO A O 1
ATOM 2829 N N . VAL A 1 358 ? -7.739 -18.242 21.949 1.00 91.62 358 VAL A N 1
ATOM 2830 C CA . VAL A 1 358 ? -6.865 -17.360 21.141 1.00 91.62 358 VAL A CA 1
ATOM 2831 C C . VAL A 1 358 ? -6.600 -17.885 19.722 1.00 91.62 358 VAL A C 1
ATOM 2833 O O . VAL A 1 358 ? -6.378 -17.105 18.799 1.00 91.62 358 VAL A O 1
ATOM 2836 N N . ASP A 1 359 ? -6.616 -19.201 19.537 1.00 90.69 359 ASP A N 1
ATOM 2837 C CA . ASP A 1 359 ? -6.391 -19.891 18.266 1.00 90.69 359 ASP A CA 1
ATOM 2838 C C . ASP A 1 359 ? -7.661 -20.052 17.412 1.00 90.69 359 ASP A C 1
ATOM 2840 O O . ASP A 1 359 ? -7.586 -20.474 16.257 1.00 90.69 359 ASP A O 1
ATOM 2844 N N . HIS A 1 360 ? -8.833 -19.703 17.943 1.00 94.25 360 HIS A N 1
ATOM 2845 C CA . HIS A 1 360 ? -10.092 -19.846 17.227 1.00 94.25 360 HIS A CA 1
ATOM 2846 C C . HIS A 1 360 ? -10.294 -18.712 16.200 1.00 94.25 360 HIS A C 1
ATOM 2848 O O . HIS A 1 360 ? -10.113 -17.543 16.541 1.00 94.25 360 HIS A O 1
ATOM 2854 N N . PRO A 1 361 ? -10.784 -18.994 14.972 1.00 91.12 361 PRO A N 1
ATOM 2855 C CA . PRO A 1 361 ? -10.994 -17.989 13.915 1.00 91.12 361 PRO A CA 1
ATOM 2856 C C . PRO A 1 361 ? -11.845 -16.775 14.305 1.00 91.12 361 PRO A C 1
ATOM 2858 O O . PRO A 1 361 ? -11.710 -15.691 13.739 1.00 91.12 361 PRO A O 1
ATOM 2861 N N . GLU A 1 362 ? -12.767 -16.962 15.249 1.00 93.50 362 GLU A N 1
ATOM 2862 C CA . GLU A 1 362 ? -13.632 -15.883 15.726 1.00 93.50 362 GLU A CA 1
ATOM 2863 C C . GLU A 1 362 ? -12.987 -14.984 16.780 1.00 93.50 362 GLU A C 1
ATOM 2865 O O . GLU A 1 362 ? -13.506 -13.885 16.983 1.00 93.50 362 GLU A O 1
ATOM 2870 N N . TYR A 1 363 ? -11.892 -15.401 17.417 1.00 94.88 363 TYR A N 1
ATOM 2871 C CA . TYR A 1 363 ? -11.252 -14.661 18.501 1.00 94.88 363 TYR A CA 1
ATOM 2872 C C . TYR A 1 363 ? -10.822 -13.256 18.065 1.00 94.88 363 TYR A C 1
ATOM 2874 O O . TYR A 1 363 ? -10.159 -13.073 17.042 1.00 94.88 363 TYR A O 1
ATOM 2882 N N . VAL A 1 364 ? -11.208 -12.255 18.853 1.00 95.06 364 VAL A N 1
ATOM 2883 C CA . VAL A 1 364 ? -10.844 -10.850 18.665 1.00 95.06 364 VAL A CA 1
ATOM 2884 C C . VAL A 1 364 ? -9.753 -10.488 19.664 1.00 95.06 364 VAL A C 1
ATOM 2886 O O . VAL A 1 364 ? -9.968 -10.487 20.875 1.00 95.06 364 VAL A O 1
ATOM 2889 N N . SER A 1 365 ? -8.575 -10.123 19.158 1.00 93.69 365 SER A N 1
ATOM 2890 C CA . SER A 1 365 ? -7.490 -9.634 20.006 1.00 93.69 365 SER A CA 1
ATOM 2891 C C . SER A 1 365 ? -7.726 -8.169 20.377 1.00 93.69 365 SER A C 1
ATOM 2893 O O . SER A 1 365 ? -7.271 -7.262 19.682 1.00 93.69 365 SER A O 1
ATOM 2895 N N . MET A 1 366 ? -8.417 -7.922 21.491 1.00 92.88 366 MET A N 1
ATOM 2896 C CA . MET A 1 366 ? -8.638 -6.560 21.998 1.00 92.88 366 MET A CA 1
ATOM 2897 C C . MET A 1 366 ? -7.347 -5.751 22.218 1.00 92.88 366 MET A C 1
ATOM 2899 O O . MET A 1 366 ? -7.354 -4.567 21.891 1.00 92.88 366 MET A O 1
ATOM 2903 N N . PRO A 1 367 ? -6.217 -6.334 22.675 1.00 90.81 367 PRO A N 1
ATOM 2904 C CA . PRO A 1 367 ? -4.947 -5.606 22.750 1.00 90.81 367 PRO A CA 1
ATOM 2905 C C . PRO A 1 367 ? -4.388 -5.162 21.390 1.00 90.81 367 PRO A C 1
ATOM 2907 O O . PRO A 1 367 ? -3.610 -4.212 21.337 1.00 90.81 367 PRO A O 1
ATOM 2910 N N . ALA A 1 368 ? -4.750 -5.842 20.296 1.00 87.38 368 ALA A N 1
ATOM 2911 C CA . ALA A 1 368 ? -4.360 -5.439 18.947 1.00 87.38 368 ALA A CA 1
ATOM 2912 C C . ALA A 1 368 ? -5.240 -4.304 18.397 1.00 87.38 368 ALA A C 1
ATOM 2914 O O . ALA A 1 368 ? -4.804 -3.598 17.488 1.00 87.38 368 ALA A O 1
ATOM 2915 N N . VAL A 1 369 ? -6.450 -4.119 18.941 1.00 89.31 369 VAL A N 1
ATOM 2916 C CA . VAL A 1 369 ? -7.405 -3.091 18.510 1.00 89.31 369 VAL A CA 1
ATOM 2917 C C . VAL A 1 369 ? -6.910 -1.710 18.938 1.00 89.31 369 VAL A C 1
ATOM 2919 O O . VAL A 1 369 ? -6.877 -1.371 20.120 1.00 89.31 369 VAL A O 1
ATOM 2922 N N . GLN A 1 370 ? -6.565 -0.882 17.960 1.00 80.69 370 GLN A N 1
ATOM 2923 C CA . GLN A 1 370 ? -6.177 0.508 18.154 1.00 80.69 370 GLN A CA 1
ATOM 2924 C C . GLN A 1 370 ? -7.412 1.404 18.024 1.00 80.69 370 GLN A C 1
ATOM 2926 O O . GLN A 1 370 ? -8.086 1.412 16.994 1.00 80.69 370 GLN A O 1
ATOM 2931 N N . ARG A 1 371 ? -7.713 2.157 19.086 1.00 68.00 371 ARG A N 1
ATOM 2932 C CA . ARG A 1 371 ? -8.813 3.125 19.134 1.00 68.00 371 ARG A CA 1
ATOM 2933 C C . ARG A 1 371 ? -8.226 4.536 19.071 1.00 68.00 371 ARG A C 1
ATOM 2935 O O . ARG A 1 371 ? -7.649 4.978 20.056 1.00 68.00 371 ARG A O 1
ATOM 2942 N N . ASP A 1 372 ? -8.417 5.199 17.932 1.00 64.00 372 ASP A N 1
ATOM 2943 C CA . ASP A 1 372 ? -8.174 6.630 17.682 1.00 64.00 372 ASP A CA 1
ATOM 2944 C C . ASP A 1 372 ? -6.696 7.132 17.636 1.00 64.00 372 ASP A C 1
ATOM 2946 O O . ASP A 1 372 ? -5.902 6.856 18.542 1.00 64.00 372 ASP A O 1
ATOM 2950 N N . PRO A 1 373 ? -6.311 7.927 16.613 1.00 59.31 373 PRO A N 1
ATOM 2951 C CA . PRO A 1 373 ? -6.938 7.990 15.294 1.00 59.31 373 PRO A CA 1
ATOM 2952 C C . PRO A 1 373 ? -6.690 6.682 14.554 1.00 59.31 373 PRO A C 1
ATOM 2954 O O . PRO A 1 373 ? -5.572 6.159 14.545 1.00 59.31 373 PRO A O 1
ATOM 2957 N N . TYR A 1 374 ? -7.750 6.145 13.946 1.00 63.06 374 TYR A N 1
ATOM 2958 C CA . TYR A 1 374 ? -7.646 5.017 13.029 1.00 63.06 374 TYR A CA 1
ATOM 2959 C C . TYR A 1 374 ? -6.539 5.320 12.029 1.00 63.06 374 TYR A C 1
ATOM 2961 O O . TYR A 1 374 ? -6.590 6.339 11.342 1.00 63.06 374 TYR A O 1
ATOM 2969 N N . MET A 1 375 ? -5.493 4.489 12.042 1.00 56.97 375 MET A N 1
ATOM 2970 C CA . MET A 1 375 ? -4.284 4.744 11.268 1.00 56.97 375 MET A CA 1
ATOM 2971 C C . MET A 1 375 ? -4.633 5.076 9.816 1.00 56.97 375 MET A C 1
ATOM 2973 O O . MET A 1 375 ? -5.568 4.500 9.258 1.00 56.97 375 MET A O 1
ATOM 2977 N N . PHE A 1 376 ? -3.857 5.979 9.210 1.00 71.88 376 PHE A N 1
ATOM 2978 C CA . PHE A 1 376 ? -3.899 6.249 7.775 1.00 71.88 376 PHE A CA 1
ATOM 2979 C C . PHE A 1 376 ? -4.009 4.927 7.018 1.00 71.88 376 PHE A C 1
ATOM 2981 O O . PHE A 1 376 ? -3.148 4.051 7.168 1.00 71.88 376 PHE A O 1
ATOM 2988 N N . HIS A 1 377 ? -5.102 4.758 6.270 1.00 84.00 377 HIS A N 1
ATOM 2989 C CA . HIS A 1 377 ? -5.325 3.544 5.503 1.00 84.00 377 HIS A CA 1
ATOM 2990 C C . HIS A 1 377 ? -4.081 3.317 4.625 1.00 84.00 377 HIS A C 1
ATOM 2992 O O . HIS A 1 377 ? -3.697 4.226 3.888 1.00 84.00 377 HIS A O 1
ATOM 2998 N N . PRO A 1 378 ? -3.425 2.140 4.666 1.00 85.44 378 PRO A N 1
ATOM 2999 C CA . PRO A 1 378 ? -2.113 1.952 4.030 1.00 85.44 378 PRO A CA 1
ATOM 3000 C C . PRO A 1 378 ? -2.158 2.094 2.503 1.00 85.44 378 PRO A C 1
ATOM 3002 O O . PRO A 1 378 ? -1.128 2.159 1.837 1.00 85.44 378 PRO A O 1
ATOM 3005 N N . VAL A 1 379 ? -3.368 2.125 1.950 1.00 83.44 379 VAL A N 1
ATOM 3006 C CA . VAL A 1 379 ? -3.662 2.381 0.548 1.00 83.44 379 VAL A CA 1
ATOM 3007 C C . VAL A 1 379 ? -4.797 3.392 0.449 1.00 83.44 379 VAL A C 1
ATOM 3009 O O . VAL A 1 379 ? -5.898 3.040 0.044 1.00 83.44 379 VAL A O 1
ATOM 3012 N N . GLU A 1 380 ? -4.614 4.606 0.941 1.00 75.25 380 GLU A N 1
ATOM 3013 C CA . GLU A 1 380 ? -5.688 5.610 0.946 1.00 75.25 380 GLU A CA 1
ATOM 3014 C C . GLU A 1 380 ? -6.150 5.989 -0.474 1.00 75.25 380 GLU A C 1
ATOM 3016 O O . GLU A 1 380 ? -7.336 6.188 -0.708 1.00 75.25 380 GLU A O 1
ATOM 3021 N N . ASP A 1 381 ? -5.242 5.951 -1.451 1.00 69.75 381 ASP A N 1
ATOM 3022 C CA . ASP A 1 381 ? -5.502 6.302 -2.854 1.00 69.75 381 ASP A CA 1
ATOM 3023 C C . ASP A 1 381 ? -6.217 5.210 -3.680 1.00 69.75 381 ASP A C 1
ATOM 3025 O O . ASP A 1 381 ? -6.489 5.399 -4.868 1.00 69.75 381 ASP A O 1
ATOM 3029 N N . GLY A 1 382 ? -6.457 4.029 -3.095 1.00 73.94 382 GLY A N 1
ATOM 3030 C CA . GLY A 1 382 ? -7.036 2.867 -3.779 1.00 73.94 382 GLY A CA 1
ATOM 3031 C C . GLY A 1 382 ? -6.211 2.304 -4.948 1.00 73.94 382 GLY A C 1
ATOM 3032 O O . GLY A 1 382 ? -6.602 1.303 -5.553 1.00 73.94 382 GLY A O 1
ATOM 3033 N N . GLN A 1 383 ? -5.058 2.876 -5.294 1.00 76.69 383 GLN A N 1
ATOM 3034 C CA . GLN A 1 383 ? -4.371 2.585 -6.553 1.00 76.69 383 GLN A CA 1
ATOM 3035 C C . GLN A 1 383 ? -3.572 1.309 -6.471 1.00 76.69 383 GLN A C 1
ATOM 3037 O O . GLN A 1 383 ? -2.785 1.177 -5.556 1.00 76.69 383 GLN A O 1
ATOM 3042 N N . SER A 1 384 ? -3.684 0.381 -7.419 1.00 83.50 384 SER A N 1
ATOM 3043 C CA . SER A 1 384 ? -2.809 -0.803 -7.423 1.00 83.50 384 SER A CA 1
ATOM 3044 C C . SER A 1 384 ? -1.330 -0.407 -7.542 1.00 83.50 384 SER A C 1
ATOM 3046 O O . SER A 1 384 ? -1.016 0.483 -8.324 1.00 83.50 384 SER A O 1
ATOM 3048 N N . ALA A 1 385 ? -0.405 -1.123 -6.884 1.00 85.88 385 ALA A N 1
ATOM 3049 C CA . ALA A 1 385 ? 1.030 -0.925 -7.160 1.00 85.88 385 ALA A CA 1
ATOM 3050 C C . ALA A 1 385 ? 1.388 -1.257 -8.623 1.00 85.88 385 ALA A C 1
ATOM 3052 O O . ALA A 1 385 ? 2.370 -0.767 -9.153 1.00 85.88 385 ALA A O 1
ATOM 3053 N N . LEU A 1 386 ? 0.531 -2.017 -9.316 1.00 88.38 386 LEU A N 1
ATOM 3054 C CA . LEU A 1 386 ? 0.652 -2.330 -10.741 1.00 88.38 386 LEU A CA 1
ATOM 3055 C C . LEU A 1 386 ? -0.067 -1.302 -11.636 1.00 88.38 386 LEU A C 1
ATOM 3057 O O . LEU A 1 386 ? -0.536 -1.651 -12.721 1.00 88.38 386 LEU A O 1
ATOM 3061 N N . ALA A 1 387 ? -0.289 -0.068 -11.172 1.00 82.25 387 ALA A N 1
ATOM 3062 C CA . ALA A 1 387 ? -1.033 0.943 -11.933 1.00 82.25 387 ALA A CA 1
ATOM 3063 C C . ALA A 1 387 ? -0.309 1.386 -13.216 1.00 82.25 387 ALA A C 1
ATOM 3065 O O . ALA A 1 387 ? -0.966 1.710 -14.196 1.00 82.25 387 ALA A O 1
ATOM 3066 N N . SER A 1 388 ? 1.021 1.355 -13.214 1.00 80.31 388 SER A N 1
ATOM 3067 C CA . SER A 1 388 ? 1.920 1.663 -14.339 1.00 80.31 388 SER A CA 1
ATOM 3068 C C . SER A 1 388 ? 1.984 0.581 -15.412 1.00 80.31 388 SER A C 1
ATOM 3070 O O . SER A 1 388 ? 2.436 0.856 -16.521 1.00 80.31 388 SER A O 1
ATOM 3072 N N . ILE A 1 389 ? 1.544 -0.638 -15.094 1.00 84.62 389 ILE A N 1
ATOM 3073 C CA . ILE A 1 389 ? 1.444 -1.714 -16.072 1.00 84.62 389 ILE A CA 1
ATOM 3074 C C . ILE A 1 389 ? 0.041 -1.673 -16.675 1.00 84.62 389 ILE A C 1
ATOM 3076 O O . ILE A 1 389 ? -0.946 -1.789 -15.932 1.00 84.62 389 ILE A O 1
ATOM 3080 N N . PRO A 1 390 ? -0.099 -1.562 -18.000 1.00 77.38 390 PRO A N 1
ATOM 3081 C CA . PRO A 1 390 ? -1.402 -1.522 -18.627 1.00 77.38 390 PRO A CA 1
ATOM 3082 C C . PRO A 1 390 ? -2.125 -2.859 -18.426 1.00 77.38 390 PRO A C 1
ATOM 3084 O O . PRO A 1 390 ? -1.547 -3.949 -18.487 1.00 77.38 390 PRO A O 1
ATOM 3087 N N . PHE A 1 391 ? -3.429 -2.786 -18.136 1.00 74.50 391 PHE A N 1
ATOM 3088 C CA . PHE A 1 391 ? -4.228 -4.004 -18.013 1.00 74.50 391 PHE A CA 1
ATOM 3089 C C . PHE A 1 391 ? -4.310 -4.753 -19.341 1.00 74.50 391 PHE A C 1
ATOM 3091 O O . PHE A 1 391 ? -4.324 -5.975 -19.299 1.00 74.50 391 PHE A O 1
ATOM 3098 N N . TRP A 1 392 ? -4.278 -4.046 -20.475 1.00 71.44 392 TRP A N 1
ATOM 3099 C CA . TRP A 1 392 ? -4.255 -4.576 -21.842 1.00 71.44 392 TRP A CA 1
ATOM 3100 C C . TRP A 1 392 ? -2.886 -4.377 -22.499 1.00 71.44 392 TRP A C 1
ATOM 3102 O O . TRP A 1 392 ? -2.123 -3.514 -22.082 1.00 71.44 392 TRP A O 1
ATOM 3112 N N . ARG A 1 393 ? -2.565 -5.181 -23.519 1.00 67.88 393 ARG A N 1
ATOM 3113 C CA . ARG A 1 393 ? -1.337 -4.992 -24.306 1.00 67.88 393 ARG A CA 1
ATOM 3114 C C . ARG A 1 393 ? -1.519 -3.704 -25.096 1.00 67.88 393 ARG A C 1
ATOM 3116 O O . ARG A 1 393 ? -2.509 -3.575 -25.809 1.00 67.88 393 ARG A O 1
ATOM 3123 N N . VAL A 1 394 ? -0.594 -2.767 -24.933 1.00 66.12 394 VAL A N 1
ATOM 3124 C CA . VAL A 1 394 ? -0.638 -1.480 -25.646 1.00 66.12 394 VAL A CA 1
ATOM 3125 C C . VAL A 1 394 ? -0.126 -1.640 -27.080 1.00 66.12 394 VAL A C 1
ATOM 3127 O O . VAL A 1 394 ? -0.554 -0.913 -27.969 1.00 66.12 394 VAL A O 1
ATOM 3130 N N . TRP A 1 395 ? 0.750 -2.620 -27.314 1.00 71.06 395 TRP A N 1
ATOM 3131 C CA . TRP A 1 395 ? 1.384 -2.857 -28.609 1.00 71.06 395 TRP A CA 1
ATOM 3132 C C . TRP A 1 395 ? 0.899 -4.154 -29.256 1.00 71.06 395 TRP A C 1
ATOM 3134 O O . TRP A 1 395 ? 0.923 -5.221 -28.627 1.00 71.06 395 TRP A O 1
ATOM 3144 N N . ASP A 1 396 ? 0.541 -4.071 -30.538 1.00 64.31 396 ASP A N 1
ATOM 3145 C CA . ASP A 1 396 ? 0.179 -5.221 -31.365 1.00 64.31 396 ASP A CA 1
ATOM 3146 C C . ASP A 1 396 ? 1.340 -6.217 -31.415 1.00 64.31 396 ASP A C 1
ATOM 3148 O O . ASP A 1 396 ? 2.468 -5.887 -31.788 1.00 64.31 396 ASP A O 1
ATOM 3152 N N . ASN A 1 397 ? 1.079 -7.449 -30.971 1.00 65.44 397 ASN A N 1
ATOM 3153 C CA . ASN A 1 397 ? 2.079 -8.515 -30.834 1.00 65.44 397 ASN A CA 1
ATOM 3154 C C . ASN A 1 397 ? 3.304 -8.138 -29.969 1.00 65.44 397 ASN A C 1
ATOM 3156 O O . ASN A 1 397 ? 4.333 -8.807 -30.023 1.00 65.44 397 ASN A O 1
ATOM 3160 N N . GLY A 1 398 ? 3.203 -7.088 -29.142 1.00 66.50 398 GLY A N 1
ATOM 3161 C CA . GLY A 1 398 ? 4.296 -6.603 -28.295 1.00 66.50 398 GLY A CA 1
ATOM 3162 C C . GLY A 1 398 ? 5.387 -5.812 -29.027 1.00 66.50 398 GLY A C 1
ATOM 3163 O O . GLY A 1 398 ? 6.429 -5.554 -28.422 1.00 66.50 398 GLY A O 1
ATOM 3164 N N . VAL A 1 399 ? 5.182 -5.432 -30.297 1.00 81.31 399 VAL A N 1
ATOM 3165 C CA . VAL A 1 399 ? 6.161 -4.661 -31.083 1.00 81.31 399 VAL A CA 1
ATOM 3166 C C . VAL A 1 399 ? 6.217 -3.218 -30.578 1.00 81.31 399 VAL A C 1
ATOM 3168 O O . VAL A 1 399 ? 5.344 -2.406 -30.865 1.00 81.31 399 VAL A O 1
ATOM 3171 N N . MET A 1 400 ? 7.266 -2.906 -29.823 1.00 83.06 400 MET A N 1
ATOM 3172 C CA . MET A 1 400 ? 7.497 -1.598 -29.206 1.00 83.06 400 MET A CA 1
ATOM 3173 C C . MET A 1 400 ? 8.440 -0.719 -30.042 1.00 83.06 400 MET A C 1
ATOM 3175 O O . MET A 1 400 ? 8.306 0.501 -30.043 1.00 83.06 400 MET A O 1
ATOM 3179 N N . TYR A 1 401 ? 9.380 -1.324 -30.775 1.00 85.00 401 TYR A N 1
ATOM 3180 C CA . TYR A 1 401 ? 10.410 -0.613 -31.534 1.00 85.00 401 TYR A CA 1
ATOM 3181 C C . TYR A 1 401 ? 10.264 -0.823 -33.040 1.00 85.00 401 TYR A C 1
ATOM 3183 O O . TYR A 1 401 ? 10.191 -1.954 -33.520 1.00 85.00 401 TYR A O 1
ATOM 3191 N N . PHE A 1 402 ? 10.341 0.269 -33.807 1.00 86.06 402 PHE A N 1
ATOM 3192 C CA . PHE A 1 402 ? 10.350 0.226 -35.277 1.00 86.06 402 PHE A CA 1
ATOM 3193 C C . PHE A 1 402 ? 11.610 -0.428 -35.866 1.00 86.06 402 PHE A C 1
ATOM 3195 O O . PHE A 1 402 ? 11.600 -0.893 -37.003 1.00 86.06 402 PHE A O 1
ATOM 3202 N N . LYS A 1 403 ? 12.712 -0.445 -35.108 1.00 89.69 403 LYS A N 1
ATOM 3203 C CA . LYS A 1 403 ? 13.975 -1.097 -35.470 1.00 89.69 403 LYS A CA 1
ATOM 3204 C C . LYS A 1 403 ? 14.362 -2.067 -34.367 1.00 89.69 403 LYS A C 1
ATOM 3206 O O . LYS A 1 403 ? 14.165 -1.761 -33.193 1.00 89.69 403 LYS A O 1
ATOM 3211 N N . GLN A 1 404 ? 14.938 -3.204 -34.748 1.00 92.31 404 GLN A N 1
ATOM 3212 C CA . GLN A 1 404 ? 15.467 -4.153 -33.776 1.00 92.31 404 GLN A CA 1
ATOM 3213 C C . GLN A 1 404 ? 16.538 -3.484 -32.909 1.00 92.31 404 GLN A C 1
ATOM 3215 O O . GLN A 1 404 ? 17.401 -2.759 -33.406 1.00 92.31 404 GLN A O 1
ATOM 3220 N N . ARG A 1 405 ? 16.455 -3.735 -31.607 1.00 91.00 405 ARG A N 1
ATOM 3221 C CA . ARG A 1 405 ? 17.404 -3.313 -30.580 1.00 91.00 405 ARG A CA 1
ATOM 3222 C C . ARG A 1 405 ? 17.982 -4.543 -29.904 1.00 91.00 405 ARG A C 1
ATOM 3224 O O . ARG A 1 405 ? 17.385 -5.615 -29.939 1.00 91.00 405 ARG A O 1
ATOM 3231 N N . GLU A 1 406 ? 19.132 -4.389 -29.276 1.00 89.88 406 GLU A N 1
ATOM 3232 C CA . GLU A 1 406 ? 19.718 -5.455 -28.471 1.00 89.88 406 GLU A CA 1
ATOM 3233 C C . GLU A 1 406 ? 18.948 -5.602 -27.158 1.00 89.88 406 GLU A C 1
ATOM 3235 O O . GLU A 1 406 ? 18.679 -4.617 -26.470 1.00 89.88 406 GLU A O 1
ATOM 3240 N N . CYS A 1 407 ? 18.586 -6.837 -26.815 1.00 88.44 407 CYS A N 1
ATOM 3241 C CA . CYS A 1 407 ? 17.964 -7.178 -25.547 1.00 88.44 407 CYS A CA 1
ATOM 3242 C C . CYS A 1 407 ? 18.881 -6.761 -24.393 1.00 88.44 407 CYS A C 1
ATOM 3244 O O . CYS A 1 407 ? 20.022 -7.219 -24.293 1.00 88.44 407 CYS A O 1
ATOM 3246 N N . GLN A 1 408 ? 18.352 -5.925 -23.503 1.00 81.94 408 GLN A N 1
ATOM 3247 C CA . GLN A 1 408 ? 19.073 -5.404 -22.342 1.00 81.94 408 GLN A CA 1
ATOM 3248 C C . GLN A 1 408 ? 18.732 -6.157 -21.052 1.00 81.94 408 GLN A C 1
ATOM 3250 O O . GLN A 1 408 ? 19.168 -5.757 -19.977 1.00 81.94 408 GLN A O 1
ATOM 3255 N N . ALA A 1 409 ? 17.961 -7.247 -21.135 1.00 77.12 409 ALA A N 1
ATOM 3256 C CA . ALA A 1 409 ? 17.729 -8.112 -19.988 1.00 77.12 409 ALA A CA 1
ATOM 3257 C C . ALA A 1 409 ? 19.018 -8.869 -19.625 1.00 77.12 409 ALA A C 1
ATOM 3259 O O . ALA A 1 409 ? 19.673 -9.458 -20.487 1.00 77.12 409 ALA A O 1
ATOM 3260 N N . GLU A 1 410 ? 19.377 -8.853 -18.345 1.00 68.19 410 GLU A N 1
ATOM 3261 C CA . GLU A 1 410 ? 20.513 -9.595 -17.799 1.00 68.19 410 GLU A CA 1
ATOM 3262 C C . GLU A 1 410 ? 20.042 -11.027 -17.505 1.00 68.19 410 GLU A C 1
ATOM 3264 O O . GLU A 1 410 ? 19.424 -11.272 -16.469 1.00 68.19 410 GLU A O 1
ATOM 3269 N N . SER A 1 411 ? 20.235 -11.968 -18.434 1.00 57.97 411 SER A N 1
ATOM 3270 C CA . SER A 1 411 ? 19.761 -13.353 -18.251 1.00 57.97 411 SER A CA 1
ATOM 3271 C C . SER A 1 411 ? 20.862 -14.356 -17.902 1.00 57.97 411 SER A C 1
ATOM 3273 O O . SER A 1 411 ? 20.557 -15.384 -17.306 1.00 57.97 411 SER A O 1
ATOM 3275 N N . HIS A 1 412 ? 22.145 -14.069 -18.159 1.00 60.12 412 HIS A N 1
ATOM 3276 C CA . HIS A 1 412 ? 23.225 -15.038 -17.912 1.00 60.12 412 HIS A CA 1
ATOM 3277 C C . HIS A 1 412 ? 24.488 -14.363 -17.371 1.00 60.12 412 HIS A C 1
ATOM 3279 O O . HIS A 1 412 ? 25.002 -13.433 -17.989 1.00 60.12 412 HIS A O 1
ATOM 3285 N N . ASP A 1 413 ? 24.989 -14.831 -16.223 1.00 60.88 413 ASP A N 1
ATOM 3286 C CA . ASP A 1 413 ? 26.272 -14.419 -15.630 1.00 60.88 413 ASP A CA 1
ATOM 3287 C C . ASP A 1 413 ? 26.478 -12.894 -15.538 1.00 60.88 413 ASP A C 1
ATOM 3289 O O . ASP A 1 413 ? 27.561 -12.383 -15.832 1.00 60.88 413 ASP A O 1
ATOM 3293 N N . ALA A 1 414 ? 25.419 -12.158 -15.174 1.00 61.88 414 ALA A N 1
ATOM 3294 C CA . ALA A 1 414 ? 25.408 -10.692 -15.096 1.00 61.88 414 ALA A CA 1
ATOM 3295 C C . ALA A 1 414 ? 25.808 -9.977 -16.409 1.00 61.88 414 ALA A C 1
ATOM 3297 O O . ALA A 1 414 ? 26.330 -8.861 -16.393 1.00 61.88 414 ALA A O 1
ATOM 3298 N N . LYS A 1 415 ? 25.561 -10.610 -17.564 1.00 67.12 415 LYS A N 1
ATOM 3299 C CA . LYS A 1 415 ? 25.732 -10.014 -18.895 1.00 67.12 415 LYS A CA 1
ATOM 3300 C C . LYS A 1 415 ? 24.382 -9.735 -19.545 1.00 67.12 415 LYS A C 1
ATOM 3302 O O . LYS A 1 415 ? 23.436 -10.513 -19.412 1.00 67.12 415 LYS A O 1
ATOM 3307 N N . ALA A 1 416 ? 24.319 -8.631 -20.289 1.00 75.56 416 ALA A N 1
ATOM 3308 C CA . ALA A 1 416 ? 23.184 -8.330 -21.152 1.00 75.56 416 ALA A CA 1
ATOM 3309 C C . ALA A 1 416 ? 23.025 -9.427 -22.217 1.00 75.56 416 ALA A C 1
ATOM 3311 O O . ALA A 1 416 ? 24.009 -9.883 -22.800 1.00 75.56 416 ALA A O 1
ATOM 3312 N N . CYS A 1 417 ? 21.782 -9.833 -22.472 1.00 86.06 417 CYS A N 1
ATOM 3313 C CA . CYS A 1 417 ? 21.446 -10.877 -23.437 1.00 86.06 417 CYS A CA 1
ATOM 3314 C C . CYS A 1 417 ? 21.932 -10.558 -24.863 1.00 86.06 417 CYS A C 1
ATOM 3316 O O . CYS A 1 417 ? 22.413 -11.445 -25.566 1.00 86.06 417 CYS A O 1
ATOM 3318 N N . GLY A 1 418 ? 21.783 -9.311 -25.320 1.00 87.56 418 GLY A N 1
ATOM 3319 C CA . GLY A 1 418 ? 22.261 -8.855 -26.631 1.00 87.56 418 GLY A CA 1
ATOM 3320 C C . GLY A 1 418 ? 21.438 -9.328 -27.840 1.00 87.56 418 GLY A C 1
ATOM 3321 O O . GLY A 1 418 ? 21.612 -8.803 -28.936 1.00 87.56 418 GLY A O 1
ATOM 3322 N N . LYS A 1 419 ? 20.504 -10.278 -27.679 1.00 92.00 419 LYS A N 1
ATOM 3323 C CA . LYS A 1 419 ? 19.651 -10.763 -28.783 1.00 92.00 419 LYS A CA 1
ATOM 3324 C C . LYS A 1 419 ? 18.822 -9.635 -29.397 1.00 92.00 419 LYS A C 1
ATOM 3326 O O . LYS A 1 419 ? 18.207 -8.857 -28.672 1.00 92.00 419 LYS A O 1
ATOM 3331 N N . ALA A 1 420 ? 18.750 -9.589 -30.725 1.00 94.38 420 ALA A N 1
ATOM 3332 C CA . ALA A 1 420 ? 17.927 -8.620 -31.439 1.00 94.38 420 ALA A CA 1
ATOM 3333 C C . ALA A 1 420 ? 16.433 -8.803 -31.109 1.00 94.38 420 ALA A C 1
ATOM 3335 O O . ALA A 1 4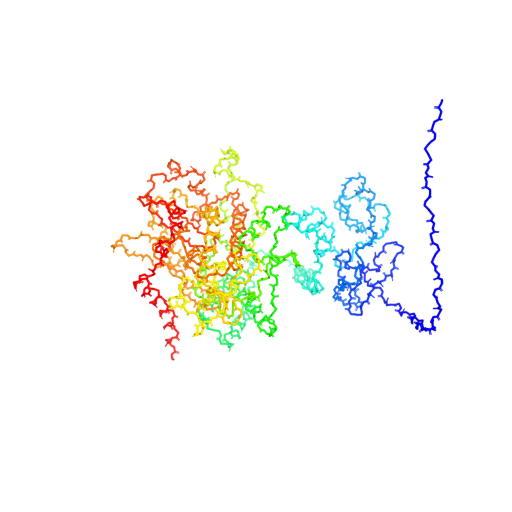20 ? 15.906 -9.914 -31.152 1.00 94.38 420 ALA A O 1
ATOM 3336 N N . THR A 1 421 ? 15.745 -7.710 -30.784 1.00 93.38 421 THR A N 1
ATOM 3337 C CA . THR A 1 421 ? 14.324 -7.694 -30.430 1.00 93.38 421 THR A CA 1
ATOM 3338 C C . THR A 1 421 ? 13.661 -6.389 -30.864 1.00 93.38 421 THR A C 1
ATOM 3340 O O . THR A 1 421 ? 14.275 -5.325 -30.843 1.00 93.38 421 THR A O 1
ATOM 3343 N N . ASN A 1 422 ? 12.396 -6.456 -31.266 1.00 92.62 422 ASN A N 1
ATOM 3344 C CA . ASN A 1 422 ? 11.539 -5.291 -31.500 1.00 92.62 422 ASN A CA 1
ATOM 3345 C C . ASN A 1 422 ? 10.540 -5.068 -30.352 1.00 92.62 422 ASN A C 1
ATOM 3347 O O . ASN A 1 422 ? 9.700 -4.177 -30.435 1.00 92.62 422 ASN A O 1
ATOM 3351 N N . THR A 1 423 ? 10.628 -5.851 -29.280 1.00 90.31 423 THR A N 1
ATOM 3352 C CA . THR A 1 423 ? 9.729 -5.784 -28.128 1.00 90.31 423 THR A CA 1
ATOM 3353 C C . THR A 1 423 ? 10.454 -5.241 -26.899 1.00 90.31 423 THR A C 1
ATOM 3355 O O . THR A 1 423 ? 11.671 -5.398 -26.760 1.00 90.31 423 THR A O 1
ATOM 3358 N N . GLY A 1 424 ? 9.716 -4.644 -25.968 1.00 89.38 424 GLY A N 1
ATOM 3359 C CA . GLY A 1 424 ? 10.286 -4.070 -24.751 1.00 89.38 424 GLY A CA 1
ATOM 3360 C C . GLY A 1 424 ? 9.367 -4.182 -23.545 1.00 89.38 424 GLY A C 1
ATOM 3361 O O . GLY A 1 424 ? 8.268 -4.725 -23.630 1.00 89.38 424 GLY A O 1
ATOM 3362 N N . CYS A 1 425 ? 9.850 -3.704 -22.405 1.00 89.06 425 CYS A N 1
ATOM 3363 C CA . CYS A 1 425 ? 9.098 -3.679 -21.163 1.00 89.06 425 CYS A CA 1
ATOM 3364 C C . CYS A 1 425 ? 7.866 -2.777 -21.290 1.00 89.06 425 CYS A C 1
ATOM 3366 O O . CYS A 1 425 ? 7.998 -1.576 -21.501 1.00 89.06 425 CYS A O 1
ATOM 3368 N N . GLU A 1 426 ? 6.684 -3.340 -21.068 1.00 87.38 426 GLU A N 1
ATOM 3369 C CA . GLU A 1 426 ? 5.380 -2.672 -21.134 1.00 87.38 426 GLU A CA 1
ATOM 3370 C C . GLU A 1 426 ? 5.075 -1.805 -19.902 1.00 87.38 426 GLU A C 1
ATOM 3372 O O . GLU A 1 426 ? 3.936 -1.415 -19.671 1.00 87.38 426 GLU A O 1
ATOM 3377 N N . ASP A 1 427 ? 6.078 -1.521 -19.077 1.00 85.62 427 ASP A N 1
ATOM 3378 C CA . ASP A 1 427 ? 5.916 -0.702 -17.885 1.00 85.62 427 ASP A CA 1
ATOM 3379 C C . ASP A 1 427 ? 6.146 0.779 -18.197 1.00 85.62 427 ASP A C 1
ATOM 3381 O O . ASP A 1 427 ? 7.185 1.159 -18.743 1.00 85.62 427 ASP A O 1
ATOM 3385 N N . HIS A 1 428 ? 5.198 1.627 -17.803 1.00 80.25 428 HIS A N 1
ATOM 3386 C CA . HIS A 1 428 ? 5.212 3.052 -18.136 1.00 80.25 428 HIS A CA 1
ATOM 3387 C C . HIS A 1 428 ? 6.087 3.909 -17.203 1.00 80.25 428 HIS A C 1
ATOM 3389 O O . HIS A 1 428 ? 6.133 5.131 -17.342 1.00 80.25 428 HIS A O 1
ATOM 3395 N N . THR A 1 429 ? 6.792 3.308 -16.242 1.00 75.88 429 THR A N 1
ATOM 3396 C CA . THR A 1 429 ? 7.812 4.013 -15.446 1.00 75.88 429 THR A CA 1
ATOM 3397 C C . THR A 1 429 ? 9.146 4.132 -16.180 1.00 75.88 429 THR A C 1
ATOM 3399 O O . THR A 1 429 ? 10.061 4.780 -15.674 1.00 75.88 429 THR A O 1
ATOM 3402 N N . HIS A 1 430 ? 9.300 3.544 -17.368 1.00 72.31 430 HIS A N 1
ATOM 3403 C CA . HIS A 1 430 ? 10.524 3.744 -18.127 1.00 72.31 430 HIS A CA 1
ATOM 3404 C C . HIS A 1 430 ? 10.724 5.196 -18.565 1.00 72.31 430 HIS A C 1
ATOM 3406 O O . HIS A 1 430 ? 9.798 5.868 -19.011 1.00 72.31 430 HIS A O 1
ATOM 3412 N N . SER A 1 431 ? 11.966 5.677 -18.482 1.00 61.53 431 SER A N 1
ATOM 3413 C CA . SER A 1 431 ? 12.356 6.922 -19.138 1.00 61.53 431 SER A CA 1
ATOM 3414 C C . SER A 1 431 ? 12.713 6.641 -20.608 1.00 61.53 431 SER A C 1
ATOM 3416 O O . SER A 1 431 ? 13.456 5.712 -20.918 1.00 61.53 431 SER A O 1
ATOM 3418 N N . GLY A 1 432 ? 12.185 7.438 -21.544 1.00 67.44 432 GLY A N 1
ATOM 3419 C CA . GLY A 1 432 ? 12.457 7.263 -22.979 1.00 67.44 432 GLY A CA 1
ATOM 3420 C C . GLY A 1 432 ? 11.637 6.142 -23.633 1.00 67.44 432 GLY A C 1
ATOM 3421 O O . GLY A 1 432 ? 10.460 5.992 -23.341 1.00 67.44 432 GLY A O 1
ATOM 3422 N N . GLU A 1 433 ? 12.243 5.375 -24.544 1.00 68.62 433 GLU A N 1
ATOM 3423 C CA . GLU A 1 433 ? 11.541 4.384 -25.386 1.00 68.62 433 GLU A CA 1
ATOM 3424 C C . GLU A 1 433 ? 11.304 3.011 -24.709 1.00 68.62 433 GLU A C 1
ATOM 3426 O O . GLU A 1 433 ? 10.968 2.041 -25.380 1.00 68.62 433 GLU A O 1
ATOM 3431 N N . GLY A 1 434 ? 11.513 2.875 -23.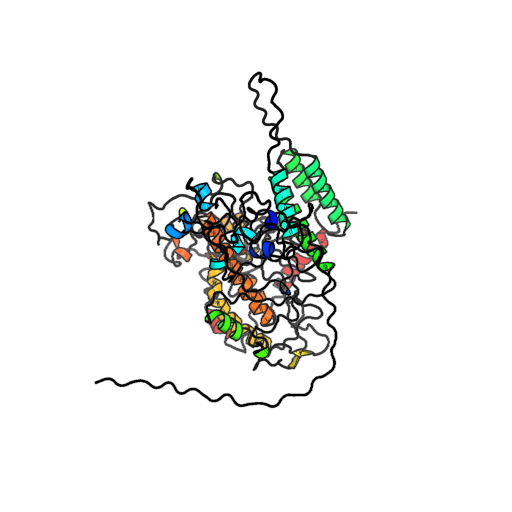396 1.00 75.50 434 GLY A N 1
ATOM 3432 C CA . GLY A 1 434 ? 11.406 1.583 -22.700 1.00 75.50 434 GLY A CA 1
ATOM 3433 C C . GLY A 1 434 ? 12.673 0.719 -22.772 1.00 75.50 434 GLY A C 1
ATOM 3434 O O . GLY A 1 434 ? 13.633 1.047 -23.471 1.00 75.50 434 GLY A O 1
ATOM 3435 N N . MET A 1 435 ? 12.681 -0.400 -22.037 1.00 85.75 435 MET A N 1
ATOM 3436 C CA . MET A 1 435 ? 13.793 -1.364 -22.005 1.00 85.75 435 MET A CA 1
ATOM 3437 C C . MET A 1 435 ? 13.567 -2.511 -23.009 1.00 85.75 435 MET A C 1
ATOM 3439 O O . MET A 1 435 ? 12.574 -3.223 -22.856 1.00 85.75 435 MET A O 1
ATOM 3443 N N . PRO A 1 436 ? 14.470 -2.762 -23.978 1.00 89.50 436 PRO A N 1
ATOM 3444 C CA . PRO A 1 436 ? 14.332 -3.879 -24.913 1.00 89.50 436 PRO A CA 1
ATOM 3445 C C . PRO A 1 436 ? 14.487 -5.245 -24.235 1.00 89.50 436 PRO A C 1
ATOM 3447 O O . PRO A 1 436 ? 15.461 -5.481 -23.517 1.00 89.50 436 PRO A O 1
ATOM 3450 N N . ILE A 1 437 ? 13.553 -6.164 -24.497 1.00 90.19 437 ILE A N 1
ATOM 3451 C CA . ILE A 1 437 ? 13.533 -7.525 -23.929 1.00 90.19 437 ILE A CA 1
ATOM 3452 C C . ILE A 1 437 ? 13.144 -8.513 -25.032 1.00 90.19 437 ILE A C 1
ATOM 3454 O O . ILE A 1 437 ? 12.090 -8.350 -25.645 1.00 90.19 437 ILE A O 1
ATOM 3458 N N . CYS A 1 438 ? 13.958 -9.536 -25.297 1.00 90.88 438 CYS A N 1
ATOM 3459 C CA . CYS A 1 438 ? 13.615 -10.616 -26.233 1.00 90.88 438 CYS A CA 1
ATOM 3460 C C . CYS A 1 438 ? 12.627 -11.623 -25.611 1.00 90.88 438 CYS A C 1
ATOM 3462 O O . CYS A 1 438 ? 12.446 -11.645 -24.397 1.00 90.88 438 CYS A O 1
ATOM 3464 N N . GLU A 1 439 ? 11.971 -12.446 -26.438 1.00 89.69 439 GLU A N 1
ATOM 3465 C CA . GLU A 1 439 ? 10.996 -13.459 -25.982 1.00 89.69 439 GLU A CA 1
ATOM 3466 C C . GLU A 1 439 ? 11.572 -14.399 -24.920 1.00 89.69 439 GLU A C 1
ATOM 3468 O O . GLU A 1 439 ? 10.972 -14.601 -23.873 1.00 89.69 439 GLU A O 1
ATOM 3473 N N . GLU A 1 440 ? 12.775 -14.918 -25.153 1.00 90.19 440 GLU A N 1
ATOM 3474 C CA . GLU A 1 440 ? 13.381 -15.903 -24.259 1.00 90.19 440 GLU A CA 1
ATOM 3475 C C . GLU A 1 440 ? 13.656 -15.333 -22.860 1.00 90.19 440 GLU A C 1
ATOM 3477 O O . GLU A 1 440 ? 13.297 -15.954 -21.864 1.00 90.19 440 GLU A O 1
ATOM 3482 N N . CYS A 1 441 ? 14.223 -14.123 -22.764 1.00 88.69 441 CYS A N 1
ATOM 3483 C CA . CYS A 1 441 ? 14.450 -13.475 -21.468 1.00 88.69 441 CYS A CA 1
ATOM 3484 C C . CYS A 1 441 ? 13.138 -13.106 -20.764 1.00 88.69 441 CYS A C 1
ATOM 3486 O O . CYS A 1 441 ? 13.077 -13.101 -19.535 1.00 88.69 441 CYS A O 1
ATOM 3488 N N . GLU A 1 442 ? 12.099 -12.756 -21.527 1.00 89.50 442 GLU A N 1
ATOM 3489 C CA . GLU A 1 442 ? 10.773 -12.452 -20.993 1.00 89.50 442 GLU A CA 1
ATOM 3490 C C . GLU A 1 442 ? 10.138 -13.692 -20.359 1.00 89.50 442 GLU A C 1
ATOM 3492 O O . GLU A 1 442 ? 9.681 -13.600 -19.213 1.00 89.50 442 GLU A O 1
ATOM 3497 N N . GLN A 1 443 ? 10.179 -14.825 -21.065 1.00 88.12 443 GLN A N 1
ATOM 3498 C CA . GLN A 1 443 ? 9.657 -16.112 -20.615 1.00 88.12 443 GLN A CA 1
ATOM 3499 C C . GLN A 1 443 ? 10.451 -16.651 -19.418 1.00 88.12 443 GLN A C 1
ATOM 3501 O O . GLN A 1 443 ? 9.864 -16.953 -18.385 1.00 88.12 443 GLN A O 1
ATOM 3506 N N . GLU A 1 444 ? 11.787 -16.658 -19.482 1.00 87.25 444 GLU A N 1
ATOM 3507 C CA . GLU A 1 444 ? 12.637 -17.100 -18.365 1.00 87.25 444 GLU A CA 1
ATOM 3508 C C . GLU A 1 444 ? 12.409 -16.247 -17.104 1.00 87.25 444 GLU A C 1
ATOM 3510 O O . GLU A 1 444 ? 12.362 -16.742 -15.975 1.00 87.25 444 GLU A O 1
ATOM 3515 N N . SER A 1 445 ? 12.258 -14.932 -17.281 1.00 87.62 445 SER A N 1
ATOM 3516 C CA . SER A 1 445 ? 11.879 -14.038 -16.192 1.00 87.62 445 SER A CA 1
ATOM 3517 C C . SER A 1 445 ? 10.491 -14.408 -15.654 1.00 87.62 445 SER A C 1
ATOM 3519 O O . SER A 1 445 ? 10.332 -14.589 -14.449 1.00 87.62 445 SER A O 1
ATOM 3521 N N . ARG A 1 446 ? 9.493 -14.596 -16.525 1.00 89.00 446 ARG A N 1
ATOM 3522 C CA . ARG A 1 446 ? 8.118 -14.939 -16.134 1.00 89.00 446 ARG A CA 1
ATOM 3523 C C . ARG A 1 446 ? 8.093 -16.205 -15.277 1.00 89.00 446 ARG A C 1
ATOM 3525 O O . ARG A 1 446 ? 7.540 -16.165 -14.179 1.00 89.00 446 ARG A O 1
ATOM 3532 N N . ASP A 1 447 ? 8.747 -17.269 -15.729 1.00 85.00 447 ASP A N 1
ATOM 3533 C CA . ASP A 1 447 ? 8.751 -18.575 -15.063 1.00 85.00 447 ASP A CA 1
ATOM 3534 C C . ASP A 1 447 ? 9.355 -18.497 -13.657 1.00 85.00 447 ASP A C 1
ATOM 3536 O O . ASP A 1 447 ? 8.787 -19.014 -12.691 1.00 85.00 447 ASP A O 1
ATOM 3540 N N . ARG A 1 448 ? 10.467 -17.766 -13.503 1.00 86.50 448 ARG A N 1
ATOM 3541 C CA . ARG A 1 448 ? 11.090 -17.548 -12.189 1.00 86.50 448 ARG A CA 1
ATOM 3542 C C . ARG A 1 448 ? 10.187 -16.781 -11.233 1.00 86.50 448 ARG A C 1
ATOM 3544 O O . ARG A 1 448 ? 10.061 -17.160 -10.069 1.00 86.50 448 ARG A O 1
ATOM 3551 N N . PHE A 1 449 ? 9.568 -15.702 -11.707 1.00 89.38 449 PHE A N 1
ATOM 3552 C CA . PHE A 1 449 ? 8.741 -14.857 -10.849 1.00 89.38 449 PHE A CA 1
ATOM 3553 C C . PHE A 1 449 ? 7.397 -15.501 -10.495 1.00 89.38 449 PHE A C 1
ATOM 3555 O O . PHE A 1 449 ? 6.887 -15.230 -9.412 1.00 89.38 449 PHE A O 1
ATOM 3562 N N . ILE A 1 450 ? 6.833 -16.371 -11.340 1.00 85.06 450 ILE A N 1
ATOM 3563 C CA . ILE A 1 450 ? 5.591 -17.095 -11.020 1.00 85.06 450 ILE A CA 1
ATOM 3564 C C . ILE A 1 450 ? 5.777 -17.998 -9.800 1.00 85.06 450 ILE A C 1
ATOM 3566 O O . ILE A 1 450 ? 4.927 -17.998 -8.907 1.00 85.06 450 ILE A O 1
ATOM 3570 N N . LEU A 1 451 ? 6.905 -18.710 -9.718 1.00 81.50 451 LEU A N 1
ATOM 3571 C CA . LEU A 1 451 ? 7.208 -19.575 -8.576 1.00 81.50 451 LEU A CA 1
ATOM 3572 C C . LEU A 1 451 ? 7.322 -18.776 -7.271 1.00 81.50 451 LEU A C 1
ATOM 3574 O O . LEU A 1 451 ? 6.739 -19.173 -6.264 1.00 81.50 451 LEU A O 1
ATOM 3578 N N . ALA A 1 452 ? 8.004 -17.627 -7.300 1.00 83.44 452 ALA A N 1
ATOM 3579 C CA . ALA A 1 452 ? 8.127 -16.747 -6.134 1.00 83.44 452 ALA A CA 1
ATOM 3580 C C . ALA A 1 452 ? 6.816 -16.026 -5.775 1.00 83.44 452 ALA A C 1
ATOM 3582 O O . ALA A 1 452 ? 6.566 -15.714 -4.615 1.00 83.44 452 ALA A O 1
ATOM 3583 N N . PHE A 1 453 ? 5.951 -15.772 -6.756 1.00 86.19 453 PHE A N 1
ATOM 3584 C CA . PHE A 1 453 ? 4.663 -15.119 -6.536 1.00 86.19 453 PHE A CA 1
ATOM 3585 C C . PHE A 1 453 ? 3.599 -16.063 -5.973 1.00 86.19 453 PHE A C 1
ATOM 3587 O O . PHE A 1 453 ? 2.716 -15.620 -5.242 1.00 86.19 453 PHE A O 1
ATOM 3594 N N . SER A 1 454 ? 3.676 -17.359 -6.282 1.00 80.44 454 SER A N 1
ATOM 3595 C CA . SER A 1 454 ? 2.664 -18.350 -5.903 1.00 80.44 454 SER A CA 1
ATOM 3596 C C . SER A 1 454 ? 2.293 -18.338 -4.406 1.00 80.44 454 SER A C 1
ATOM 3598 O O . SER A 1 454 ? 1.096 -18.286 -4.108 1.00 80.44 454 SER A O 1
ATOM 3600 N N . PRO A 1 455 ? 3.242 -18.307 -3.444 1.00 80.81 455 PRO A N 1
ATOM 3601 C CA . PRO A 1 455 ? 2.905 -18.235 -2.019 1.00 80.81 455 PRO A CA 1
ATOM 3602 C C . PRO A 1 455 ? 2.121 -16.969 -1.637 1.00 80.81 455 PRO A C 1
ATOM 3604 O O . PRO A 1 455 ? 1.225 -17.026 -0.796 1.00 80.81 455 PRO A O 1
ATOM 3607 N N . LEU A 1 456 ? 2.400 -15.839 -2.296 1.00 85.50 456 LEU A N 1
ATOM 3608 C CA . LEU A 1 456 ? 1.740 -14.559 -2.026 1.00 85.50 456 LEU A CA 1
ATOM 3609 C C . LEU A 1 456 ? 0.293 -14.523 -2.520 1.00 85.50 456 LEU A C 1
ATOM 3611 O O . LEU A 1 456 ? -0.502 -13.734 -2.014 1.00 85.50 456 LEU A O 1
ATOM 3615 N N . VAL A 1 457 ? -0.082 -15.368 -3.486 1.00 87.56 457 VAL A N 1
ATOM 3616 C CA . VAL A 1 457 ? -1.428 -15.356 -4.082 1.00 87.56 457 VAL A CA 1
ATOM 3617 C C . VAL A 1 457 ? -2.503 -15.565 -3.028 1.00 87.56 457 VAL A C 1
ATOM 3619 O O . VAL A 1 457 ? -3.497 -14.845 -3.030 1.00 87.56 457 VAL A O 1
ATOM 3622 N N . MET A 1 458 ? -2.323 -16.524 -2.119 1.00 85.12 458 MET A N 1
ATOM 3623 C CA . MET A 1 458 ? -3.302 -16.760 -1.054 1.00 85.12 458 MET A CA 1
ATOM 3624 C C . MET A 1 458 ? -3.359 -15.582 -0.090 1.00 85.12 458 MET A C 1
ATOM 3626 O O . MET A 1 458 ? -4.437 -15.195 0.357 1.00 85.12 458 MET A O 1
ATOM 3630 N N . ASP A 1 459 ? -2.216 -14.949 0.145 1.00 89.81 459 ASP A N 1
ATOM 3631 C CA . ASP A 1 459 ? -2.115 -13.796 1.018 1.00 89.81 459 ASP A CA 1
ATOM 3632 C C . ASP A 1 459 ? -2.755 -12.528 0.439 1.00 89.81 459 ASP A C 1
ATOM 3634 O O . ASP A 1 459 ? -3.287 -11.691 1.173 1.00 89.81 459 ASP A O 1
ATOM 3638 N N . MET A 1 460 ? -2.798 -12.419 -0.887 1.00 93.25 460 MET A N 1
ATOM 3639 C CA . MET A 1 460 ? -3.532 -11.369 -1.590 1.00 93.25 460 MET A CA 1
ATOM 3640 C C . MET A 1 460 ? -5.043 -11.485 -1.422 1.00 93.25 460 MET A C 1
ATOM 3642 O O . MET A 1 460 ? -5.739 -10.486 -1.603 1.00 93.25 460 MET A O 1
ATOM 3646 N N . ARG A 1 461 ? -5.573 -12.680 -1.148 1.00 94.06 461 ARG A N 1
ATOM 3647 C CA . ARG A 1 461 ? -7.013 -12.937 -1.136 1.00 94.06 461 ARG A CA 1
ATOM 3648 C C . ARG A 1 461 ? -7.552 -12.766 0.274 1.00 94.06 461 ARG A C 1
ATOM 3650 O O . ARG A 1 461 ? -7.210 -13.516 1.181 1.00 94.06 461 ARG A O 1
ATOM 3657 N N . GLN A 1 462 ? -8.449 -11.804 0.442 1.00 96.31 462 GLN A N 1
ATOM 3658 C CA . GLN A 1 462 ? -9.255 -11.707 1.646 1.00 96.31 462 GLN A CA 1
ATOM 3659 C C . GLN A 1 462 ? -10.660 -12.218 1.348 1.00 96.31 462 GLN A C 1
ATOM 3661 O O . GLN A 1 462 ? -11.460 -11.546 0.692 1.00 96.31 462 GLN A O 1
ATOM 3666 N N . TYR A 1 463 ? -10.933 -13.443 1.790 1.00 95.00 463 TYR A N 1
ATOM 3667 C CA . TYR A 1 463 ? -12.174 -14.138 1.483 1.00 95.00 463 TYR A CA 1
ATOM 3668 C C . TYR A 1 463 ? -13.361 -13.539 2.235 1.00 95.00 463 TYR A C 1
ATOM 3670 O O . TYR A 1 463 ? -13.242 -13.023 3.353 1.00 95.00 463 TYR A O 1
ATOM 3678 N N . LEU A 1 464 ? -14.529 -13.609 1.601 1.00 94.44 464 LEU A N 1
ATOM 3679 C CA . LEU A 1 464 ? -15.794 -13.276 2.237 1.00 94.44 464 LEU A CA 1
ATOM 3680 C C . LEU A 1 464 ? -16.208 -14.413 3.181 1.00 94.44 464 LEU A C 1
ATOM 3682 O O . LEU A 1 464 ? -15.858 -15.570 2.968 1.00 94.44 464 LEU A O 1
ATOM 3686 N N . CYS A 1 465 ? -16.947 -14.083 4.239 1.00 94.44 465 CYS A N 1
ATOM 3687 C CA . CYS A 1 465 ? -17.493 -15.073 5.167 1.00 94.44 465 CYS A CA 1
ATOM 3688 C C . CYS A 1 465 ? -18.662 -15.849 4.541 1.00 94.44 465 CYS A C 1
ATOM 3690 O O . CYS A 1 465 ? -19.302 -15.355 3.609 1.00 94.44 465 CYS A O 1
ATOM 3692 N N . TRP A 1 466 ? -18.987 -17.015 5.109 1.00 91.81 466 TRP A N 1
ATOM 3693 C CA . TRP A 1 466 ? -20.133 -17.848 4.713 1.00 91.81 466 TRP A CA 1
ATOM 3694 C C . TRP A 1 466 ? -21.434 -17.051 4.588 1.00 91.81 466 TRP A C 1
ATOM 3696 O O . TRP A 1 466 ? -22.094 -17.094 3.558 1.00 91.81 466 TRP A O 1
ATOM 3706 N N . THR A 1 467 ? -21.773 -16.255 5.606 1.00 91.31 467 THR A N 1
ATOM 3707 C CA . THR A 1 467 ? -23.022 -15.477 5.631 1.00 91.31 467 THR A CA 1
ATOM 3708 C C . THR A 1 467 ? -23.122 -14.495 4.470 1.00 91.31 467 THR A C 1
ATOM 3710 O O . THR A 1 467 ? -24.212 -14.240 3.976 1.00 91.31 467 THR A O 1
ATOM 3713 N N . CYS A 1 468 ? -21.994 -13.924 4.043 1.00 90.81 468 CYS A N 1
ATOM 3714 C CA . CYS A 1 468 ? -21.983 -13.025 2.897 1.00 90.81 468 CYS A CA 1
ATOM 3715 C C . CYS A 1 468 ? -22.045 -13.808 1.585 1.00 90.81 468 CYS A C 1
ATOM 3717 O O . CYS A 1 468 ? -22.716 -13.361 0.670 1.00 90.81 468 CYS A O 1
ATOM 3719 N N . THR A 1 469 ? -21.367 -14.952 1.482 1.00 83.94 469 THR A N 1
ATOM 3720 C CA . THR A 1 469 ? -21.298 -15.744 0.242 1.00 83.94 469 THR A CA 1
ATOM 3721 C C . THR A 1 469 ? -22.495 -16.667 0.014 1.00 83.94 469 THR A C 1
ATOM 3723 O O . THR A 1 469 ? -22.659 -17.164 -1.101 1.00 83.94 469 THR A O 1
ATOM 3726 N N . ASN A 1 470 ? -23.352 -16.858 1.022 1.00 81.75 470 ASN A N 1
ATOM 3727 C CA . ASN A 1 470 ? -24.620 -17.575 0.917 1.00 81.75 470 ASN A CA 1
ATOM 3728 C C . ASN A 1 470 ? -25.628 -16.762 0.077 1.00 81.75 470 ASN A C 1
ATOM 3730 O O . ASN A 1 470 ? -26.471 -16.032 0.597 1.00 81.75 470 ASN A O 1
ATOM 3734 N N . GLY A 1 471 ? -25.467 -16.851 -1.245 1.00 73.44 471 GLY A N 1
ATOM 3735 C CA . GLY A 1 471 ? -26.139 -16.023 -2.243 1.00 73.44 471 GLY A CA 1
ATOM 3736 C C . GLY A 1 471 ? -25.222 -14.915 -2.765 1.00 73.44 471 GLY A C 1
ATOM 3737 O O . GLY A 1 471 ? -24.937 -13.942 -2.076 1.00 73.44 471 GLY A O 1
ATOM 3738 N N . VAL A 1 472 ? -24.773 -15.035 -4.019 1.00 75.06 472 VAL A N 1
ATOM 3739 C CA . VAL A 1 472 ? -23.861 -14.055 -4.642 1.00 75.06 472 VAL A CA 1
ATOM 3740 C C . VAL A 1 472 ? -24.574 -12.757 -5.037 1.00 75.06 472 VAL A C 1
ATOM 3742 O O . VAL A 1 472 ? -24.000 -11.676 -4.904 1.00 75.06 472 VAL A O 1
ATOM 3745 N N . TYR A 1 473 ? -25.832 -12.845 -5.482 1.00 81.06 473 TYR A N 1
ATOM 3746 C CA . TYR A 1 473 ? -26.588 -11.694 -5.990 1.00 81.06 473 TYR A CA 1
ATOM 3747 C C . TYR A 1 473 ? -26.725 -10.542 -4.986 1.00 81.06 473 TYR A C 1
ATOM 3749 O O . TYR A 1 473 ? -26.409 -9.419 -5.373 1.00 81.06 473 TYR A O 1
ATOM 3757 N N . PRO A 1 474 ? -27.066 -10.771 -3.701 1.00 84.75 474 PRO A N 1
ATOM 3758 C CA . PRO A 1 474 ? -27.143 -9.686 -2.724 1.00 84.75 474 PRO A CA 1
ATOM 3759 C C . PRO A 1 474 ? -25.839 -8.898 -2.550 1.00 84.75 474 PRO A C 1
ATOM 3761 O O . PRO A 1 474 ? -25.878 -7.703 -2.268 1.00 84.75 474 PRO A O 1
ATOM 3764 N N . ILE A 1 475 ? -24.669 -9.536 -2.700 1.00 86.38 475 ILE A N 1
ATOM 3765 C CA . ILE A 1 475 ? -23.394 -8.805 -2.658 1.00 86.38 475 ILE A CA 1
ATOM 3766 C C . ILE A 1 475 ? -23.201 -8.014 -3.947 1.00 86.38 475 ILE A C 1
ATOM 3768 O O . ILE A 1 475 ? -22.831 -6.847 -3.879 1.00 86.38 475 ILE A O 1
ATOM 3772 N N . LEU A 1 476 ? -23.440 -8.626 -5.110 1.00 85.75 476 LEU A N 1
ATOM 3773 C CA . LEU A 1 476 ? -23.313 -7.927 -6.389 1.00 85.75 476 LEU A CA 1
ATOM 3774 C C . LEU A 1 476 ? -24.215 -6.683 -6.428 1.00 85.75 476 LEU A C 1
ATOM 3776 O O . LEU A 1 476 ? -23.755 -5.610 -6.796 1.00 85.75 476 LEU A O 1
ATOM 3780 N N . GLU A 1 477 ? -25.455 -6.777 -5.953 1.00 84.94 477 GLU A N 1
ATOM 3781 C CA . GLU A 1 477 ? -26.342 -5.614 -5.831 1.00 84.94 477 GLU A CA 1
ATOM 3782 C C . GLU A 1 477 ? -25.777 -4.537 -4.898 1.00 84.94 477 GLU A C 1
ATOM 3784 O O . GLU A 1 477 ? -25.812 -3.358 -5.238 1.00 84.94 477 GLU A O 1
ATOM 3789 N N . LYS A 1 478 ? -25.186 -4.917 -3.757 1.00 85.12 478 LYS A N 1
ATOM 3790 C CA . LYS A 1 478 ? -24.527 -3.962 -2.845 1.00 85.12 478 LYS A CA 1
ATOM 3791 C C . LYS A 1 478 ? -23.298 -3.289 -3.449 1.00 85.12 478 LYS A C 1
ATOM 3793 O O . LYS A 1 478 ? -22.947 -2.191 -3.029 1.00 85.12 478 LYS A O 1
ATOM 3798 N N . LEU A 1 479 ? -22.630 -3.942 -4.397 1.00 85.62 479 LEU A N 1
ATOM 3799 C CA . LEU A 1 479 ? -21.488 -3.374 -5.111 1.00 85.62 479 LEU A CA 1
ATOM 3800 C C . LEU A 1 479 ? -21.911 -2.449 -6.257 1.00 85.62 479 LEU A C 1
ATOM 3802 O O . LEU A 1 479 ? -21.057 -1.734 -6.791 1.00 85.62 479 LEU A O 1
ATOM 3806 N N . ALA A 1 480 ? -23.192 -2.431 -6.632 1.00 81.56 480 ALA A N 1
ATOM 3807 C CA . ALA A 1 480 ? -23.692 -1.541 -7.667 1.00 81.56 480 ALA A CA 1
ATOM 3808 C C . ALA A 1 480 ? -23.377 -0.080 -7.313 1.00 81.56 480 ALA A C 1
ATOM 3810 O O . ALA A 1 480 ? -23.607 0.370 -6.192 1.00 81.56 480 ALA A O 1
ATOM 3811 N N . ARG A 1 481 ? -22.835 0.661 -8.281 1.00 77.00 481 ARG A N 1
ATOM 3812 C CA . ARG A 1 481 ? -22.487 2.084 -8.179 1.00 77.00 481 ARG A CA 1
ATOM 3813 C C . ARG A 1 481 ? -21.472 2.434 -7.092 1.00 77.00 481 ARG A C 1
ATOM 3815 O O . ARG A 1 481 ? -21.369 3.587 -6.692 1.00 77.00 481 ARG A O 1
ATOM 3822 N N . THR A 1 482 ? -20.706 1.456 -6.609 1.00 77.06 482 THR A N 1
ATOM 3823 C CA . THR A 1 482 ? -19.657 1.692 -5.598 1.00 77.06 482 THR A CA 1
ATOM 3824 C C . THR A 1 482 ? -18.296 2.023 -6.207 1.00 77.06 482 THR A C 1
ATOM 3826 O O . THR A 1 482 ? -17.374 2.417 -5.494 1.00 77.06 482 THR A O 1
ATOM 3829 N N . GLY A 1 483 ? -18.136 1.832 -7.519 1.00 78.19 483 GLY A N 1
ATOM 3830 C CA . GLY A 1 483 ? -16.843 1.925 -8.185 1.00 78.19 483 GLY A CA 1
ATOM 3831 C C . GLY A 1 483 ? -15.960 0.697 -7.960 1.00 78.19 483 GLY A C 1
ATOM 3832 O O . GLY A 1 483 ? -14.750 0.751 -8.191 1.00 78.19 483 GLY A O 1
ATOM 3833 N N . ALA A 1 484 ? -16.538 -0.413 -7.493 1.00 83.81 484 ALA A N 1
ATOM 3834 C CA . ALA A 1 484 ? -15.834 -1.675 -7.328 1.00 83.81 484 ALA A CA 1
ATOM 3835 C C . ALA A 1 484 ? -15.471 -2.294 -8.686 1.00 83.81 484 ALA A C 1
ATOM 3837 O O . ALA A 1 484 ? -16.233 -2.236 -9.651 1.00 83.81 484 ALA A O 1
ATOM 3838 N N . LYS A 1 485 ? -14.304 -2.942 -8.746 1.00 87.00 485 LYS A N 1
ATOM 3839 C CA . LYS A 1 485 ? -13.936 -3.812 -9.870 1.00 87.00 485 LYS A CA 1
ATOM 3840 C C . LYS A 1 485 ? -14.425 -5.215 -9.575 1.00 87.00 485 LYS A C 1
ATOM 3842 O O . LYS A 1 485 ? -13.983 -5.797 -8.586 1.00 87.00 485 LYS A O 1
ATOM 3847 N N . VAL A 1 486 ? -15.289 -5.750 -10.423 1.00 88.38 486 VAL A N 1
ATOM 3848 C CA . VAL A 1 486 ? -15.912 -7.057 -10.209 1.00 88.38 486 VAL A CA 1
ATOM 3849 C C . VAL A 1 486 ? -15.508 -8.022 -11.317 1.00 88.38 486 VAL A C 1
ATOM 3851 O O . VAL A 1 486 ? -15.725 -7.746 -12.495 1.00 88.38 486 VAL A O 1
ATOM 3854 N N . TYR A 1 487 ? -14.949 -9.162 -10.920 1.00 89.25 487 TYR A N 1
ATOM 3855 C CA . TYR A 1 487 ? -14.659 -10.311 -11.771 1.00 89.25 487 TYR A CA 1
ATOM 3856 C C . TYR A 1 487 ? -15.608 -11.438 -11.373 1.00 89.25 487 TYR A C 1
ATOM 3858 O O . TYR A 1 487 ? -15.532 -11.958 -10.257 1.00 89.25 487 TYR A O 1
ATOM 3866 N N . CYS A 1 488 ? -16.542 -11.790 -12.245 1.00 86.81 488 CYS A N 1
ATOM 3867 C CA . CYS A 1 488 ? -17.537 -12.816 -11.961 1.00 86.81 488 CYS A CA 1
ATOM 3868 C C . CYS A 1 488 ? -18.010 -13.499 -13.244 1.00 86.81 488 CYS A C 1
ATOM 3870 O O . CYS A 1 488 ? -18.142 -12.868 -14.295 1.00 86.81 488 CYS A O 1
ATOM 3872 N N . THR A 1 489 ? -18.288 -14.797 -13.135 1.00 79.88 489 THR A N 1
ATOM 3873 C CA . THR A 1 489 ? -19.003 -15.554 -14.166 1.00 79.88 489 THR A CA 1
ATOM 3874 C C . THR A 1 489 ? -20.500 -15.353 -13.968 1.00 79.88 489 THR A C 1
ATOM 3876 O O . THR A 1 489 ? -21.032 -15.661 -12.898 1.00 79.88 489 THR A O 1
ATOM 3879 N N . VAL A 1 490 ? -21.190 -14.872 -14.999 1.00 66.06 490 VAL A N 1
ATOM 3880 C CA . VAL A 1 490 ? -22.640 -14.638 -14.973 1.00 66.06 490 VAL A CA 1
ATOM 3881 C C . VAL A 1 490 ? -23.319 -15.557 -15.977 1.00 66.06 490 VAL A C 1
ATOM 3883 O O . VAL A 1 490 ? -22.780 -15.823 -17.049 1.00 66.06 490 VAL A O 1
ATOM 3886 N N . ALA A 1 491 ? -24.504 -16.061 -15.629 1.00 57.22 491 ALA A N 1
ATOM 3887 C CA . ALA A 1 491 ? -25.335 -16.786 -16.580 1.00 57.22 491 ALA A CA 1
ATOM 3888 C C . ALA A 1 491 ? -25.823 -15.830 -17.695 1.00 57.22 491 ALA A C 1
ATOM 3890 O O . ALA A 1 491 ? -26.137 -14.681 -17.383 1.00 57.22 491 ALA A O 1
ATOM 3891 N N . PRO A 1 492 ? -25.972 -16.288 -18.954 1.00 46.97 492 PRO A N 1
ATOM 3892 C CA . PRO A 1 492 ? -26.236 -15.435 -20.126 1.00 46.97 492 PRO A CA 1
ATOM 3893 C C . PRO A 1 492 ? -27.468 -14.515 -20.051 1.00 46.97 492 PRO A C 1
ATOM 3895 O O . PRO A 1 492 ? -27.593 -13.600 -20.855 1.00 46.97 492 PRO A O 1
ATOM 3898 N N . ASN A 1 493 ? -28.381 -14.749 -19.103 1.00 53.28 493 ASN A N 1
ATOM 3899 C CA . ASN A 1 493 ? -29.689 -14.093 -19.040 1.00 53.28 493 ASN A CA 1
ATOM 3900 C C . ASN A 1 493 ? -29.853 -13.111 -17.869 1.00 53.28 493 ASN A C 1
ATOM 3902 O O . ASN A 1 493 ? -30.930 -12.540 -17.716 1.00 53.28 493 ASN A O 1
ATOM 3906 N N . ASN A 1 494 ? -28.826 -12.909 -17.037 1.00 64.06 494 ASN A N 1
ATOM 3907 C CA . ASN A 1 494 ? -28.923 -11.994 -15.901 1.00 64.06 494 ASN A CA 1
ATOM 3908 C C . ASN A 1 494 ? -28.215 -10.678 -16.212 1.00 64.06 494 ASN A C 1
ATOM 3910 O O . ASN A 1 494 ? -27.003 -10.651 -16.424 1.00 64.06 494 ASN A O 1
ATOM 3914 N N . ALA A 1 495 ? -28.978 -9.582 -16.209 1.00 65.25 495 ALA A N 1
ATOM 3915 C CA . ALA A 1 495 ? -28.416 -8.243 -16.298 1.00 65.25 495 ALA A CA 1
ATOM 3916 C C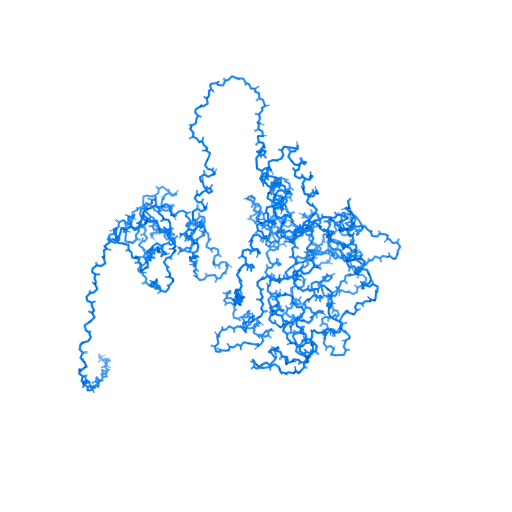 . ALA A 1 495 ? -27.523 -7.990 -15.077 1.00 65.25 495 ALA A C 1
ATOM 3918 O O . ALA A 1 495 ? -27.955 -8.138 -13.932 1.00 65.25 495 ALA A O 1
ATOM 3919 N N . LEU A 1 496 ? -26.266 -7.629 -15.326 1.00 71.00 496 LEU A N 1
ATOM 3920 C CA . LEU A 1 496 ? -25.356 -7.233 -14.263 1.00 71.00 496 LEU A CA 1
ATOM 3921 C C . LEU A 1 496 ? -25.713 -5.836 -13.742 1.00 71.00 496 LEU A C 1
ATOM 3923 O O . LEU A 1 496 ? -26.030 -4.954 -14.545 1.00 71.00 496 LEU A O 1
ATOM 3927 N N . PRO A 1 497 ? -25.606 -5.601 -12.423 1.00 75.50 497 PRO A N 1
ATOM 3928 C CA . PRO A 1 497 ? -25.629 -4.251 -11.890 1.00 75.50 497 PRO A CA 1
ATOM 3929 C C . PRO A 1 497 ? -24.501 -3.407 -12.492 1.00 75.50 497 PRO A C 1
ATOM 3931 O O . PRO A 1 497 ? -23.402 -3.902 -12.746 1.00 75.50 497 PRO A O 1
ATOM 3934 N N . ASP A 1 498 ? -24.749 -2.112 -12.678 1.00 75.56 498 ASP A N 1
ATOM 3935 C CA . ASP A 1 498 ? -23.675 -1.179 -13.002 1.00 75.56 498 ASP A CA 1
ATOM 3936 C C . ASP A 1 498 ? -22.804 -0.968 -11.761 1.00 75.56 498 ASP A C 1
ATOM 3938 O O . ASP A 1 498 ? -23.257 -0.400 -10.769 1.00 75.56 498 ASP A O 1
ATOM 3942 N N . PHE A 1 499 ? -21.564 -1.451 -11.796 1.00 73.44 499 PHE A N 1
ATOM 3943 C CA . PHE A 1 499 ? -20.598 -1.294 -10.704 1.00 73.44 499 PHE A CA 1
ATOM 3944 C C . PHE A 1 499 ? -19.771 -0.007 -10.817 1.00 73.44 499 PHE A C 1
ATOM 3946 O O . PHE A 1 499 ? -18.924 0.246 -9.956 1.00 73.44 499 PHE A O 1
ATOM 3953 N N . ARG A 1 500 ? -19.971 0.791 -11.872 1.00 69.88 500 ARG A N 1
ATOM 3954 C CA . ARG A 1 500 ? -19.216 2.023 -12.100 1.00 69.88 500 ARG A CA 1
ATOM 3955 C C . ARG A 1 500 ? -19.687 3.127 -11.158 1.00 69.88 500 ARG A C 1
ATOM 3957 O O . ARG A 1 500 ? -20.869 3.235 -10.859 1.00 69.88 500 ARG A O 1
ATOM 3964 N N . SER A 1 501 ? -18.761 3.952 -10.688 1.00 64.62 501 SER A N 1
ATOM 3965 C CA . SER A 1 501 ? -19.065 5.156 -9.906 1.00 64.62 501 SER A CA 1
ATOM 3966 C C . SER A 1 501 ? -18.238 6.311 -10.421 1.00 64.62 501 SER A C 1
ATOM 3968 O O . SER A 1 501 ? -17.066 6.118 -10.734 1.00 64.62 501 SER A O 1
ATOM 3970 N N . ASP A 1 502 ? -18.799 7.514 -10.411 1.00 65.69 502 ASP A N 1
ATOM 3971 C CA . ASP A 1 502 ? -17.995 8.722 -10.540 1.00 65.69 502 ASP A CA 1
ATOM 3972 C C . ASP A 1 502 ? -17.061 8.825 -9.334 1.00 65.69 502 ASP A C 1
ATOM 3974 O O . ASP A 1 502 ? -17.483 8.675 -8.182 1.00 65.69 502 ASP A O 1
ATOM 3978 N N . SER A 1 503 ? -15.771 9.013 -9.592 1.00 62.47 503 SER A N 1
ATOM 3979 C CA . SER A 1 503 ? -14.775 9.200 -8.546 1.00 62.47 503 SER A CA 1
ATOM 3980 C C . SER A 1 503 ? -13.611 10.037 -9.043 1.00 62.47 503 SER A C 1
ATOM 3982 O O . SER A 1 503 ? -13.205 9.937 -10.204 1.00 62.47 503 SER A O 1
ATOM 3984 N N . LEU A 1 504 ? -13.055 10.837 -8.134 1.00 52.44 504 LEU A N 1
ATOM 3985 C CA . LEU A 1 504 ? -11.787 11.515 -8.340 1.00 52.44 504 LEU A CA 1
ATOM 3986 C C . LEU A 1 504 ? -10.676 10.477 -8.331 1.00 52.44 504 LEU A C 1
ATOM 3988 O O . LEU A 1 504 ? -10.337 9.903 -7.298 1.00 52.44 504 LEU A O 1
ATOM 3992 N N . VAL A 1 505 ? -10.099 10.225 -9.497 1.00 52.44 505 VAL A N 1
ATOM 3993 C CA . VAL A 1 505 ? -8.913 9.374 -9.578 1.00 52.44 505 VAL A CA 1
ATOM 3994 C C . VAL A 1 505 ? -7.669 10.154 -9.183 1.00 52.44 505 VAL A C 1
ATOM 3996 O O . VAL A 1 505 ? -7.694 11.376 -9.093 1.00 52.44 505 VAL A O 1
ATOM 3999 N N . SER A 1 506 ? -6.540 9.472 -8.980 1.00 42.97 506 SER A N 1
ATOM 4000 C CA . SER A 1 506 ? -5.281 10.139 -8.596 1.00 42.97 506 SER A CA 1
ATOM 4001 C C . SER A 1 506 ? -4.817 11.224 -9.575 1.00 42.97 506 SER A C 1
ATOM 4003 O O . SER A 1 506 ? -3.942 12.017 -9.242 1.00 42.97 506 SER A O 1
ATOM 4005 N N . THR A 1 507 ? -5.325 11.212 -10.810 1.00 41.06 507 THR A N 1
ATOM 4006 C CA . THR A 1 507 ? -5.051 12.231 -11.829 1.00 41.06 507 THR A CA 1
ATOM 4007 C C . THR A 1 507 ? -5.931 13.473 -11.667 1.00 41.06 507 THR A C 1
ATOM 4009 O O . THR A 1 507 ? -5.661 14.484 -12.302 1.00 41.06 507 THR A O 1
ATOM 4012 N N . GLY A 1 508 ? -6.937 13.438 -10.787 1.00 44.94 508 GLY A N 1
ATOM 4013 C CA . GLY A 1 508 ? -7.851 14.551 -10.497 1.00 44.94 508 GLY A CA 1
ATOM 4014 C C . GLY A 1 508 ? -9.075 14.618 -11.367 1.00 44.94 508 GLY A C 1
ATOM 4015 O O . GLY A 1 508 ? -9.986 15.397 -11.099 1.00 44.94 508 GLY A O 1
ATOM 4016 N N . LEU A 1 509 ? -9.104 13.785 -12.401 1.00 47.66 509 LEU A N 1
ATOM 4017 C CA . LEU A 1 509 ? -10.266 13.663 -13.250 1.00 47.66 509 LEU A CA 1
ATOM 4018 C C . LEU A 1 509 ? -11.357 12.976 -12.427 1.00 47.66 509 LEU A C 1
ATOM 4020 O O . LEU A 1 509 ? -11.110 11.942 -11.802 1.00 47.66 509 LEU A O 1
ATOM 4024 N N . SER A 1 510 ? -12.568 13.525 -12.446 1.00 55.34 510 SER A N 1
ATOM 4025 C CA . SER A 1 510 ? -13.722 12.690 -12.135 1.00 55.34 510 SER A CA 1
ATOM 4026 C C . SER A 1 510 ? -13.914 11.769 -13.326 1.00 55.34 510 SER A C 1
ATOM 4028 O O . SER A 1 510 ? -14.132 12.245 -14.441 1.00 55.34 510 SER A O 1
ATOM 4030 N N . GLN A 1 511 ? -13.771 10.471 -13.107 1.00 58.00 511 GLN A N 1
ATOM 4031 C CA . GLN A 1 511 ? -14.060 9.475 -14.126 1.00 58.00 511 GLN A CA 1
ATOM 4032 C C . GLN A 1 511 ? -14.873 8.346 -13.517 1.00 58.00 511 GLN A C 1
ATOM 4034 O O . GLN A 1 511 ? -14.783 8.075 -12.317 1.00 58.00 511 GLN A O 1
ATOM 4039 N N . MET A 1 512 ? -15.632 7.656 -14.364 1.00 60.47 512 MET A N 1
ATOM 4040 C CA . MET A 1 512 ? -16.241 6.402 -13.961 1.00 60.47 512 MET A CA 1
ATOM 4041 C C . MET A 1 512 ? -15.140 5.389 -13.635 1.00 60.47 512 MET A C 1
ATOM 4043 O O . MET A 1 512 ? -14.361 4.983 -14.500 1.00 60.47 512 MET A O 1
ATOM 4047 N N . VAL A 1 513 ? -15.066 4.988 -12.371 1.00 68.88 513 VAL A N 1
ATOM 4048 C CA . VAL A 1 513 ? -14.166 3.943 -11.877 1.00 68.88 513 VAL A CA 1
ATOM 4049 C C . VAL A 1 513 ? -14.945 2.673 -11.579 1.00 68.88 513 VAL A C 1
ATOM 4051 O O . VAL A 1 513 ? -16.141 2.722 -11.307 1.00 68.88 513 VAL A O 1
ATOM 4054 N N . GLY A 1 514 ? -14.263 1.529 -11.604 1.00 73.56 514 GLY A N 1
ATOM 4055 C CA . GLY A 1 514 ? -14.888 0.229 -11.368 1.00 73.56 514 GLY A CA 1
ATOM 4056 C C . GLY A 1 514 ? -15.579 -0.342 -12.603 1.00 73.56 514 GLY A C 1
ATOM 4057 O O . GLY A 1 514 ? -15.251 0.008 -13.736 1.00 73.56 514 GLY A O 1
ATOM 4058 N N . GLY A 1 515 ? -16.505 -1.271 -12.377 1.00 80.69 515 GLY A N 1
ATOM 4059 C CA . GLY A 1 515 ? -17.217 -1.985 -13.434 1.00 80.69 515 GLY A CA 1
ATOM 4060 C C . GLY A 1 515 ? -17.048 -3.500 -13.355 1.00 80.69 515 GLY A C 1
ATOM 4061 O O . GLY A 1 515 ? -16.300 -4.031 -12.530 1.00 80.69 515 GLY A O 1
ATOM 4062 N N . HIS A 1 516 ? -17.754 -4.195 -14.244 1.00 83.50 516 HIS A N 1
ATOM 4063 C CA . HIS A 1 516 ? -17.520 -5.610 -14.520 1.00 83.50 516 HIS A CA 1
A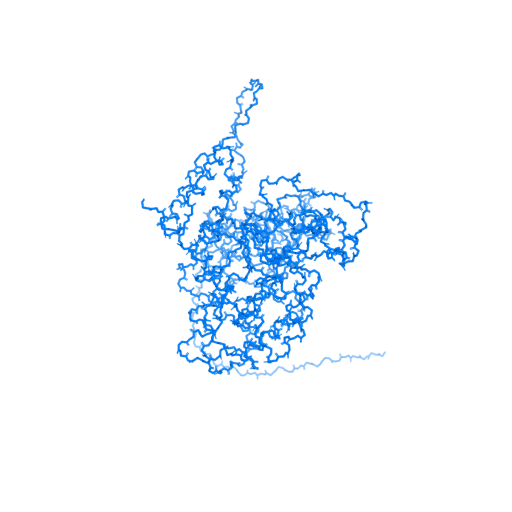TOM 4064 C C . HIS A 1 516 ? -16.319 -5.750 -15.461 1.00 83.50 516 HIS A C 1
ATOM 4066 O O . HIS A 1 516 ? -16.251 -5.072 -16.483 1.00 83.50 516 HIS A O 1
ATOM 4072 N N . TYR A 1 517 ? -15.367 -6.605 -15.088 1.00 80.19 517 TYR A N 1
ATOM 4073 C CA . TYR A 1 517 ? -14.115 -6.846 -15.817 1.00 80.19 517 TYR A CA 1
ATOM 4074 C C . TYR A 1 517 ? -14.054 -8.255 -16.426 1.00 80.19 517 TYR A C 1
ATOM 4076 O O . TYR A 1 517 ? -12.969 -8.742 -16.737 1.00 80.19 517 TYR A O 1
ATOM 4084 N N . GLY A 1 518 ? -15.207 -8.906 -16.596 1.00 83.06 518 GLY A N 1
ATOM 4085 C CA . GLY A 1 518 ? -15.302 -10.253 -17.152 1.00 83.06 518 GLY A CA 1
ATOM 4086 C C . GLY A 1 518 ? -15.226 -11.359 -16.100 1.00 83.06 518 GLY A C 1
ATOM 4087 O O . GLY A 1 518 ? -15.502 -11.150 -14.913 1.00 83.06 518 GLY A O 1
ATOM 4088 N N . GLU A 1 519 ? -14.893 -12.564 -16.560 1.00 84.75 519 GLU A N 1
ATOM 4089 C CA . GLU A 1 519 ? -14.728 -13.733 -15.697 1.00 84.75 519 GLU A CA 1
ATOM 4090 C C . GLU A 1 519 ? -13.493 -13.604 -14.780 1.00 84.75 519 GLU A C 1
ATOM 4092 O O . GLU A 1 519 ? -12.559 -12.852 -15.082 1.00 84.75 519 GLU A O 1
ATOM 4097 N N . PRO A 1 520 ? -13.456 -14.332 -13.646 1.00 87.44 520 PRO A N 1
ATOM 4098 C CA . PRO A 1 520 ? -12.253 -14.456 -12.829 1.00 87.44 520 PRO A CA 1
ATOM 4099 C C . PRO A 1 520 ? -11.022 -14.854 -13.652 1.00 87.44 520 PRO A C 1
ATOM 4101 O O . PRO A 1 520 ? -11.008 -15.892 -14.309 1.00 87.44 520 PRO A O 1
ATOM 4104 N N . LEU A 1 521 ? -9.974 -14.033 -13.581 1.00 85.44 521 LEU A N 1
ATOM 4105 C CA . LEU A 1 521 ? -8.734 -14.242 -14.336 1.00 85.44 521 LEU A CA 1
ATOM 4106 C C . LEU A 1 521 ? -7.819 -15.279 -13.672 1.00 85.44 521 LEU A C 1
ATOM 4108 O O . LEU A 1 521 ? -7.918 -15.562 -12.476 1.00 85.44 521 LEU A O 1
ATOM 4112 N N . GLU A 1 522 ? -6.861 -15.805 -14.428 1.00 79.50 522 GLU A N 1
ATOM 4113 C CA . GLU A 1 522 ? -5.932 -16.813 -13.922 1.00 79.50 522 GLU A CA 1
ATOM 4114 C C . GLU A 1 522 ? -5.080 -16.328 -12.734 1.00 79.50 522 GLU A C 1
ATOM 4116 O O . GLU A 1 522 ? -4.791 -15.137 -12.572 1.00 79.50 522 GLU A O 1
ATOM 4121 N N . ILE A 1 523 ? -4.649 -17.286 -11.902 1.00 83.62 523 ILE A N 1
ATOM 4122 C CA . ILE A 1 523 ? -3.789 -17.127 -10.716 1.00 83.62 523 ILE A CA 1
ATOM 4123 C C . ILE A 1 523 ? -4.421 -16.275 -9.603 1.00 83.62 523 ILE A C 1
ATOM 4125 O O . ILE A 1 523 ? -4.660 -16.780 -8.511 1.00 83.62 523 ILE A O 1
ATOM 4129 N N . THR A 1 524 ? -4.711 -14.993 -9.831 1.00 87.44 524 THR A N 1
ATOM 4130 C CA . THR A 1 524 ? -5.237 -14.082 -8.796 1.00 87.44 524 THR A CA 1
ATOM 4131 C C . THR A 1 524 ? -6.753 -13.907 -8.811 1.00 87.44 524 THR A C 1
ATOM 4133 O O . THR A 1 524 ? -7.296 -13.369 -7.845 1.00 87.44 524 THR A O 1
ATOM 4136 N N . GLY A 1 525 ? -7.448 -14.302 -9.882 1.00 88.50 525 GLY A N 1
ATOM 4137 C CA . GLY A 1 525 ? -8.870 -13.992 -10.084 1.00 88.50 525 GLY A CA 1
ATOM 4138 C C . GLY A 1 525 ? -9.142 -12.570 -10.580 1.00 88.50 525 GLY A C 1
ATOM 4139 O O . GLY A 1 525 ? -10.231 -12.280 -11.057 1.00 88.50 525 GLY A O 1
ATOM 4140 N N . CYS A 1 526 ? -8.154 -11.680 -10.481 1.00 90.62 526 CYS A N 1
ATOM 4141 C CA . CYS A 1 526 ? -8.209 -10.283 -10.901 1.00 90.62 526 CYS A CA 1
ATOM 4142 C C . CYS A 1 526 ? -7.021 -9.929 -11.812 1.00 90.62 526 CYS A C 1
ATOM 4144 O O . CYS A 1 526 ? -6.157 -10.762 -12.084 1.00 90.62 526 CYS A O 1
ATOM 4146 N N . SER A 1 527 ? -6.921 -8.665 -12.236 1.00 89.12 527 SER A N 1
ATOM 4147 C CA . SER A 1 527 ? -5.883 -8.182 -13.161 1.00 89.12 527 SER A CA 1
ATOM 4148 C C . SER A 1 527 ? -4.429 -8.296 -12.682 1.00 89.12 527 SER A C 1
ATOM 4150 O O . SER A 1 527 ? -3.527 -8.023 -13.468 1.00 89.12 527 SER A O 1
ATOM 4152 N N . CYS A 1 528 ? -4.159 -8.600 -11.408 1.00 91.62 528 CYS A N 1
ATOM 4153 C CA . CYS A 1 528 ? -2.804 -8.522 -10.851 1.00 91.62 528 CYS A CA 1
ATOM 4154 C C . CYS A 1 528 ? -1.818 -9.477 -11.531 1.00 91.62 528 CYS A C 1
ATOM 4156 O O . CYS A 1 528 ? -0.788 -9.024 -12.027 1.00 91.62 528 CYS A O 1
ATOM 4158 N N . ALA A 1 529 ? -2.144 -10.769 -11.600 1.00 88.62 529 ALA A N 1
ATOM 4159 C CA . ALA A 1 529 ? -1.291 -11.745 -12.272 1.00 88.62 529 ALA A CA 1
ATOM 4160 C C . ALA A 1 529 ? -1.177 -11.466 -13.776 1.00 88.62 529 ALA A C 1
ATOM 4162 O O . ALA A 1 529 ? -0.082 -11.515 -14.329 1.00 88.62 529 ALA A O 1
ATOM 4163 N N . MET A 1 530 ? -2.279 -11.077 -14.425 1.00 85.88 530 MET A N 1
ATOM 4164 C CA . MET A 1 530 ? -2.267 -10.718 -15.846 1.00 85.88 530 MET A CA 1
ATOM 4165 C C . MET A 1 530 ? -1.340 -9.546 -16.159 1.00 85.88 530 MET A C 1
ATOM 4167 O O . MET A 1 530 ? -0.658 -9.563 -17.179 1.00 85.88 530 MET A O 1
ATOM 4171 N N . LYS A 1 531 ? -1.267 -8.547 -15.279 1.00 88.69 531 LYS A N 1
ATOM 4172 C CA . LYS A 1 531 ? -0.317 -7.442 -15.421 1.00 88.69 531 LYS A CA 1
ATOM 4173 C C . LYS A 1 531 ? 1.122 -7.891 -15.191 1.00 88.69 531 LYS A C 1
ATOM 4175 O O . LYS A 1 531 ? 1.996 -7.527 -15.962 1.00 88.69 531 LYS A O 1
ATOM 4180 N N . LEU A 1 532 ? 1.381 -8.683 -14.155 1.00 90.06 532 LEU A N 1
ATOM 4181 C CA . LEU A 1 532 ? 2.752 -9.051 -13.795 1.00 90.06 532 LEU A CA 1
ATOM 4182 C C . LEU A 1 532 ? 3.368 -10.090 -14.754 1.00 90.06 532 LEU A C 1
ATOM 4184 O O . LEU A 1 532 ? 4.562 -10.024 -15.062 1.00 90.06 532 LEU A O 1
ATOM 4188 N N . PHE A 1 533 ? 2.547 -11.023 -15.245 1.00 88.44 533 PHE A N 1
ATOM 4189 C CA . PHE A 1 533 ? 2.985 -12.183 -16.027 1.00 88.44 533 PHE A CA 1
ATOM 4190 C C . PHE A 1 533 ? 2.447 -12.210 -17.453 1.00 88.44 533 PHE A C 1
ATOM 4192 O O . PHE A 1 533 ? 3.150 -12.671 -18.343 1.00 88.44 533 PHE A O 1
ATOM 4199 N N . GLY A 1 534 ? 1.247 -11.686 -17.703 1.00 84.19 534 GLY A N 1
ATOM 4200 C CA . GLY A 1 534 ? 0.680 -11.607 -19.058 1.00 84.19 534 GLY A CA 1
ATOM 4201 C C . GLY A 1 534 ? 1.260 -10.472 -19.917 1.00 84.19 534 GLY A C 1
ATOM 4202 O O . GLY A 1 534 ? 1.045 -10.437 -21.136 1.00 84.19 534 GLY A O 1
ATOM 4203 N N . ARG A 1 535 ? 2.005 -9.549 -19.294 1.00 86.56 535 ARG A N 1
ATOM 4204 C CA . ARG A 1 535 ? 2.707 -8.432 -19.943 1.00 86.56 535 ARG A CA 1
ATOM 4205 C C . ARG A 1 535 ? 4.207 -8.702 -19.983 1.00 86.56 535 ARG A C 1
ATOM 4207 O O . ARG A 1 535 ? 4.763 -9.331 -19.073 1.00 86.56 535 ARG A O 1
ATOM 4214 N N . ARG A 1 536 ? 4.870 -8.187 -21.019 1.00 89.25 536 ARG A N 1
ATOM 4215 C CA . ARG A 1 536 ? 6.331 -8.227 -21.123 1.00 89.25 536 ARG A CA 1
ATOM 4216 C C . ARG A 1 536 ? 6.919 -7.207 -20.160 1.00 89.25 536 ARG A C 1
ATOM 4218 O O . ARG A 1 536 ? 6.883 -6.017 -20.430 1.00 89.25 536 ARG A O 1
ATOM 4225 N N . ILE A 1 537 ? 7.451 -7.665 -19.033 1.00 89.38 537 ILE A N 1
ATOM 4226 C CA . ILE A 1 537 ? 8.011 -6.804 -17.983 1.00 89.38 537 ILE A CA 1
ATOM 4227 C C . ILE A 1 537 ? 9.445 -7.252 -17.696 1.00 89.38 537 ILE A C 1
ATOM 4229 O O . ILE A 1 537 ? 9.709 -8.450 -17.611 1.00 89.38 537 ILE A O 1
ATOM 4233 N N . CYS A 1 538 ? 10.383 -6.311 -17.558 1.00 87.31 538 CYS A N 1
ATOM 4234 C CA . CYS A 1 538 ? 11.768 -6.649 -17.227 1.00 87.31 538 CYS A CA 1
ATOM 4235 C C . CYS A 1 538 ? 11.876 -7.219 -15.804 1.00 87.31 538 CYS A C 1
ATOM 4237 O O . CYS A 1 538 ? 11.099 -6.861 -14.916 1.00 87.31 538 CYS A O 1
ATOM 4239 N N . SER A 1 539 ? 12.871 -8.078 -15.559 1.00 85.94 539 SER A N 1
ATOM 4240 C CA . SER A 1 539 ? 13.106 -8.669 -14.231 1.00 85.94 539 SER A CA 1
ATOM 4241 C C . SER A 1 539 ? 13.233 -7.631 -13.107 1.00 85.94 539 SER A C 1
ATOM 4243 O O . SER A 1 539 ? 12.627 -7.845 -12.056 1.00 85.94 539 SER A O 1
ATOM 4245 N N . PRO A 1 540 ? 13.910 -6.478 -13.299 1.00 82.12 540 PRO A N 1
ATOM 4246 C CA . PRO A 1 540 ? 13.931 -5.428 -12.286 1.00 82.12 540 PRO A CA 1
ATOM 4247 C C . PRO A 1 540 ? 12.530 -4.903 -11.919 1.00 82.12 540 PRO A C 1
ATOM 4249 O O . PRO A 1 540 ? 12.214 -4.780 -10.735 1.00 82.12 540 PRO A O 1
ATOM 4252 N N . HIS A 1 541 ? 11.659 -4.649 -12.904 1.00 86.25 541 HIS A N 1
ATOM 4253 C CA . HIS A 1 541 ? 10.280 -4.225 -12.642 1.00 86.25 541 HIS A CA 1
ATOM 4254 C C . HIS A 1 541 ? 9.449 -5.316 -11.977 1.00 86.25 541 HIS A C 1
ATOM 4256 O O . HIS A 1 541 ? 8.741 -5.030 -11.013 1.00 86.25 541 HIS A O 1
ATOM 4262 N N . ARG A 1 542 ? 9.563 -6.572 -12.426 1.00 89.81 542 ARG A N 1
ATOM 4263 C CA . ARG A 1 542 ? 8.866 -7.692 -11.775 1.00 89.81 542 ARG A CA 1
ATOM 4264 C C . ARG A 1 542 ? 9.276 -7.832 -10.311 1.00 89.81 542 ARG A C 1
ATOM 4266 O O . ARG A 1 542 ? 8.398 -7.969 -9.465 1.00 89.81 542 ARG A O 1
ATOM 4273 N N . LEU A 1 543 ? 10.571 -7.712 -10.002 1.00 86.88 543 LEU A N 1
ATOM 4274 C CA . LEU A 1 543 ? 11.074 -7.742 -8.626 1.00 86.88 543 LEU A CA 1
ATOM 4275 C C . LEU A 1 543 ? 10.522 -6.589 -7.798 1.00 86.88 543 LEU A C 1
ATOM 4277 O O . LEU A 1 543 ? 9.996 -6.819 -6.712 1.00 86.88 543 LEU A O 1
ATOM 4281 N N . ARG A 1 544 ? 10.602 -5.361 -8.319 1.00 84.69 544 ARG A N 1
ATOM 4282 C CA . ARG A 1 544 ? 10.045 -4.183 -7.651 1.00 84.69 544 ARG A CA 1
ATOM 4283 C C . ARG A 1 544 ? 8.574 -4.400 -7.300 1.00 84.69 544 ARG A C 1
ATOM 4285 O O . ARG A 1 544 ? 8.200 -4.229 -6.144 1.00 84.69 544 ARG A O 1
ATOM 4292 N N . TYR A 1 545 ? 7.757 -4.808 -8.268 1.00 89.88 545 TYR A N 1
ATOM 4293 C CA . TYR A 1 545 ? 6.332 -5.000 -8.028 1.00 89.88 545 TYR A CA 1
ATOM 4294 C C . TYR A 1 545 ? 6.025 -6.168 -7.110 1.00 89.88 545 TYR A C 1
ATOM 4296 O O . TYR A 1 545 ? 5.108 -6.047 -6.308 1.00 89.88 545 TYR A O 1
ATOM 4304 N N . LEU A 1 546 ? 6.775 -7.268 -7.182 1.00 89.38 546 LEU A N 1
ATOM 4305 C CA . LEU A 1 546 ? 6.619 -8.382 -6.249 1.00 89.38 546 LEU A CA 1
ATOM 4306 C C . LEU A 1 546 ? 6.760 -7.898 -4.797 1.00 89.38 546 LEU A C 1
ATOM 4308 O O . LEU A 1 546 ? 5.909 -8.183 -3.959 1.00 89.38 546 LEU A O 1
ATOM 4312 N N . LEU A 1 547 ? 7.783 -7.085 -4.537 1.00 84.75 547 LEU A N 1
ATOM 4313 C CA . LEU A 1 547 ? 8.069 -6.532 -3.215 1.00 84.75 547 LEU A CA 1
ATOM 4314 C C . LEU A 1 547 ? 7.058 -5.459 -2.793 1.00 84.75 547 LEU A C 1
ATOM 4316 O O . LEU A 1 547 ? 6.639 -5.415 -1.639 1.00 84.75 547 LEU A O 1
ATOM 4320 N N . GLU A 1 548 ? 6.638 -4.587 -3.713 1.00 86.56 548 GLU A N 1
ATOM 4321 C CA . GLU A 1 548 ? 5.577 -3.608 -3.445 1.00 86.56 548 GLU A CA 1
ATOM 4322 C C . GLU A 1 548 ? 4.240 -4.301 -3.136 1.00 86.56 548 GLU A C 1
ATOM 4324 O O . GLU A 1 548 ? 3.529 -3.877 -2.225 1.00 86.56 548 GLU A O 1
ATOM 4329 N N . ILE A 1 549 ? 3.917 -5.385 -3.851 1.00 90.88 549 ILE A N 1
ATOM 4330 C CA . ILE A 1 549 ? 2.745 -6.231 -3.599 1.00 90.88 549 ILE A CA 1
ATOM 4331 C C . ILE A 1 549 ? 2.838 -6.858 -2.204 1.00 90.88 549 ILE A C 1
ATOM 4333 O O . ILE A 1 549 ? 1.895 -6.721 -1.427 1.00 90.88 549 ILE A O 1
ATOM 4337 N N . GLU A 1 550 ? 3.958 -7.498 -1.863 1.00 89.69 550 GLU A N 1
ATOM 4338 C CA . GLU A 1 550 ? 4.171 -8.126 -0.551 1.00 89.69 550 GLU A CA 1
ATOM 4339 C C . GLU A 1 550 ? 4.002 -7.115 0.593 1.00 89.69 550 GLU A C 1
ATOM 4341 O O . GLU A 1 550 ? 3.189 -7.319 1.502 1.00 89.69 550 GLU A O 1
ATOM 4346 N N . ASN A 1 551 ? 4.701 -5.978 0.508 1.00 85.81 551 ASN A N 1
ATOM 4347 C CA . ASN A 1 551 ? 4.627 -4.909 1.504 1.00 85.81 551 ASN A CA 1
ATOM 4348 C C . ASN A 1 551 ? 3.196 -4.404 1.681 1.00 85.81 551 ASN A C 1
ATOM 4350 O O . ASN A 1 551 ? 2.730 -4.193 2.801 1.00 85.81 551 ASN A O 1
ATOM 4354 N N . ARG A 1 552 ? 2.476 -4.237 0.575 1.00 89.81 552 ARG A N 1
ATOM 4355 C CA . ARG A 1 552 ? 1.109 -3.738 0.587 1.00 89.81 552 ARG A CA 1
ATOM 4356 C C . ARG A 1 552 ? 0.114 -4.726 1.174 1.00 89.81 552 ARG A C 1
ATOM 4358 O O . ARG A 1 552 ? -0.733 -4.318 1.965 1.00 89.81 552 ARG A O 1
ATOM 4365 N N . ILE A 1 553 ? 0.216 -6.008 0.832 1.00 93.25 553 ILE A N 1
ATOM 4366 C CA . ILE A 1 553 ? -0.604 -7.062 1.442 1.00 93.25 553 ILE A CA 1
ATOM 4367 C C . ILE A 1 553 ? -0.364 -7.091 2.953 1.00 93.25 553 ILE A C 1
ATOM 4369 O O . ILE A 1 553 ? -1.319 -7.089 3.732 1.00 93.25 553 ILE A O 1
ATOM 4373 N N . SER A 1 554 ? 0.906 -7.075 3.366 1.00 92.38 554 SER A N 1
ATOM 4374 C CA . SER A 1 554 ? 1.295 -7.071 4.776 1.00 92.38 554 SER A CA 1
ATOM 4375 C C . SER A 1 554 ? 0.730 -5.854 5.514 1.00 92.38 554 SER A C 1
ATOM 4377 O O . SER A 1 554 ? 0.115 -6.000 6.576 1.00 92.38 554 SER A O 1
ATOM 4379 N N . ALA A 1 555 ? 0.835 -4.664 4.916 1.00 90.69 555 ALA A N 1
ATOM 4380 C CA . ALA A 1 555 ? 0.292 -3.431 5.473 1.00 90.69 555 ALA A CA 1
ATOM 4381 C C . ALA A 1 555 ? -1.240 -3.473 5.590 1.00 90.69 555 ALA A C 1
ATOM 4383 O O . ALA A 1 555 ? -1.770 -3.182 6.659 1.00 90.69 555 ALA A O 1
ATOM 4384 N N . MET A 1 556 ? -1.954 -3.906 4.544 1.00 94.31 556 MET A N 1
ATOM 4385 C CA . MET A 1 556 ? -3.418 -4.060 4.554 1.00 94.31 556 MET A CA 1
ATOM 4386 C C . MET A 1 556 ? -3.894 -5.028 5.640 1.00 94.31 556 MET A C 1
ATOM 4388 O O . MET A 1 556 ? -4.880 -4.768 6.330 1.00 94.31 556 MET A O 1
ATOM 4392 N N . ARG A 1 557 ? -3.191 -6.148 5.817 1.00 94.50 557 ARG A N 1
ATOM 4393 C CA . ARG A 1 557 ? -3.525 -7.143 6.844 1.00 94.50 557 ARG A CA 1
ATOM 4394 C C . ARG A 1 557 ? -3.223 -6.652 8.246 1.00 94.50 557 ARG A C 1
ATOM 4396 O O . ARG A 1 557 ? -4.032 -6.853 9.146 1.00 94.50 557 ARG A O 1
ATOM 4403 N N . THR A 1 558 ? -2.081 -6.000 8.427 1.00 92.94 558 THR A N 1
ATOM 4404 C CA . THR A 1 558 ? -1.714 -5.365 9.697 1.00 92.94 558 THR A CA 1
ATOM 4405 C C . THR A 1 558 ? -2.747 -4.315 10.077 1.00 92.94 558 THR A C 1
ATOM 4407 O O . THR A 1 558 ? -3.248 -4.349 11.194 1.00 92.94 558 THR A O 1
ATOM 4410 N N . TYR A 1 559 ? -3.140 -3.467 9.124 1.00 92.94 559 TYR A N 1
ATOM 4411 C CA . TYR A 1 559 ? -4.197 -2.476 9.295 1.00 92.94 559 TYR A CA 1
ATOM 4412 C C . TYR A 1 559 ? -5.532 -3.118 9.690 1.00 92.94 559 TYR A C 1
ATOM 4414 O O . TYR A 1 559 ? -6.137 -2.739 10.690 1.00 92.94 559 TYR A O 1
ATOM 4422 N N . CYS A 1 560 ? -5.978 -4.143 8.958 1.00 94.12 560 CYS A N 1
ATOM 4423 C CA . CYS A 1 560 ? -7.226 -4.838 9.266 1.00 94.12 560 CYS A CA 1
ATOM 4424 C C . CYS A 1 560 ? -7.201 -5.430 10.687 1.00 94.12 560 CYS A C 1
ATOM 4426 O O . CYS A 1 560 ? -8.123 -5.195 11.465 1.00 94.12 560 CYS A O 1
ATOM 4428 N N . ARG A 1 561 ? -6.109 -6.098 11.081 1.00 94.00 561 ARG A N 1
ATOM 4429 C CA . ARG A 1 561 ? -5.950 -6.618 12.449 1.00 94.00 561 ARG A CA 1
ATOM 4430 C C . ARG A 1 561 ? -5.876 -5.515 13.499 1.00 94.00 561 ARG A C 1
ATOM 4432 O O . ARG A 1 561 ? -6.436 -5.697 14.572 1.00 94.00 561 ARG A O 1
ATOM 4439 N N . SER A 1 562 ? -5.228 -4.387 13.209 1.00 91.81 562 SER A N 1
ATOM 4440 C CA . SER A 1 562 ? -5.154 -3.278 14.164 1.00 91.81 562 SER A CA 1
ATOM 4441 C C . SER A 1 562 ? -6.498 -2.588 14.361 1.00 91.81 562 SER A C 1
ATOM 4443 O O . SER A 1 562 ? -6.747 -2.039 15.423 1.00 91.81 562 SER A O 1
ATOM 4445 N N . VAL A 1 563 ? -7.376 -2.602 13.357 1.00 91.44 563 VAL A N 1
ATOM 4446 C CA . VAL A 1 563 ? -8.718 -2.018 13.478 1.00 91.44 563 VAL A CA 1
ATOM 4447 C C . VAL A 1 563 ? -9.692 -2.999 14.130 1.00 91.44 563 VAL A C 1
ATOM 4449 O O . VAL A 1 563 ? -10.416 -2.628 15.048 1.00 91.44 563 VAL A O 1
ATOM 4452 N N . TYR A 1 564 ? -9.725 -4.247 13.660 1.00 93.50 564 TYR A N 1
ATOM 4453 C CA . TYR A 1 564 ? -10.777 -5.210 14.003 1.00 93.50 564 TYR A CA 1
ATOM 4454 C C . TYR A 1 564 ? -10.333 -6.290 15.001 1.00 93.50 564 TYR A C 1
ATOM 4456 O O . TYR A 1 564 ? -11.120 -7.166 15.347 1.00 93.50 564 TYR A O 1
ATOM 4464 N N . GLY A 1 565 ? -9.065 -6.293 15.425 1.00 94.00 565 GLY A N 1
ATOM 4465 C CA . GLY A 1 565 ? -8.480 -7.314 16.305 1.00 94.00 565 GLY A CA 1
ATOM 4466 C C . GLY A 1 565 ? -8.248 -8.675 15.636 1.00 94.00 565 GLY A C 1
ATOM 4467 O O . GLY A 1 565 ? -7.671 -9.570 16.252 1.00 94.00 565 GLY A O 1
ATOM 4468 N N . LYS A 1 566 ? -8.688 -8.842 14.382 1.00 94.88 566 LYS A N 1
ATOM 4469 C CA . LYS A 1 566 ? -8.536 -10.033 13.532 1.00 94.88 566 LYS A CA 1
ATOM 4470 C C . LYS A 1 566 ? -8.709 -9.661 12.055 1.00 94.88 566 LYS A C 1
ATOM 4472 O O . LYS A 1 566 ? -9.081 -8.534 11.738 1.00 94.88 566 LYS A O 1
ATOM 4477 N N . MET A 1 567 ? -8.460 -10.604 11.144 1.00 95.50 567 MET A N 1
ATOM 4478 C CA . MET A 1 567 ? -8.894 -10.436 9.751 1.00 95.50 567 MET A CA 1
ATOM 4479 C C . MET A 1 567 ? -10.408 -10.641 9.664 1.00 95.50 567 MET A C 1
ATOM 4481 O O . MET A 1 567 ? -10.938 -11.613 10.201 1.00 95.50 567 MET A O 1
ATOM 4485 N N . VAL A 1 568 ? -11.104 -9.743 8.969 1.00 96.12 568 VAL A N 1
ATOM 4486 C CA . VAL A 1 568 ? -12.567 -9.783 8.826 1.00 96.12 568 VAL A CA 1
ATOM 4487 C C . VAL A 1 568 ? -12.989 -9.787 7.362 1.00 96.12 568 VAL A C 1
ATOM 4489 O O . VAL A 1 568 ? -12.291 -9.278 6.488 1.00 96.12 568 VAL A O 1
ATOM 4492 N N . CYS A 1 569 ? -14.166 -10.335 7.084 1.00 95.94 569 CYS A N 1
ATOM 4493 C CA . CYS A 1 569 ? -14.802 -10.352 5.773 1.00 95.94 569 CYS A CA 1
ATOM 4494 C C . CYS A 1 569 ? -14.887 -8.927 5.195 1.00 95.94 569 CYS A C 1
ATOM 4496 O O . CYS A 1 569 ? -15.374 -8.025 5.879 1.00 95.94 569 CYS A O 1
ATOM 4498 N N . PRO A 1 570 ? -14.480 -8.706 3.933 1.00 93.88 570 PRO A N 1
ATOM 4499 C CA . PRO A 1 570 ? -14.446 -7.370 3.340 1.00 93.88 570 PRO A CA 1
ATOM 4500 C C . PRO A 1 570 ? -15.839 -6.750 3.168 1.00 93.88 570 PRO A C 1
ATOM 4502 O O . PRO A 1 570 ? -15.965 -5.529 3.152 1.00 93.88 570 PRO A O 1
ATOM 4505 N N . ASN A 1 571 ? -16.885 -7.577 3.091 1.00 92.38 571 ASN A N 1
ATOM 4506 C CA . ASN A 1 571 ? -18.262 -7.115 2.931 1.00 92.38 571 ASN A CA 1
ATOM 4507 C C . ASN A 1 571 ? -18.909 -6.705 4.267 1.00 92.38 571 ASN A C 1
ATOM 4509 O O . ASN A 1 571 ? -19.388 -5.586 4.399 1.00 92.38 571 ASN A O 1
ATOM 4513 N N . CYS A 1 572 ? -18.923 -7.593 5.270 1.00 93.00 572 CYS A N 1
ATOM 4514 C CA . CYS A 1 572 ? -19.592 -7.311 6.552 1.00 93.00 572 CYS A CA 1
ATOM 4515 C C . CYS A 1 572 ? -18.679 -6.734 7.638 1.00 93.00 572 CYS A C 1
ATOM 4517 O O . CYS A 1 572 ? -19.185 -6.298 8.663 1.00 93.00 572 CYS A O 1
ATOM 4519 N N . ARG A 1 573 ? -17.352 -6.781 7.451 1.00 94.12 573 ARG A N 1
ATOM 4520 C CA . ARG A 1 573 ? -16.332 -6.300 8.402 1.00 94.12 573 ARG A CA 1
ATOM 4521 C C . ARG A 1 573 ? -16.434 -6.896 9.817 1.00 94.12 573 ARG A C 1
ATOM 4523 O O . ARG A 1 573 ? -15.906 -6.326 10.759 1.00 94.12 573 ARG A O 1
ATOM 4530 N N . ARG A 1 574 ? -17.080 -8.061 9.956 1.00 93.69 574 ARG A N 1
ATOM 4531 C CA . ARG A 1 574 ? -17.390 -8.689 11.251 1.00 93.69 574 ARG A CA 1
ATOM 4532 C C . ARG A 1 574 ? -16.899 -10.130 11.360 1.00 93.69 574 ARG A C 1
ATOM 4534 O O . ARG A 1 574 ? -16.081 -10.456 12.216 1.00 93.69 574 ARG A O 1
ATOM 4541 N N . ASN A 1 575 ? -17.402 -10.996 10.487 1.00 94.56 575 ASN A N 1
ATOM 4542 C CA . ASN A 1 575 ? -17.080 -12.424 10.517 1.00 94.56 575 ASN A CA 1
ATOM 4543 C C . ASN A 1 575 ? -15.746 -12.681 9.799 1.00 94.56 575 ASN A C 1
ATOM 4545 O O . ASN A 1 575 ? -15.481 -12.001 8.806 1.00 94.56 575 ASN A O 1
ATOM 4549 N N . PRO A 1 576 ? -14.934 -13.661 10.222 1.00 95.19 576 PRO A N 1
ATOM 4550 C CA . PRO A 1 576 ? -13.742 -14.080 9.494 1.00 95.19 576 PRO A CA 1
ATOM 4551 C C . PRO A 1 576 ? -14.104 -14.639 8.110 1.00 95.19 576 PRO A C 1
ATOM 4553 O O . PRO A 1 576 ? -15.243 -15.045 7.854 1.00 95.19 576 PRO A O 1
ATOM 4556 N N . GLY A 1 577 ? -13.134 -14.629 7.197 1.00 93.38 577 GLY A N 1
ATOM 4557 C CA . GLY A 1 577 ? -13.290 -15.244 5.879 1.00 93.38 577 GLY A CA 1
ATOM 4558 C C . GLY A 1 577 ? -13.442 -16.765 5.976 1.00 93.38 577 GLY A C 1
ATOM 4559 O O . GLY A 1 577 ? -13.027 -17.383 6.958 1.00 93.38 577 GLY A O 1
ATOM 4560 N N . ILE A 1 578 ? -14.040 -17.384 4.953 1.00 92.44 578 ILE A N 1
ATOM 4561 C CA . ILE A 1 578 ? -14.207 -18.851 4.904 1.00 92.44 578 ILE A CA 1
ATOM 4562 C C . ILE A 1 578 ? -12.872 -19.623 4.953 1.00 92.44 578 ILE A C 1
ATOM 4564 O O . ILE A 1 578 ? -12.824 -20.767 5.406 1.00 92.44 578 ILE A O 1
ATOM 4568 N N . ASP A 1 579 ? -11.776 -18.987 4.538 1.00 91.62 579 ASP A N 1
ATOM 4569 C CA . ASP A 1 579 ? -10.411 -19.514 4.589 1.00 91.62 579 ASP A CA 1
ATOM 4570 C C . ASP A 1 579 ? -9.915 -19.734 6.019 1.00 91.62 579 ASP A C 1
ATOM 4572 O O . ASP A 1 579 ? -9.158 -20.668 6.276 1.00 91.62 579 ASP A O 1
ATOM 4576 N N . SER A 1 580 ? -10.407 -18.940 6.974 1.00 91.69 580 SER A N 1
ATOM 4577 C CA . SER A 1 580 ? -10.072 -19.101 8.393 1.00 91.69 580 SER A CA 1
ATOM 4578 C C . SER A 1 580 ? -10.615 -20.414 8.975 1.00 91.69 580 SER A C 1
ATOM 4580 O O . SER A 1 580 ? -10.143 -20.874 10.008 1.00 91.69 580 SER A O 1
ATOM 4582 N N . TYR A 1 581 ? -11.569 -21.049 8.288 1.00 88.75 581 TYR A N 1
ATOM 4583 C CA . TYR A 1 581 ? -12.101 -22.379 8.599 1.00 88.75 581 TYR A CA 1
ATOM 4584 C C . TYR A 1 581 ? -11.514 -23.478 7.694 1.00 88.75 581 TYR A C 1
ATOM 4586 O O . TYR A 1 581 ? -12.061 -24.578 7.601 1.00 88.75 581 TYR A O 1
ATOM 4594 N N . GLY A 1 582 ? -10.425 -23.186 6.973 1.00 86.88 582 GLY A N 1
ATOM 4595 C CA . GLY A 1 582 ? -9.782 -24.128 6.057 1.00 86.88 582 GLY A CA 1
ATOM 4596 C C . GLY A 1 582 ? -10.676 -24.572 4.897 1.00 86.88 582 GLY A C 1
ATOM 4597 O O . GLY A 1 582 ? -10.458 -25.657 4.364 1.00 86.88 582 GLY A O 1
ATOM 4598 N N . PHE A 1 583 ? -11.683 -23.766 4.535 1.00 86.69 583 PHE A N 1
ATOM 4599 C CA . PHE A 1 583 ? -12.696 -24.071 3.516 1.00 86.69 583 PHE A CA 1
ATOM 4600 C C . PHE A 1 583 ? -13.551 -25.321 3.799 1.00 86.69 583 PHE A C 1
ATOM 4602 O O . PHE A 1 583 ? -14.095 -25.921 2.874 1.00 86.69 583 PHE A O 1
ATOM 4609 N N . LYS A 1 584 ? -13.660 -25.736 5.068 1.00 85.56 584 LYS A N 1
ATOM 4610 C CA . LYS A 1 584 ? -14.401 -26.939 5.478 1.00 85.56 584 LYS A CA 1
ATOM 4611 C C . LYS A 1 584 ? -15.653 -26.611 6.281 1.00 85.56 584 LYS A C 1
ATOM 4613 O O . LYS A 1 584 ? -15.690 -25.650 7.052 1.00 85.56 584 LYS A O 1
ATOM 4618 N N . GLY A 1 585 ? -16.660 -27.467 6.144 1.00 87.50 585 GLY A N 1
ATOM 4619 C CA . GLY A 1 585 ? -17.946 -27.331 6.807 1.00 87.50 585 GLY A CA 1
ATOM 4620 C C . GLY A 1 585 ? -18.747 -26.125 6.320 1.00 87.50 585 GLY A C 1
ATOM 4621 O O . GLY A 1 585 ? -18.361 -25.401 5.400 1.00 87.50 585 GLY A O 1
ATOM 4622 N N . GLU A 1 586 ? -19.880 -25.892 6.978 1.00 89.00 586 GLU A N 1
ATOM 4623 C CA . GLU A 1 586 ? -20.799 -24.803 6.634 1.00 89.00 586 GLU A CA 1
ATOM 4624 C C . GLU A 1 586 ? -20.107 -23.433 6.720 1.00 89.00 586 GLU A C 1
ATOM 4626 O O . GLU A 1 586 ? -20.070 -22.687 5.747 1.00 89.00 586 GLU A O 1
ATOM 4631 N N . ARG A 1 587 ? -19.446 -23.122 7.846 1.00 87.25 587 ARG A N 1
ATOM 4632 C CA . ARG A 1 587 ? -18.745 -21.835 8.020 1.00 87.25 587 ARG A CA 1
ATOM 4633 C C . ARG A 1 587 ? -17.548 -21.649 7.083 1.00 87.25 587 ARG A C 1
ATOM 4635 O O . ARG A 1 587 ? -17.194 -20.506 6.798 1.00 87.25 587 ARG A O 1
ATOM 4642 N N . GLY A 1 588 ? -16.953 -22.738 6.596 1.00 86.25 588 GLY A N 1
ATOM 4643 C CA . GLY A 1 588 ? -15.908 -22.721 5.572 1.00 86.25 588 GLY A CA 1
ATOM 4644 C C . GLY A 1 588 ? -16.437 -22.669 4.139 1.00 86.25 588 GLY A C 1
ATOM 4645 O O . GLY A 1 588 ? -15.642 -22.659 3.204 1.00 86.25 588 GLY A O 1
ATOM 4646 N N . GLY A 1 589 ? -17.753 -22.609 3.928 1.00 84.94 589 GLY A N 1
ATOM 4647 C CA . GLY A 1 589 ? -18.323 -22.499 2.589 1.00 84.94 589 GLY A CA 1
ATOM 4648 C C . GLY A 1 589 ? -18.146 -23.728 1.713 1.00 84.94 589 GLY A C 1
ATOM 4649 O O . GLY A 1 589 ? -18.196 -23.605 0.493 1.00 84.94 589 GLY A O 1
ATOM 4650 N N . GLU A 1 590 ? -17.993 -24.909 2.311 1.00 85.06 590 GLU A N 1
ATOM 4651 C CA . GLU A 1 590 ? -17.891 -26.175 1.574 1.00 85.06 590 GLU A CA 1
ATOM 4652 C C . GLU A 1 590 ? -19.144 -26.448 0.725 1.00 85.06 590 GLU A C 1
ATOM 4654 O O . GLU A 1 590 ? -19.057 -26.991 -0.371 1.00 85.06 590 GLU A O 1
ATOM 4659 N N . GLN A 1 591 ? -20.311 -26.006 1.201 1.00 83.19 591 GLN A N 1
ATOM 4660 C CA . GLN A 1 591 ? -21.595 -26.179 0.516 1.00 83.19 591 GLN A CA 1
ATOM 4661 C C . GLN A 1 591 ? -21.971 -25.001 -0.396 1.00 83.19 591 GLN A C 1
ATOM 4663 O O . GLN A 1 591 ? -23.000 -25.052 -1.069 1.00 83.19 591 GLN A O 1
ATOM 4668 N N . ASN A 1 592 ? -21.179 -23.924 -0.417 1.00 81.88 592 ASN A N 1
ATOM 4669 C CA . ASN A 1 592 ? -21.530 -22.748 -1.206 1.00 81.88 592 ASN A CA 1
ATOM 4670 C C . ASN A 1 592 ? -21.266 -22.995 -2.691 1.00 81.88 592 ASN A C 1
ATOM 4672 O O . ASN A 1 592 ? -20.205 -23.482 -3.047 1.00 81.88 592 ASN A O 1
ATOM 4676 N N . PRO A 1 593 ? -22.143 -22.567 -3.608 1.00 80.38 593 PRO A N 1
ATOM 4677 C CA . PRO A 1 593 ? -21.860 -22.701 -5.036 1.00 80.38 593 PRO A CA 1
ATOM 4678 C C . PRO A 1 593 ? -20.699 -21.807 -5.509 1.00 80.38 593 PRO A C 1
ATOM 4680 O O . PRO A 1 593 ? -20.186 -21.999 -6.613 1.00 80.38 593 PRO A O 1
ATOM 4683 N N . PHE A 1 594 ? -20.272 -20.839 -4.689 1.00 81.94 594 PHE A N 1
ATOM 4684 C CA . PHE A 1 594 ? -19.230 -19.876 -5.025 1.00 81.94 594 PHE A CA 1
ATOM 4685 C C . PHE A 1 594 ? -18.258 -19.621 -3.875 1.00 81.94 594 PHE A C 1
ATOM 4687 O O . PHE A 1 594 ? -18.633 -19.578 -2.703 1.00 81.94 594 PHE A O 1
ATOM 4694 N N . VAL A 1 595 ? -17.025 -19.304 -4.255 1.00 87.50 595 VAL A N 1
ATOM 4695 C CA . VAL A 1 595 ? -16.002 -18.700 -3.405 1.00 87.50 595 VAL A CA 1
ATOM 4696 C C . VAL A 1 595 ? -15.792 -17.270 -3.864 1.00 87.50 595 VAL A C 1
ATOM 4698 O O . VAL A 1 595 ? -15.575 -17.017 -5.048 1.00 87.50 595 VAL A O 1
ATOM 4701 N N . ALA A 1 596 ? -15.832 -16.330 -2.923 1.00 92.06 596 ALA A N 1
ATOM 4702 C CA . ALA A 1 596 ? -15.604 -14.925 -3.215 1.00 92.06 596 ALA A CA 1
ATOM 4703 C C . ALA A 1 596 ? -14.514 -14.332 -2.324 1.00 92.06 596 ALA A C 1
ATOM 4705 O O . ALA A 1 596 ? -14.425 -14.648 -1.133 1.00 92.06 596 ALA A O 1
ATOM 4706 N N . TRP A 1 597 ? -13.708 -13.440 -2.893 1.00 95.25 597 TRP A N 1
ATOM 4707 C CA . TRP A 1 597 ? -12.669 -12.706 -2.175 1.00 95.25 597 TRP A CA 1
ATOM 4708 C C . TRP A 1 597 ? -12.462 -11.310 -2.750 1.00 95.25 597 TRP A C 1
ATOM 4710 O O . TRP A 1 597 ? -12.863 -11.010 -3.873 1.00 95.25 597 TRP A O 1
ATOM 4720 N N . VAL A 1 598 ? -11.781 -10.469 -1.976 1.00 95.31 598 VAL A N 1
ATOM 4721 C CA . VAL A 1 598 ? -11.219 -9.204 -2.449 1.00 95.31 598 VAL A CA 1
ATOM 4722 C C . VAL A 1 598 ? -9.705 -9.329 -2.510 1.00 95.31 598 VAL A C 1
ATOM 4724 O O . VAL A 1 598 ? -9.071 -9.818 -1.575 1.00 95.31 598 VAL A O 1
ATOM 4727 N N . CYS A 1 599 ? -9.113 -8.898 -3.620 1.00 95.69 599 CYS A N 1
ATOM 4728 C CA . CYS A 1 599 ? -7.666 -8.803 -3.750 1.00 95.69 599 CYS A CA 1
ATOM 4729 C C . CYS A 1 599 ? -7.150 -7.586 -2.968 1.00 95.69 599 CYS A C 1
ATOM 4731 O O . CYS A 1 599 ? -7.418 -6.457 -3.362 1.00 95.69 599 CYS A O 1
ATOM 4733 N N . LEU A 1 600 ? -6.362 -7.781 -1.912 1.00 95.00 600 LEU A N 1
ATOM 4734 C CA . LEU A 1 600 ? -5.802 -6.697 -1.089 1.00 95.00 600 LEU A CA 1
ATOM 4735 C C . LEU A 1 600 ? -4.832 -5.782 -1.858 1.00 95.00 600 LEU A C 1
ATOM 4737 O O . LEU A 1 600 ? -4.559 -4.659 -1.439 1.00 95.00 600 LEU A O 1
ATOM 4741 N N . GLN A 1 601 ? -4.329 -6.240 -3.007 1.00 93.00 601 GLN A N 1
ATOM 4742 C CA . GLN A 1 601 ? -3.432 -5.462 -3.851 1.00 93.00 601 GLN A CA 1
ATOM 4743 C C . GLN A 1 601 ? -4.171 -4.472 -4.761 1.00 93.00 601 GLN A C 1
ATOM 4745 O O . GLN A 1 601 ? -3.775 -3.309 -4.863 1.00 93.00 601 GLN A O 1
ATOM 4750 N N . CYS A 1 602 ? -5.208 -4.918 -5.474 1.00 90.88 602 CYS A N 1
ATOM 4751 C CA . CYS A 1 602 ? -5.927 -4.087 -6.453 1.00 90.88 602 CYS A CA 1
ATOM 4752 C C . CYS A 1 602 ? -7.369 -3.756 -6.064 1.00 90.88 602 CYS A C 1
ATOM 4754 O O . CYS A 1 602 ? -8.044 -3.070 -6.830 1.00 90.88 602 CYS A O 1
ATOM 4756 N N . HIS A 1 603 ? -7.828 -4.255 -4.914 1.00 92.00 603 HIS A N 1
ATOM 4757 C CA . HIS A 1 603 ? -9.182 -4.108 -4.375 1.00 92.00 603 HIS A CA 1
ATOM 4758 C C . HIS A 1 603 ? -10.292 -4.648 -5.291 1.00 92.00 603 HIS A C 1
ATOM 4760 O O . HIS A 1 603 ? -11.452 -4.268 -5.171 1.00 92.00 603 HIS A O 1
ATOM 4766 N N . GLY A 1 604 ? -9.943 -5.540 -6.224 1.00 91.62 604 GLY A N 1
ATOM 4767 C CA . GLY A 1 604 ? -10.911 -6.210 -7.089 1.00 91.62 604 GLY A CA 1
ATOM 4768 C C . GLY A 1 604 ? -11.653 -7.322 -6.354 1.00 91.62 604 GLY A C 1
ATOM 4769 O O . GLY A 1 604 ? -11.018 -8.159 -5.710 1.00 91.62 604 GLY A O 1
ATOM 4770 N N . TYR A 1 605 ? -12.977 -7.331 -6.487 1.00 93.56 605 TYR A N 1
ATOM 4771 C CA . TYR A 1 605 ? -13.860 -8.404 -6.050 1.00 93.56 605 TYR A CA 1
ATOM 4772 C C . TYR A 1 605 ? -13.844 -9.529 -7.074 1.00 93.56 605 TYR A C 1
ATOM 4774 O O . TYR A 1 605 ? -14.029 -9.288 -8.266 1.00 93.56 605 TYR A O 1
ATOM 4782 N N . VAL A 1 606 ? -13.654 -10.756 -6.606 1.00 92.88 606 VAL A N 1
ATOM 4783 C CA . VAL A 1 606 ? -13.664 -11.954 -7.441 1.00 92.88 606 VAL A C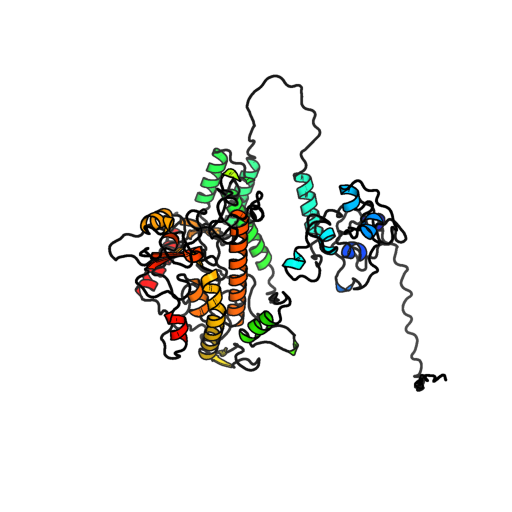A 1
ATOM 4784 C C . VAL A 1 606 ? -14.720 -12.912 -6.916 1.00 92.88 606 VAL A C 1
ATOM 4786 O O . VAL A 1 606 ? -14.749 -13.193 -5.720 1.00 92.88 606 VAL A O 1
ATOM 4789 N N . PHE A 1 607 ? -15.558 -13.424 -7.814 1.00 91.19 607 PHE A N 1
ATOM 4790 C CA . PHE A 1 607 ? -16.580 -14.430 -7.540 1.00 91.19 607 PHE A CA 1
ATOM 4791 C C . PHE A 1 607 ? -16.349 -15.641 -8.447 1.00 91.19 607 PHE A C 1
ATOM 4793 O O . PHE A 1 607 ? -16.610 -15.583 -9.649 1.00 91.19 607 PHE A O 1
ATOM 4800 N N . HIS A 1 608 ? -15.856 -16.735 -7.865 1.00 86.69 608 HIS A N 1
ATOM 4801 C CA . HIS A 1 608 ? -15.522 -17.981 -8.559 1.00 86.69 608 HIS A CA 1
ATOM 4802 C C . HIS A 1 608 ? -16.520 -19.090 -8.221 1.00 86.69 608 HIS A C 1
ATOM 4804 O O . HIS A 1 608 ? -16.901 -19.235 -7.063 1.00 86.69 608 HIS A O 1
ATOM 4810 N N . GLN A 1 609 ? -16.934 -19.886 -9.206 1.00 81.12 609 GLN A N 1
ATOM 4811 C CA . GLN A 1 609 ? -17.828 -21.034 -9.000 1.00 81.12 609 GLN A CA 1
ATOM 4812 C C . GLN A 1 609 ? -17.047 -22.255 -8.497 1.00 81.12 609 GLN A C 1
ATOM 4814 O O . GLN A 1 609 ? -16.081 -22.657 -9.139 1.00 81.12 609 GLN A O 1
ATOM 4819 N N . HIS A 1 610 ? -17.498 -22.894 -7.409 1.00 67.38 610 HIS A N 1
ATOM 4820 C CA . HIS A 1 610 ? -16.848 -24.090 -6.827 1.00 67.38 610 HIS A CA 1
ATOM 4821 C C . HIS A 1 610 ? -16.795 -25.286 -7.789 1.00 67.38 610 HIS A C 1
ATOM 4823 O O . HIS A 1 610 ? -15.893 -26.111 -7.701 1.00 67.38 610 HIS A O 1
ATOM 4829 N N . SER A 1 611 ? -17.753 -25.387 -8.716 1.00 54.22 611 SER A N 1
ATOM 4830 C CA . SER A 1 611 ? -17.815 -26.458 -9.722 1.00 54.22 611 SER A CA 1
ATOM 4831 C C . SER A 1 611 ? -16.764 -26.333 -10.829 1.00 54.22 611 SER A C 1
ATOM 4833 O O . SER A 1 611 ? -16.568 -27.278 -11.593 1.00 54.22 611 SER A O 1
ATOM 4835 N N . ARG A 1 612 ? -16.093 -25.181 -10.934 1.00 52.28 612 ARG A N 1
ATOM 4836 C CA . ARG A 1 612 ? -14.954 -24.969 -11.828 1.00 52.28 612 ARG A CA 1
ATOM 4837 C C . ARG A 1 612 ? -13.675 -25.206 -11.031 1.00 52.28 612 ARG A C 1
ATOM 4839 O O . ARG A 1 612 ? -13.576 -24.778 -9.883 1.00 52.28 612 ARG A O 1
ATOM 4846 N N . GLU A 1 613 ? -12.700 -25.882 -11.639 1.00 47.50 613 GLU A N 1
ATOM 4847 C CA . GLU A 1 613 ? -11.423 -26.209 -10.992 1.00 47.50 613 GLU A CA 1
ATOM 4848 C C . GLU A 1 613 ? -10.813 -25.000 -10.254 1.00 47.50 613 GLU A C 1
ATOM 4850 O O . GLU A 1 613 ? -10.972 -23.860 -10.705 1.00 47.50 613 GLU A O 1
ATOM 4855 N N . PRO A 1 614 ? -10.114 -25.209 -9.120 1.00 49.59 614 PRO A N 1
ATOM 4856 C CA . PRO A 1 614 ? -9.589 -24.104 -8.330 1.00 49.59 614 PRO A CA 1
ATOM 4857 C C . PRO A 1 614 ? -8.649 -23.218 -9.159 1.00 49.59 614 PRO A C 1
ATOM 4859 O O . PRO A 1 614 ? -7.655 -23.701 -9.712 1.00 49.59 614 PRO A O 1
ATOM 4862 N N . ILE A 1 615 ? -8.922 -21.908 -9.196 1.00 51.94 615 ILE A N 1
ATOM 4863 C CA . ILE A 1 615 ? -8.046 -20.916 -9.838 1.00 51.94 615 ILE A CA 1
ATOM 4864 C C . ILE A 1 615 ? -6.661 -20.976 -9.182 1.00 51.94 615 ILE A C 1
ATOM 4866 O O . ILE A 1 615 ? -6.490 -20.564 -8.028 1.00 51.94 615 ILE A O 1
ATOM 4870 N N . GLY A 1 616 ? -5.687 -21.482 -9.945 1.00 46.41 616 GLY A N 1
ATOM 4871 C CA . GLY A 1 616 ? -4.284 -21.646 -9.554 1.00 46.41 616 GLY A CA 1
ATOM 4872 C C . GLY A 1 616 ? -3.779 -23.096 -9.526 1.00 46.41 616 GLY A C 1
ATOM 4873 O O . GLY A 1 616 ? -2.581 -23.298 -9.689 1.00 46.41 616 GLY A O 1
ATOM 4874 N N . ALA A 1 617 ? -4.648 -24.109 -9.399 1.00 39.59 617 ALA A N 1
ATOM 4875 C CA . ALA A 1 617 ? -4.208 -25.499 -9.190 1.00 39.59 617 ALA A CA 1
ATOM 4876 C C . ALA A 1 617 ? -3.662 -26.191 -10.456 1.00 39.59 617 ALA A C 1
ATOM 4878 O O . ALA A 1 617 ? -2.663 -26.899 -10.373 1.00 39.59 617 ALA A O 1
ATOM 4879 N N . LYS A 1 618 ? -4.264 -25.969 -11.635 1.00 39.69 618 LYS A N 1
ATOM 4880 C CA . LYS A 1 618 ? -3.724 -26.479 -12.912 1.00 39.69 618 LYS A CA 1
ATOM 4881 C C . LYS A 1 618 ? -2.640 -25.588 -13.508 1.00 39.69 618 LYS A C 1
ATOM 4883 O O . LYS A 1 618 ? -1.657 -26.102 -14.024 1.00 39.69 618 LYS A O 1
ATOM 4888 N N . HIS A 1 619 ? -2.781 -24.267 -13.426 1.00 42.31 619 HIS A N 1
ATOM 4889 C CA . HIS A 1 619 ? -1.879 -23.352 -14.131 1.00 42.31 619 HIS A CA 1
ATOM 4890 C C . HIS A 1 619 ? -0.470 -23.302 -13.529 1.00 42.31 619 HIS A C 1
ATOM 4892 O O . HIS A 1 619 ? 0.486 -23.210 -14.284 1.00 42.31 619 HIS A O 1
ATOM 4898 N N . LEU A 1 620 ? -0.296 -23.513 -12.219 1.00 37.53 620 LEU A N 1
ATOM 4899 C CA . LEU A 1 620 ? 1.050 -23.708 -11.656 1.00 37.53 620 LEU A CA 1
ATOM 4900 C C . LEU A 1 620 ? 1.760 -24.963 -12.213 1.00 37.53 620 LEU A C 1
ATOM 4902 O O . LEU A 1 620 ? 2.982 -25.006 -12.211 1.00 37.53 620 LEU A O 1
ATOM 4906 N N . GLY A 1 621 ? 1.015 -25.956 -12.720 1.00 33.31 621 GLY A N 1
ATOM 4907 C CA . GLY A 1 621 ? 1.561 -27.142 -13.393 1.00 33.31 621 GLY A CA 1
ATOM 4908 C C . GLY A 1 621 ? 1.633 -27.047 -14.927 1.00 33.31 621 GLY A C 1
ATOM 4909 O O . GLY A 1 621 ? 2.530 -27.637 -15.518 1.00 33.31 621 GLY A O 1
ATOM 4910 N N . VAL A 1 622 ? 0.725 -26.306 -15.580 1.00 33.44 622 VAL A N 1
ATOM 4911 C CA . VAL A 1 622 ? 0.640 -26.151 -17.053 1.00 33.44 622 VAL A CA 1
ATOM 4912 C C . VAL A 1 622 ? 1.603 -25.079 -17.596 1.00 33.44 622 VAL A C 1
ATOM 4914 O O . VAL A 1 622 ? 2.028 -25.169 -18.741 1.00 33.44 622 VAL A O 1
ATOM 4917 N N . ILE A 1 623 ? 2.028 -24.110 -16.777 1.00 39.50 623 ILE A N 1
ATOM 4918 C CA . ILE A 1 623 ? 2.978 -23.043 -17.172 1.00 39.50 623 ILE A CA 1
ATOM 4919 C C . ILE A 1 623 ? 4.408 -23.578 -17.432 1.00 39.50 623 ILE A C 1
ATOM 4921 O O . ILE A 1 623 ? 5.245 -22.872 -17.983 1.00 39.50 623 ILE A O 1
ATOM 4925 N N . HIS A 1 624 ? 4.685 -24.847 -17.118 1.00 31.14 624 HIS A N 1
ATOM 4926 C CA . HIS A 1 624 ? 5.949 -25.519 -17.442 1.00 31.14 624 HIS A CA 1
ATOM 4927 C C . HIS A 1 624 ? 6.033 -26.079 -18.877 1.00 31.14 624 HIS A C 1
ATOM 4929 O O . HIS A 1 624 ? 7.063 -26.652 -19.233 1.00 31.14 624 HIS A O 1
ATOM 4935 N N . ASP A 1 625 ? 4.986 -25.938 -19.698 1.00 34.88 625 ASP A N 1
ATOM 4936 C CA . ASP A 1 625 ? 5.014 -26.333 -21.110 1.00 34.88 625 ASP A CA 1
ATOM 4937 C C . ASP A 1 625 ? 5.391 -25.128 -22.002 1.00 34.88 625 ASP A C 1
ATOM 4939 O O . ASP A 1 625 ? 4.575 -24.221 -22.177 1.00 34.88 625 ASP A O 1
ATOM 4943 N N . PRO A 1 626 ? 6.593 -25.099 -22.613 1.00 35.59 626 PRO A N 1
ATOM 4944 C CA . PRO A 1 626 ? 7.015 -24.020 -23.514 1.00 35.59 626 PRO A CA 1
ATOM 4945 C C . PRO A 1 626 ? 6.193 -23.933 -24.814 1.00 35.59 626 PRO A C 1
ATOM 4947 O O . PRO A 1 626 ? 6.392 -23.008 -25.601 1.00 35.59 626 PRO A O 1
ATOM 4950 N N . THR A 1 627 ? 5.280 -24.879 -25.056 1.00 33.78 627 THR A N 1
ATOM 4951 C CA . THR A 1 627 ? 4.315 -24.856 -26.165 1.00 33.78 627 THR A CA 1
ATOM 4952 C C . THR A 1 627 ? 2.911 -24.419 -25.746 1.00 33.78 627 THR A C 1
ATOM 4954 O O . THR A 1 627 ? 2.047 -24.251 -26.612 1.00 33.78 627 THR A O 1
ATOM 4957 N N . ALA A 1 628 ? 2.668 -24.185 -24.450 1.00 35.88 628 ALA A N 1
ATOM 4958 C CA . ALA A 1 628 ? 1.377 -23.710 -23.980 1.00 35.88 628 ALA A CA 1
ATOM 4959 C C . ALA A 1 628 ? 1.092 -22.296 -24.531 1.00 35.88 628 ALA A C 1
ATOM 4961 O O . ALA A 1 628 ? 1.936 -21.401 -24.413 1.00 35.88 628 ALA A O 1
ATOM 4962 N N . PRO A 1 629 ? -0.087 -22.061 -25.138 1.00 37.47 629 PRO A N 1
ATOM 4963 C CA . PRO A 1 629 ? -0.466 -20.731 -25.590 1.00 37.47 629 PRO A CA 1
ATOM 4964 C C . PRO A 1 629 ? -0.477 -19.753 -24.410 1.00 37.47 629 PRO A C 1
ATOM 4966 O O . PRO A 1 629 ? -0.857 -20.113 -23.295 1.00 37.47 629 PRO A O 1
ATOM 4969 N N . ILE A 1 630 ? -0.057 -18.510 -24.678 1.00 39.44 630 ILE A N 1
ATOM 4970 C CA . ILE A 1 630 ? -0.034 -17.397 -23.716 1.00 39.44 630 ILE A CA 1
ATOM 4971 C C . ILE A 1 630 ? -1.357 -17.399 -22.934 1.00 39.44 630 ILE A C 1
ATOM 4973 O O . ILE A 1 630 ? -2.403 -17.482 -23.584 1.00 39.44 630 ILE A O 1
ATOM 4977 N N . PRO A 1 631 ? -1.355 -17.258 -21.591 1.00 38.81 631 PRO A N 1
ATOM 4978 C CA . PRO A 1 631 ? -2.500 -17.646 -20.759 1.00 38.81 631 PRO A CA 1
ATOM 4979 C C . PRO A 1 631 ? -3.773 -16.818 -20.971 1.00 38.81 631 PRO A C 1
ATOM 4981 O O . PRO A 1 631 ? -4.797 -17.062 -20.353 1.00 38.81 631 PRO A O 1
ATOM 4984 N N . TYR A 1 632 ? -3.738 -15.827 -21.858 1.00 43.12 632 TYR A N 1
ATOM 4985 C CA . TYR A 1 632 ? -4.923 -15.136 -22.324 1.00 43.12 632 TYR A CA 1
ATOM 4986 C C . TYR A 1 632 ? -4.581 -14.325 -23.575 1.00 43.12 632 TYR A C 1
ATOM 4988 O O . TYR A 1 632 ? -3.800 -13.369 -23.515 1.00 43.12 632 TYR A O 1
ATOM 4996 N N . ASN A 1 633 ? -5.175 -14.695 -24.709 1.00 42.59 633 ASN A N 1
ATOM 4997 C CA . ASN A 1 633 ? -5.231 -13.840 -25.887 1.00 42.59 633 ASN A CA 1
ATOM 4998 C C . ASN A 1 633 ? -6.621 -13.176 -25.870 1.00 42.59 633 ASN A C 1
ATOM 5000 O O . ASN A 1 633 ? -7.606 -13.908 -25.979 1.00 42.59 633 ASN A O 1
ATOM 5004 N N . PRO A 1 634 ? -6.731 -11.848 -25.661 1.00 43.44 634 PRO A N 1
ATOM 5005 C CA . PRO A 1 634 ? -8.022 -11.175 -25.545 1.00 43.44 634 PRO A CA 1
ATOM 5006 C C . PRO A 1 634 ? -8.892 -11.497 -26.754 1.00 43.44 634 PRO A C 1
ATOM 5008 O O . PRO A 1 634 ? -8.442 -11.317 -27.892 1.00 43.44 634 PRO A O 1
ATOM 5011 N N . THR A 1 635 ? -10.121 -11.952 -26.525 1.00 48.66 635 THR A N 1
ATOM 5012 C CA . THR A 1 635 ? -11.057 -12.132 -27.633 1.00 48.66 635 THR A CA 1
ATOM 5013 C C . THR A 1 635 ? -11.391 -10.768 -28.239 1.00 48.66 635 THR A C 1
ATOM 5015 O O . THR A 1 635 ? -11.255 -9.723 -27.598 1.00 48.66 635 THR A O 1
ATOM 5018 N N . GLU A 1 636 ? -11.850 -10.743 -29.488 1.00 48.06 636 GLU A N 1
ATOM 5019 C CA . GLU A 1 636 ? -12.328 -9.496 -30.101 1.00 48.06 636 GLU A CA 1
ATOM 5020 C C . GLU A 1 636 ? -13.500 -8.876 -29.322 1.00 48.06 636 GLU A C 1
ATOM 5022 O O . GLU A 1 636 ? -13.710 -7.667 -29.369 1.00 48.06 636 GLU A O 1
ATOM 5027 N N . GLU A 1 637 ? -14.242 -9.683 -28.566 1.00 43.94 637 GLU A N 1
ATOM 5028 C CA . GLU A 1 637 ? -15.333 -9.238 -27.702 1.00 43.94 637 GLU A CA 1
ATOM 5029 C C . GLU A 1 637 ? -14.823 -8.570 -26.415 1.00 43.94 637 GLU A C 1
ATOM 5031 O O . GLU A 1 637 ? -15.338 -7.518 -26.024 1.00 43.94 637 GLU A O 1
ATOM 5036 N N . ASP A 1 638 ? -13.740 -9.089 -25.828 1.00 42.56 638 ASP A N 1
ATOM 5037 C CA . ASP A 1 638 ? -13.034 -8.453 -24.707 1.00 42.56 638 ASP A CA 1
ATOM 5038 C C . ASP A 1 638 ? -12.451 -7.096 -25.121 1.00 42.56 638 ASP A C 1
ATOM 5040 O O . ASP A 1 638 ? -12.587 -6.096 -24.409 1.00 42.56 638 ASP A O 1
ATOM 5044 N N . LYS A 1 639 ? -11.857 -7.038 -26.323 1.00 46.44 639 LYS A N 1
ATOM 5045 C CA . LYS A 1 639 ? -11.332 -5.798 -26.912 1.00 46.44 639 LYS A CA 1
ATOM 5046 C C . LYS A 1 639 ? -12.444 -4.784 -27.176 1.00 46.44 639 LYS A C 1
ATOM 5048 O O . LYS A 1 639 ? -12.272 -3.617 -26.835 1.00 46.44 639 LYS A O 1
ATOM 5053 N N . ARG A 1 640 ? -13.593 -5.204 -27.724 1.00 46.72 640 ARG A N 1
ATOM 5054 C CA . ARG A 1 640 ? -14.755 -4.323 -27.972 1.00 46.72 640 ARG A CA 1
ATOM 5055 C C . ARG A 1 640 ? -15.399 -3.816 -26.688 1.00 46.72 640 ARG A C 1
ATOM 5057 O O . ARG A 1 640 ? -15.721 -2.636 -26.607 1.00 46.72 640 ARG A O 1
ATOM 5064 N N . SER A 1 641 ? -15.553 -4.670 -25.680 1.00 44.78 641 SER A N 1
ATOM 5065 C CA . SER A 1 641 ? -16.123 -4.283 -24.382 1.00 44.78 641 SER A CA 1
ATOM 5066 C C . SER A 1 641 ? -15.232 -3.265 -23.662 1.00 44.78 641 SER A C 1
ATOM 5068 O O . SER A 1 641 ? -15.724 -2.294 -23.083 1.00 44.78 641 SER A O 1
ATOM 5070 N N . ALA A 1 642 ? -13.910 -3.431 -23.764 1.00 41.44 642 ALA A N 1
ATOM 5071 C CA . ALA A 1 642 ? -12.934 -2.477 -23.249 1.00 41.44 642 ALA A CA 1
ATOM 5072 C C . ALA A 1 642 ? -12.873 -1.177 -24.073 1.00 41.44 642 ALA A C 1
ATOM 5074 O O . ALA A 1 642 ? -12.840 -0.095 -23.489 1.00 41.44 642 ALA A O 1
ATOM 5075 N N . ALA A 1 643 ? -12.899 -1.262 -25.408 1.00 42.91 643 ALA A N 1
ATOM 5076 C CA . ALA A 1 643 ? -12.931 -0.101 -26.298 1.00 42.91 643 ALA A CA 1
ATOM 5077 C C . ALA A 1 643 ? -14.198 0.735 -26.082 1.00 42.91 643 ALA A C 1
ATOM 5079 O O . ALA A 1 643 ? -14.105 1.947 -25.945 1.00 42.91 643 ALA A O 1
ATOM 5080 N N . SER A 1 644 ? -15.357 0.096 -25.913 1.00 42.53 644 SER A N 1
ATOM 5081 C CA . SER A 1 644 ? -16.612 0.772 -25.571 1.00 42.53 644 SER A CA 1
ATOM 5082 C C . SER A 1 644 ? -16.538 1.475 -24.208 1.00 42.53 644 SER A C 1
ATOM 5084 O O . SER A 1 644 ? -17.012 2.603 -24.064 1.00 42.53 644 SER A O 1
ATOM 5086 N N . ALA A 1 645 ? -15.884 0.868 -23.210 1.00 40.25 645 ALA A N 1
ATOM 5087 C CA . ALA A 1 645 ? -15.645 1.512 -21.917 1.00 40.25 645 ALA A CA 1
ATOM 5088 C C . ALA A 1 645 ? -14.695 2.727 -22.019 1.00 40.25 645 ALA A C 1
ATOM 5090 O O . ALA A 1 645 ? -14.884 3.704 -21.295 1.00 40.25 645 ALA A O 1
ATOM 5091 N N . LEU A 1 646 ? -13.712 2.685 -22.926 1.00 40.16 646 LEU A N 1
ATOM 5092 C CA . LEU A 1 646 ? -12.764 3.774 -23.195 1.00 40.16 646 LEU A CA 1
ATOM 5093 C C . LEU A 1 646 ? -13.383 4.909 -24.020 1.00 40.16 646 LEU A C 1
ATOM 5095 O O . LEU A 1 646 ? -13.196 6.075 -23.685 1.00 40.16 646 LEU A O 1
ATOM 5099 N N . GLU A 1 647 ? -14.157 4.584 -25.054 1.00 38.91 647 GLU A N 1
ATOM 5100 C CA . GLU A 1 647 ? -14.882 5.557 -25.874 1.00 38.91 647 GLU A CA 1
ATOM 5101 C C . GLU A 1 647 ? -15.931 6.293 -25.045 1.00 38.91 647 GLU A C 1
ATOM 5103 O O . GLU A 1 647 ? -15.994 7.513 -25.119 1.00 38.91 647 GLU A O 1
ATOM 5108 N N . THR A 1 648 ? -16.659 5.595 -24.163 1.00 42.44 648 THR A N 1
ATOM 5109 C CA . THR A 1 648 ? -17.617 6.226 -23.235 1.00 42.44 648 THR A CA 1
ATOM 5110 C C . THR A 1 648 ? -16.926 7.219 -22.290 1.00 42.44 648 THR A C 1
ATOM 5112 O O . THR A 1 648 ? -17.480 8.277 -21.991 1.00 42.44 648 THR A O 1
ATOM 5115 N N . ALA A 1 649 ? -15.700 6.911 -21.848 1.00 36.38 649 ALA A N 1
ATOM 5116 C CA . ALA A 1 649 ? -14.892 7.813 -21.028 1.00 36.38 649 ALA A CA 1
ATOM 5117 C C . ALA A 1 649 ? -14.367 9.029 -21.819 1.00 36.38 649 ALA A C 1
ATOM 5119 O O . ALA A 1 649 ? -14.211 10.104 -21.246 1.00 36.38 649 ALA A O 1
ATOM 5120 N N . ALA A 1 650 ? -14.138 8.884 -23.128 1.00 35.59 650 ALA A N 1
ATOM 5121 C CA . ALA A 1 650 ? -13.694 9.965 -24.009 1.00 35.59 650 ALA A CA 1
ATOM 5122 C C . ALA A 1 650 ? -14.850 10.862 -24.502 1.00 35.59 650 ALA A C 1
ATOM 5124 O O . ALA A 1 650 ? -14.688 12.077 -24.615 1.00 35.59 650 ALA A O 1
ATOM 5125 N N . SER A 1 651 ? -16.036 10.300 -24.759 1.00 37.94 651 SER A N 1
ATOM 5126 C CA . SER A 1 651 ? -17.205 11.030 -25.276 1.00 37.94 651 SER A CA 1
ATOM 5127 C C . SER A 1 651 ? -17.962 11.842 -24.217 1.00 37.94 651 SER A C 1
ATOM 5129 O O . SER A 1 651 ? -18.728 12.735 -24.571 1.00 37.94 651 SER A O 1
ATOM 5131 N N . GLY A 1 652 ? -17.722 11.602 -22.922 1.00 39.75 652 GLY A N 1
ATOM 5132 C CA . GLY A 1 652 ? -18.285 12.405 -21.825 1.00 39.75 652 GLY A CA 1
ATOM 5133 C C . GLY A 1 652 ? -17.754 13.847 -21.738 1.00 39.75 652 GLY A C 1
ATOM 5134 O O . GLY A 1 652 ? -18.265 14.630 -20.944 1.00 39.75 652 GLY A O 1
ATOM 5135 N N . GLY A 1 653 ? -16.747 14.212 -22.545 1.00 38.25 653 GLY A N 1
ATOM 5136 C CA . GLY A 1 653 ? -16.105 15.533 -22.536 1.00 38.25 653 GLY A CA 1
ATOM 5137 C C . GLY A 1 653 ? -16.568 16.528 -23.608 1.00 38.25 653 GLY A C 1
ATOM 5138 O O . GLY A 1 653 ? -16.054 17.641 -23.630 1.00 38.25 653 GLY A O 1
ATOM 5139 N N . GLN A 1 654 ? -17.497 16.172 -24.506 1.00 33.75 654 GLN A N 1
ATOM 5140 C CA . GLN A 1 654 ? -17.893 17.038 -25.640 1.00 33.75 654 GLN A CA 1
ATOM 5141 C C . GLN A 1 654 ? -19.349 17.541 -25.610 1.00 33.75 654 GLN A C 1
ATOM 5143 O O . GLN A 1 654 ? -19.831 18.099 -26.592 1.00 33.75 654 GLN A O 1
ATOM 5148 N N . GLY A 1 655 ? -20.052 17.404 -24.484 1.00 34.31 655 GLY A N 1
ATOM 5149 C CA . GLY A 1 655 ? -21.418 17.915 -24.309 1.00 34.31 655 GLY A CA 1
ATOM 5150 C C . GLY A 1 655 ? -21.478 19.191 -23.470 1.00 34.31 655 GLY A C 1
ATOM 5151 O O . GLY A 1 655 ? -21.993 19.152 -22.359 1.00 34.31 655 GLY A O 1
ATOM 5152 N N . GLY A 1 656 ? -20.940 20.303 -23.972 1.00 36.09 656 GLY A N 1
ATOM 5153 C CA . GLY A 1 656 ? -20.980 21.593 -23.277 1.00 36.09 656 GLY A CA 1
ATOM 5154 C C . GLY A 1 656 ? -20.478 22.737 -24.149 1.00 36.09 656 GLY A C 1
ATOM 5155 O O . GLY A 1 656 ? -19.404 23.275 -23.893 1.00 36.09 656 GLY A O 1
ATOM 5156 N N . SER A 1 657 ? -21.231 23.048 -25.207 1.00 35.72 657 SER A N 1
ATOM 5157 C CA . SER A 1 657 ? -21.182 24.341 -25.902 1.00 35.72 657 SER A CA 1
ATOM 5158 C C . SER A 1 657 ? -21.935 25.404 -25.118 1.00 35.72 657 SER A C 1
ATOM 5160 O O . SER A 1 657 ? -23.073 25.069 -24.708 1.00 35.72 657 SER A O 1
#

Sequence (657 aa):
MSTSKTYRLRPKDDQPRRSASPESEIPRQKRKRRQAACQGCQARVAGYKGHCDRPVEGHGCISCRRFGLVCLSEGEYLPPCPRENAPNRAKYPTRCTPCEEGHRKCDYKRPCDHCTNTGVECTGPDKGCFKRGVESEDFYGYYLNLGSGHKGIDDPYPAQALGWKSWEMPDDYHLQFKEWKDSKRRAQPMAQAAPPPIAGPGLQQASNVNQQEYEQLFQLIIDVTKTGIPGNVVGIKQRLESDFVDLIPLNQSQAARDVSFYIQQQTIVLSRTDNLLKEEVPINVPLNDGTPSKLDEARKLNPGFSEQLGWVAPLRNTSRVPVDRPLSPGPARPQYWIPWDAKNSDIEVIDNSDIYPVDHPEYVSMPAVQRDPYMFHPVEDGQSALASIPFWRVWDNGVMYFKQRECQAESHDAKACGKATNTGCEDHTHSGEGMPICEECEQESRDRFILAFSPLVMDMRQYLCWTCTNGVYPILEKLARTGAKVYCTVAPNNALPDFRSDSLVSTGLSQMVGGHYGEPLEITGCSCAMKLFGRRICSPHRLRYLLEIENRISAMRTYCRSVYGKMVCPNCRRNPGIDSYGFKGERGGEQNPFVAWVCLQCHGYVFHQHSREPIGAKHLGVIHDPTAPIPYNPTEEDKRSAASALETAASGGQGGS

Foldseek 3Di:
DDDDDDDDDDDDDDDDDDDDDDDPPPPPPDPPDLAFAFLFLCQQDDDRHRPFAQPDPQAGGLLCQLQLHFTHDPNAGGFHRDPVPRDPDDDDFDAFPVCVVVVHFFLLEVVTPVCVVVVHHRHDDRGSGGYPPRLRCLAQSNCQQSCAGSRGRPHHNVCLVVLNPGDHQDRCNSVVSVVVVVVVVVPDPPPDDDDDDDDDDDPDPPLPQPPVVLVVLLVVLVVVVVVPQAACNVVLNVLSVVCVVVSPHLVQRPSNVQSVVLVVLVVVVVVVVVPPPQPQDFPPPCLRPPPPVSQVLLCLLQVLDDPVVVDRPGPRFFGPDQPDQDDPFFFLFAQPDDRQPDALVNQDADQCCVPDPPLAQQHFQPVLADHPDQPDQLCGQRAFPLRQQDLDQPDDVQQQAPFWDFQQFQDPPSDGRGDTDRHAARGRRGDDSHGHHDPVQLLVSLLSLCVVCLVCLVLQWFWAWLVCLQDPVVVQVVLAQRLAAEAADDDPPDDGHANWHQHQHSSRYRFTHHGYLYHQAASNRDSPSCRLRVGRHGSVVSSVSSSVLVVQSVSNQSSLCRNRSHRHGSRPSRGGHLVSVVLDDSRVCVVRQWIWTARSRRRHIGIGGPVDPDRPPVCNVVSPDPPDPRRDDQDVVSVVVVVVSVVVRVVVPPPDD

Radius of gyration: 31.07 Å; chains: 1; bounding box: 97×66×77 Å

pLDDT: mean 73.4, std 19.99, range [31.14, 97.44]

Secondary structure (DSSP, 8-state):
---PPPPPPPPPPP---PPPPP------------PPPPHHHHTB-BS-TT----SSTTS--HHHHHHT--EEETTEEEPPPPGGGS-S--PPPPPPHHHHHTT----SEES-HHHHHHT----S--BT-EES--TTTTSHHHHHHTTS-TT-TTS--HHHHTT-SS----TTHHHHHHHHHHHHHHHS-----PPPPP------------HHHHHHHHHHHHHHHHTT----HHHHHHHHHHHHHTT--TTT-HHHHHHHHHHHHHHHHHHHHS--S-----------SS-HHHHHHHHHH----BTTTTBS---TTB-SS-SS--S-PPPSS-TT---TT--GGGS-----TTTS-TTSTT---GGG---SSPP--TTTT---TTTTS-SS-SSGGGB--SS-EE---EEETTEE---EESBB---TTBSSS--B--HHHHHHHHHHHHHHHHHHHHHHEEEPPHHHHSSSHHHHHHHTTTT-EEEE---TTPPPP---EEEE-TTS-EEEE-EE--SPBTTTBSHHHHHHHSS---HHHHHHHHHHHHHHHHHHHHHHHHHHSS---TTTSSSPPGGGGTT-TTTTTTT-SEEEEEETTT--EEEEETTSPPTTTTHHHHTT-TTS--S----HHHHHHHHHHHHHHHHTTS---